Protein 4Y2E (pdb70)

CATH classification: 3.90.190.10

InterPro domains:
  IPR000340 Dual specificity phosphatase, catalytic domain [PF00782] (252-383)
  IPR000387 Tyrosine-specific protein phosphatases domain [PS50056] (308-368)
  IPR001763 Rhodanese-like domain [PF00581] (56-180)
  IPR001763 Rhodanese-like domain [PS50206] (68-187)
  IPR001763 Rhodanese-like domain [SM00450] (55-184)
  IPR008343 Mitogen-activated protein (MAP) kinase phosphatase [PIRSF000939] (53-418)
  IPR008343 Mitogen-activated protein (MAP) kinase phosphatase [PR01764] (73-83)
  IPR008343 Mitogen-activated protein (MAP) kinase phosphatase [PR01764] (99-111)
  IPR008343 Mitogen-activated protein (MAP) kinase phosphatase [PR01764] (271-281)
  IPR008343 Mitogen-activated protein (MAP) kinase phosphatase [PR01764] (293-302)
  IPR008343 Mitogen-activated protein (MAP) kinase phosphatase [PR01764] (309-321)
  IPR020422 Dual specificity protein phosphatase domain [PS50054] (244-387)
  IPR020422 Dual specificity protein phosphatase domain [SM00195] (244-384)
  IPR029021 Protein-tyrosine phosphatase-like [G3DSA:3.90.190.10] (239-391)
  IPR029021 Protein-tyrosine phosphatase-like [SSF52799] (238-386)
  IPR036873 Rhodanese-like domain superfamily [G3DSA:3.40.250.10] (45-193)
  IPR036873 Rhodanese-like domain superfamily [SSF52821] (52-188)

Secondary structure (DSSP, 8-state):
---EEEETTEEEE-HHHHT-HHHHHHTTEEEEEE--SSS--TT-SSSS-EEEE----SSTT---GGGHHHHHHHHHHHHHTT-EEEEE-SSSSSHHHHHHHHHHHHHTT--HHHHHHHHHHH-TT----HHHHHHHHHHHHHHT--/--EEEETTEEEE-HHHHT-HHHHHHTTEEEEEE--SSS--TTTTTSS-EEEE----SSTT---GGGHHHHHHHHHHHHHTT-EEEEE-SSSSSHHHHHHHHHHHHHHT--HHHHHHHHHHH-TT----HHHHHHHHHHHHHH-/--PEEEETTEEEE-HHHHT-HHHHHHTTEEEEEE--SSS--TT-SSSS-EEEE----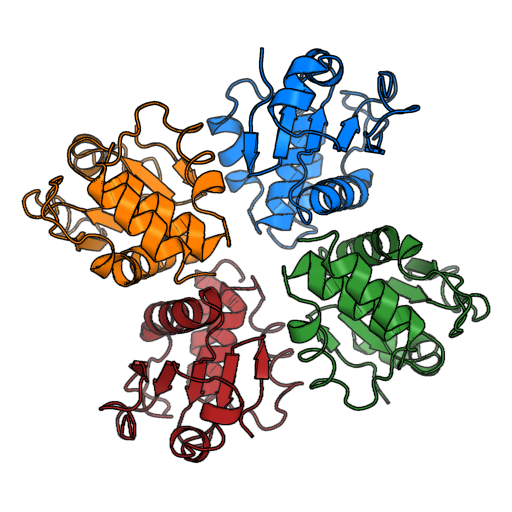SSTT---GGGHHHHHHHHHHHHTTT-EEEEE-SSSSSHHHHHHHHHHHHHHT--HHHHHHHHHHH-TT----HHHHHHHHHHHHHH-/--EEEETTEEEE-HHHHT-HHHHHHTTEEEEEE--SSS--TTTTTSS-EEEE----SSTT---GGGHHHHHHHHHHHHHTT-EEEEE-SSSSSHHHHHHHHHHHHHHT--HHHHHHHHHHH-TT----HHHHHHHHHHHHHHT--

Sequence (578 aa):
AFPVVQILPYLYLGCAKDSTNLDVLGKYGIKYILNVTPNLPNAFEHGGEFTYKQIIPISDHWSQNLSQFFPEAISFIDEARSSKKCCGVLVHSLAGISRSVTVTVAYLMQKMNLSLNDAYYDFVKRKKSNISSPNFNFMGQLLDFERTTLGLSFPVVQILPYLYLGCAKDSTNLLDVVLGKYGIKYILNVTPNLPNAFEEHGGEFTYKQIPISDHWSQNLSQFFPEAISFIDEARSKKCCGVLVHSLAGISRSVTVTVAYLMQKMNNLSLNDAYYDFVKKRKKSNISPNFNFMGQLLDFERTTLGAFPVVQILPYLYLGCAKDSTNLDVLGKYGIKYILNVTPNLPNAFEHGGEFTYKQIPISDHWSQNLSQFFPEAISFIDEARSKKKCCGVLVHSLAGISRSVTVTVAYLMQKMNNLSLNDAYYDFVKKRKKSNISPNFNFMGQLLDFERTTLGFPVVQILPYLYLGCAKDSTNLLDVVLGKYGIKYILNVTPNLPNAFEEHGGEFTYKQIPISDHWSQNLSQFFPEAISFIDEARSKKCCGVLVHSLAGISRSVTVTVAYLMQKMNNLSLNDAYYDFVKKRKKSNISSPNFNFMGQLLDFERTLGLS

Nearest PDB structures (foldseek):
  4y2e-assembly2_B  TM=1.006E+00  e=5.336E-28  Homo sapiens
  2hxp-assembly1_A  TM=9.716E-01  e=6.488E-22  Homo sapiens
  7y4e-assembly2_B  TM=9.614E-01  e=2.938E-16  Homo sapiens
  2oud-assembly1_A  TM=9.514E-01  e=1.585E-16  Homo sapiens
  1zzw-assembly2_B  TM=9.279E-01  e=6.280E-17  Homo sapiens

GO terms:
  GO:0004725 protein tyrosine phosphatase activity (F, TAS)
  GO:0008138 protein tyrosine/serine/threonine phosphatase activity (F, TAS)
  GO:0005654 nucleoplasm (C, TAS)
  GO:0005829 cytosol (C, TAS)
  GO:0070371 ERK1 and ERK2 cascade (P, TAS)
  GO:0000165 MAPK cascade (P, TAS)
  GO:0005515 protein binding (F, IPI)
  GO:0035335 peptidyl-tyrosine dephosphorylation (P, IDA)
  GO:0005829 cytosol (C, IDA)
  GO:0043407 negative regulation of MAP kinase activity (P, IDA)
  GO:0017017 MAP kinase tyrosine/serine/threonine phosphatase activity (F, IDA)
  GO:0004722 protein serine/threonine phosphatase activity (F, EXP)
  GO:0004725 protein tyrosine phosphatase activity (F, EXP)
  GO:0005737 cytoplasm (C, EXP)

Structure (mmCIF, N/CA/C/O backbone):
data_4Y2E
#
_entry.id   4Y2E
#
_cell.length_a   64.549
_cell.length_b   64.458
_cell.length_c   74.333
_cell.angle_alpha   90.00
_cell.angle_beta   91.68
_cell.angle_gamma   90.00
#
_symmetry.space_group_name_H-M   'P 1 21 1'
#
loop_
_entity.id
_entity.type
_entity.pdbx_description
1 polymer 'Dual specificity protein phosphatase 7'
2 non-polymer 'PHOSPHATE ION'
3 water water
#
loop_
_atom_site.group_PDB
_atom_site.id
_atom_site.type_symbol
_atom_site.label_atom_id
_atom_site.label_alt_id
_atom_site.label_comp_id
_atom_site.label_asym_id
_atom_site.label_entity_id
_atom_site.label_seq_id
_atom_site.pdbx_PDB_ins_code
_atom_site.Cartn_x
_atom_site.Cartn_y
_atom_site.Cartn_z
_atom_site.occupancy
_atom_site.B_iso_or_equiv
_atom_site.auth_seq_id
_atom_site.auth_comp_id
_atom_site.auth_asym_id
_atom_site.auth_atom_id
_atom_site.pdbx_PDB_model_num
ATOM 1 N N . ALA A 1 4 ? 11.441 -3.540 -10.396 1.00 30.76 144 ALA A N 1
ATOM 2 C CA . ALA A 1 4 ? 12.786 -4.185 -10.281 1.00 30.14 144 ALA A CA 1
ATOM 3 C C . ALA A 1 4 ? 13.179 -4.429 -8.824 1.00 29.21 144 ALA A C 1
ATOM 4 O O . ALA A 1 4 ? 13.413 -5.577 -8.416 1.00 29.32 144 ALA A O 1
ATOM 6 N N . PHE A 1 5 ? 13.254 -3.350 -8.040 1.00 27.70 145 PHE A N 1
ATOM 7 C CA . PHE A 1 5 ? 13.724 -3.439 -6.653 1.00 25.73 145 PHE A CA 1
ATOM 8 C C . PHE A 1 5 ? 12.884 -2.568 -5.715 1.00 23.25 145 PHE A C 1
ATOM 9 O O . PHE A 1 5 ? 12.481 -1.464 -6.084 1.00 23.85 145 PHE A O 1
ATOM 11 N N . PRO A 1 6 ? 12.616 -3.058 -4.491 1.00 19.48 146 PRO A N 1
ATOM 12 C CA . PRO A 1 6 ? 11.889 -2.198 -3.565 1.00 16.92 146 PRO A CA 1
ATOM 13 C C . PRO A 1 6 ? 12.786 -1.076 -3.066 1.00 14.73 146 PRO A C 1
ATOM 14 O O . PRO A 1 6 ? 13.994 -1.257 -2.913 1.00 14.57 146 PRO A O 1
ATOM 18 N N A VAL A 1 7 ? 12.178 0.077 -2.808 0.50 13.54 147 VAL A N 1
ATOM 19 N N B VAL A 1 7 ? 12.207 0.093 -2.833 0.50 13.77 147 VAL A N 1
ATOM 20 C CA A VAL A 1 7 ? 12.896 1.252 -2.339 0.50 12.16 147 VAL A CA 1
ATOM 21 C CA B VAL A 1 7 ? 13.002 1.227 -2.400 0.50 12.50 147 VAL A CA 1
ATOM 22 C C A VAL A 1 7 ? 13.285 1.085 -0.882 0.50 11.69 147 VAL A C 1
ATOM 23 C C B VAL A 1 7 ? 13.285 1.133 -0.910 0.50 11.92 147 VAL A C 1
ATOM 24 O O A VAL A 1 7 ? 12.461 0.670 -0.067 0.50 10.27 147 VAL A O 1
ATOM 25 O O B VAL A 1 7 ? 12.401 0.809 -0.113 0.50 10.56 147 VAL A O 1
ATOM 32 N N . GLN A 1 8 ? 14.530 1.416 -0.541 1.00 10.73 148 GLN A N 1
ATOM 33 C CA . GLN A 1 8 ? 14.943 1.436 0.855 1.00 10.05 148 GLN A CA 1
ATOM 34 C C . GLN A 1 8 ? 14.630 2.808 1.438 1.00 10.13 148 GLN A C 1
ATOM 35 O O . GLN A 1 8 ? 15.272 3.822 1.095 1.00 11.29 148 GLN A O 1
ATOM 41 N N . ILE A 1 9 ? 13.646 2.861 2.326 1.00 9.61 149 ILE A N 1
ATOM 42 C CA . ILE A 1 9 ? 13.208 4.122 2.912 1.00 8.74 149 ILE A CA 1
ATOM 43 C C . ILE A 1 9 ? 14.103 4.557 4.073 1.00 9.29 149 ILE A C 1
ATOM 44 O O . ILE A 1 9 ? 14.505 5.725 4.160 1.00 8.00 149 ILE A O 1
ATOM 49 N N . LEU A 1 10 ? 14.392 3.597 4.959 1.00 8.55 150 LEU A N 1
ATOM 50 C CA . LEU A 1 10 ? 15.381 3.730 6.037 1.00 8.76 150 LEU A CA 1
ATOM 51 C C . LEU A 1 10 ? 16.184 2.434 6.046 1.00 8.76 150 LEU A C 1
ATOM 52 O O . LEU A 1 10 ? 15.778 1.453 5.417 1.00 8.58 150 LEU A O 1
ATOM 57 N N . PRO A 1 11 ? 17.308 2.396 6.786 1.00 8.78 151 PRO A N 1
ATOM 58 C CA . PRO A 1 11 ? 17.987 1.122 6.926 1.00 8.51 151 PRO A CA 1
ATOM 59 C C . PRO A 1 11 ? 16.994 0.068 7.403 1.00 8.34 151 PRO A C 1
ATOM 60 O O . PRO A 1 11 ? 16.223 0.329 8.334 1.00 9.47 151 PRO A O 1
ATOM 64 N N . TYR A 1 12 ? 16.970 -1.069 6.709 1.00 7.88 152 TYR A N 1
ATOM 65 C CA . TYR A 1 12 ? 16.129 -2.224 7.048 1.00 7.52 152 TYR A CA 1
ATOM 66 C C . TYR A 1 12 ? 14.657 -2.057 6.698 1.00 7.25 152 TYR A C 1
ATOM 67 O O . TYR A 1 12 ? 13.891 -2.971 6.918 1.00 7.96 152 TYR A O 1
ATOM 76 N N . LEU A 1 13 ? 14.293 -0.942 6.075 1.00 6.96 153 LEU A N 1
ATOM 77 C CA . LEU A 1 13 ? 12.889 -0.651 5.772 1.00 6.65 153 LEU A CA 1
ATOM 78 C C . LEU A 1 13 ? 12.694 -0.445 4.284 1.00 6.89 153 LEU A C 1
ATOM 79 O O . LEU A 1 13 ? 13.226 0.525 3.680 1.00 6.44 153 LEU A O 1
ATOM 84 N N . TYR A 1 14 ? 11.945 -1.370 3.683 1.00 7.07 154 TYR A N 1
ATOM 85 C CA . TYR A 1 14 ? 11.709 -1.355 2.249 1.00 7.51 154 TYR A CA 1
ATOM 86 C C . TYR A 1 14 ? 10.229 -1.185 1.930 1.00 7.55 154 TYR A C 1
ATOM 87 O O . TYR A 1 14 ? 9.367 -1.679 2.652 1.00 8.10 154 TYR A O 1
ATOM 96 N N . LEU A 1 15 ? 9.966 -0.467 0.840 1.00 8.33 155 LEU A N 1
ATO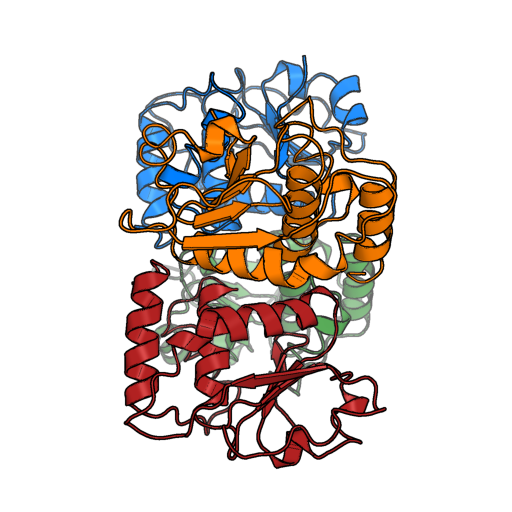M 97 C CA . LEU A 1 15 ? 8.618 -0.136 0.379 1.00 8.98 155 LEU A CA 1
ATOM 98 C C . LEU A 1 15 ? 8.444 -0.687 -1.041 1.00 9.41 155 LEU A C 1
ATOM 99 O O . LEU A 1 15 ? 9.238 -0.410 -1.946 1.00 9.83 155 LEU A O 1
ATOM 104 N N . GLY A 1 16 ? 7.397 -1.469 -1.236 1.00 10.21 156 GLY A N 1
ATOM 105 C CA . GLY A 1 16 ? 7.190 -2.068 -2.524 1.00 10.38 156 GLY A CA 1
ATOM 106 C C . GLY A 1 16 ? 5.815 -2.545 -2.894 1.00 10.01 156 GLY A C 1
ATOM 107 O O . GLY A 1 16 ? 4.822 -2.278 -2.204 1.00 8.26 156 GLY A O 1
ATOM 108 N N . CYS A 1 17 ? 5.791 -3.217 -4.038 1.00 9.82 157 CYS A N 1
ATOM 109 C CA . CYS A 1 17 ? 4.560 -3.683 -4.670 1.00 10.62 157 CYS A CA 1
ATOM 110 C C . CYS A 1 17 ? 4.436 -5.214 -4.528 1.00 10.39 157 CYS A C 1
ATOM 111 O O . CYS A 1 17 ? 5.306 -5.874 -3.931 1.00 10.76 157 CYS A O 1
ATOM 114 N N . ALA A 1 18 ? 3.362 -5.795 -5.063 1.00 10.71 158 ALA A N 1
ATOM 115 C CA . ALA A 1 18 ? 3.131 -7.244 -4.919 1.00 10.51 158 ALA A CA 1
ATOM 116 C C . ALA A 1 18 ? 4.250 -8.063 -5.565 1.00 10.86 158 ALA A C 1
ATOM 117 O O . ALA A 1 18 ? 4.656 -9.099 -5.021 1.00 11.53 158 ALA A O 1
ATOM 119 N N . LYS A 1 19 ? 4.772 -7.572 -6.690 1.00 11.45 159 LYS A N 1
ATOM 120 C CA . LYS A 1 19 ? 5.828 -8.267 -7.409 1.00 11.78 159 LYS A CA 1
ATOM 121 C C . LYS A 1 19 ? 7.103 -8.334 -6.576 1.00 10.71 159 LYS A C 1
ATOM 122 O O . LYS A 1 19 ? 7.784 -9.351 -6.573 1.00 10.80 159 LYS A O 1
ATOM 128 N N . ASP A 1 20 ? 7.381 -7.280 -5.813 1.00 10.07 160 ASP A N 1
ATOM 129 C CA . ASP A 1 20 ? 8.491 -7.326 -4.862 1.00 10.21 160 ASP A CA 1
ATOM 130 C C . ASP A 1 20 ? 8.260 -8.409 -3.824 1.00 9.44 160 ASP A C 1
ATOM 131 O O . ASP A 1 20 ? 9.187 -9.136 -3.470 1.00 8.97 160 ASP A O 1
ATOM 136 N N . SER A 1 21 ? 7.024 -8.519 -3.332 1.00 9.17 161 SER A N 1
ATOM 137 C CA . SER A 1 21 ? 6.687 -9.495 -2.290 1.00 10.20 161 SER A CA 1
ATOM 138 C C . SER A 1 21 ? 6.829 -10.951 -2.715 1.00 10.30 161 SER A C 1
ATOM 139 O O . SER A 1 21 ? 6.980 -11.817 -1.850 1.00 11.00 161 SER A O 1
ATOM 142 N N . THR A 1 22 ? 6.775 -11.213 -4.014 1.00 10.27 162 THR A N 1
ATOM 143 C CA . THR A 1 22 ? 6.875 -12.566 -4.529 1.00 10.24 162 THR A CA 1
ATOM 144 C C . THR A 1 22 ? 8.164 -12.864 -5.275 1.00 10.83 162 THR A C 1
ATOM 145 O O . THR A 1 22 ? 8.222 -13.869 -6.003 1.00 10.41 162 THR A O 1
ATOM 149 N N . ASN A 1 23 ? 9.185 -12.026 -5.058 1.00 11.00 163 ASN A N 1
ATOM 150 C CA . ASN A 1 23 ? 10.493 -12.165 -5.712 1.00 10.94 163 ASN A CA 1
ATOM 151 C C . ASN A 1 23 ? 11.543 -12.635 -4.693 1.00 10.70 163 ASN A C 1
ATOM 152 O O . ASN A 1 23 ? 12.153 -11.812 -3.989 1.00 10.85 163 ASN A O 1
ATOM 157 N N . LEU A 1 24 ? 11.718 -13.954 -4.600 1.00 10.19 164 LEU A N 1
ATOM 158 C CA . LEU A 1 24 ? 12.569 -14.544 -3.554 1.00 10.13 164 LEU A CA 1
ATOM 159 C C . LEU A 1 24 ? 14.005 -14.064 -3.685 1.00 9.73 164 LEU A C 1
ATOM 160 O O . LEU A 1 24 ? 14.693 -13.897 -2.714 1.00 9.53 164 LEU A O 1
ATOM 165 N N . ASP A 1 25 ? 14.451 -13.888 -4.910 1.00 10.86 165 ASP A N 1
ATOM 166 C CA . ASP A 1 25 ? 15.819 -13.434 -5.195 1.00 11.61 165 ASP A CA 1
ATOM 167 C C . ASP A 1 25 ? 16.077 -12.050 -4.609 1.00 10.74 165 ASP A C 1
ATOM 168 O O . ASP A 1 25 ? 17.069 -11.816 -3.912 1.00 10.72 165 ASP A O 1
ATOM 173 N N . VAL A 1 26 ? 15.157 -11.135 -4.864 1.00 11.28 166 VAL A N 1
ATOM 174 C CA . VAL A 1 26 ? 15.318 -9.759 -4.395 1.00 11.01 166 VAL A CA 1
ATOM 175 C C . VAL A 1 26 ? 15.173 -9.665 -2.880 1.00 9.32 166 VAL A C 1
ATOM 176 O O . VAL A 1 26 ? 15.945 -8.952 -2.239 1.00 9.22 166 VAL A O 1
ATOM 180 N N . LEU A 1 27 ? 14.214 -10.401 -2.301 1.00 8.06 167 LEU A N 1
ATOM 181 C CA . LEU A 1 27 ? 14.059 -10.427 -0.865 1.00 8.16 167 LEU A CA 1
ATOM 182 C C . LEU A 1 27 ? 15.370 -10.920 -0.232 1.00 8.07 167 LEU A C 1
ATOM 183 O O . LEU A 1 27 ? 15.871 -10.323 0.695 1.00 8.87 167 LEU A O 1
ATOM 188 N N . GLY A 1 28 ? 15.919 -12.020 -0.748 1.00 8.13 168 GLY A N 1
ATOM 189 C CA . GLY A 1 28 ? 17.153 -12.573 -0.223 1.00 8.14 168 GLY A CA 1
ATOM 190 C C . GLY A 1 28 ? 18.339 -11.658 -0.419 1.00 8.82 168 GLY A C 1
ATOM 191 O O . GLY A 1 28 ? 19.194 -11.549 0.463 1.00 9.92 168 GLY A O 1
ATOM 192 N N . LYS A 1 29 ? 18.365 -10.957 -1.546 1.00 9.42 169 LYS A N 1
ATOM 193 C CA . LYS A 1 29 ? 19.483 -10.070 -1.906 1.00 9.98 169 LYS A CA 1
ATOM 194 C C . LYS A 1 29 ? 19.629 -8.974 -0.848 1.00 10.58 169 LYS A C 1
ATOM 195 O O . LYS A 1 29 ? 20.744 -8.629 -0.433 1.00 10.91 169 LYS A O 1
ATOM 201 N N . TYR A 1 30 ? 18.486 -8.466 -0.389 1.00 10.26 170 TYR A N 1
ATOM 202 C CA . TYR A 1 30 ? 18.487 -7.322 0.521 1.00 10.24 170 TYR A CA 1
ATOM 203 C C . TYR A 1 30 ? 18.258 -7.680 1.994 1.00 9.90 170 TYR A C 1
ATOM 204 O O . TYR A 1 30 ? 18.121 -6.801 2.850 1.00 10.31 170 TYR A O 1
ATOM 213 N N . GLY A 1 31 ? 18.249 -8.971 2.302 1.00 8.75 171 GLY A N 1
ATOM 214 C CA . GLY A 1 31 ? 18.154 -9.433 3.702 1.00 8.16 171 GLY A CA 1
ATOM 215 C C . GLY A 1 31 ? 16.754 -9.241 4.278 1.00 7.92 171 GLY A C 1
ATOM 216 O O . GLY A 1 31 ? 16.583 -9.114 5.483 1.00 8.39 171 GLY A O 1
ATOM 217 N N . ILE A 1 32 ? 15.747 -9.244 3.411 1.00 6.75 172 ILE A N 1
ATOM 218 C CA . ILE A 1 32 ? 14.364 -9.083 3.872 1.00 7.90 172 ILE A CA 1
ATOM 219 C C . ILE A 1 32 ? 13.786 -10.434 4.276 1.00 8.42 172 ILE A C 1
ATOM 220 O O . ILE A 1 32 ? 13.614 -11.333 3.425 1.00 7.68 172 ILE A O 1
ATOM 225 N N . LYS A 1 33 ? 13.453 -10.547 5.560 1.00 8.97 173 LYS A N 1
ATOM 226 C CA . LYS A 1 33 ? 12.766 -11.721 6.114 1.00 10.26 173 LYS A CA 1
ATOM 227 C C . LYS A 1 33 ? 11.410 -11.394 6.768 1.00 9.27 173 LYS A C 1
ATOM 228 O O . LYS A 1 33 ? 10.681 -12.316 7.127 1.00 10.51 173 LYS A O 1
ATOM 234 N N . TYR A 1 34 ? 11.075 -10.113 6.925 1.00 7.49 174 TYR A N 1
ATOM 235 C CA . TYR A 1 34 ? 9.774 -9.730 7.484 1.00 7.57 174 TYR A CA 1
ATOM 236 C C . TYR A 1 34 ? 8.995 -9.096 6.368 1.00 7.01 174 TYR A C 1
ATOM 237 O O . TYR A 1 34 ? 9.532 -8.254 5.652 1.00 7.69 174 TYR A O 1
ATOM 246 N N . ILE A 1 35 ? 7.749 -9.521 6.197 1.00 6.96 175 ILE A N 1
ATOM 247 C CA . ILE A 1 35 ? 6.880 -8.957 5.178 1.00 7.20 175 ILE A CA 1
ATOM 248 C C . ILE A 1 35 ? 5.555 -8.479 5.778 1.00 6.61 175 ILE A C 1
ATOM 249 O O . ILE A 1 35 ? 4.864 -9.239 6.436 1.00 5.90 175 ILE A O 1
ATOM 254 N N . LEU A 1 36 ? 5.254 -7.196 5.550 1.00 6.60 176 LEU A N 1
ATOM 255 C CA . LEU A 1 36 ? 3.995 -6.579 5.974 1.00 7.08 176 LEU A CA 1
ATOM 256 C C . LEU A 1 36 ? 3.129 -6.398 4.734 1.00 7.13 176 LEU A C 1
ATOM 257 O O . LEU A 1 36 ? 3.376 -5.521 3.888 1.00 7.78 176 LEU A O 1
ATOM 262 N N . ASN A 1 37 ? 2.138 -7.290 4.628 1.00 7.60 177 ASN A N 1
ATOM 263 C CA . ASN A 1 37 ? 1.228 -7.387 3.513 1.00 7.68 177 ASN A CA 1
ATOM 264 C C . ASN A 1 37 ? -0.029 -6.558 3.773 1.00 7.80 177 ASN A C 1
ATOM 265 O O . ASN A 1 37 ? -0.939 -6.994 4.475 1.00 6.72 177 ASN A O 1
ATOM 270 N N . VAL A 1 38 ? -0.057 -5.342 3.219 1.00 7.64 178 VAL A N 1
ATOM 271 C CA . VAL A 1 38 ? -1.167 -4.404 3.447 1.00 8.34 178 VAL A CA 1
ATOM 272 C C . VAL A 1 38 ? -2.216 -4.567 2.354 1.00 8.35 178 VAL A C 1
ATOM 273 O O . VAL A 1 38 ? -2.469 -3.667 1.559 1.00 8.75 178 VAL A O 1
ATOM 277 N N . THR A 1 39 ? -2.771 -5.775 2.305 1.00 8.45 179 THR A N 1
ATOM 278 C CA . THR A 1 39 ? -3.894 -6.121 1.464 1.00 8.99 179 THR A CA 1
ATOM 279 C C . THR A 1 39 ? -4.767 -7.173 2.159 1.00 9.60 179 THR A C 1
ATOM 280 O O . THR A 1 39 ? -4.305 -7.914 3.013 1.00 9.38 179 THR A O 1
ATOM 284 N N . PRO A 1 40 ? -6.043 -7.282 1.759 1.00 10.72 180 PRO A N 1
ATOM 285 C CA . PRO A 1 40 ? -6.903 -8.325 2.314 1.00 11.76 180 PRO A CA 1
ATOM 286 C C . PRO A 1 40 ? -6.907 -9.613 1.520 1.00 13.00 180 PRO A C 1
ATOM 287 O O . PRO A 1 40 ? -7.504 -10.601 1.965 1.00 13.64 180 PRO A O 1
ATOM 291 N N . ASN A 1 41 ? -6.279 -9.602 0.355 1.00 13.21 181 ASN A N 1
ATOM 292 C CA . ASN A 1 41 ? -6.503 -10.621 -0.660 1.00 13.92 181 ASN A CA 1
ATOM 293 C C . ASN A 1 41 ? -5.252 -11.158 -1.371 1.00 14.22 181 ASN A C 1
ATOM 294 O O . ASN A 1 41 ? -5.360 -12.015 -2.239 1.00 15.35 181 ASN A O 1
ATOM 299 N N . LEU A 1 42 ? -4.067 -10.648 -1.056 1.00 12.92 182 LEU A N 1
ATOM 300 C CA . LEU A 1 42 ? -2.862 -11.210 -1.631 1.00 12.96 182 LEU A CA 1
ATOM 301 C C . LEU A 1 42 ? -2.284 -12.227 -0.651 1.00 12.31 182 LEU A C 1
ATOM 302 O O . LEU A 1 42 ? -2.303 -12.004 0.552 1.00 11.96 182 LEU A O 1
ATOM 307 N N . PRO A 1 43 ? -1.760 -13.340 -1.171 1.00 11.65 183 PRO A N 1
ATOM 308 C CA . PRO A 1 43 ? -1.212 -14.355 -0.262 1.00 11.71 183 PRO A CA 1
ATOM 309 C C . PRO A 1 43 ? 0.030 -13.900 0.479 1.00 10.99 183 PRO A C 1
ATOM 310 O O . PRO A 1 43 ? 0.789 -13.077 -0.025 1.00 10.40 183 PRO A O 1
ATOM 314 N N . ASN A 1 44 ? 0.211 -14.433 1.680 1.00 11.69 184 ASN A N 1
ATOM 315 C CA . ASN A 1 44 ? 1.503 -14.369 2.358 1.00 11.74 184 ASN A CA 1
ATOM 316 C C . ASN A 1 44 ? 2.312 -15.492 1.719 1.00 11.75 184 ASN A C 1
ATOM 317 O O . ASN A 1 44 ? 2.397 -16.595 2.273 1.00 11.69 184 ASN A O 1
ATOM 322 N N . ALA A 1 45 ? 2.875 -15.220 0.536 1.00 10.18 185 ALA A N 1
ATOM 323 C CA . ALA A 1 45 ? 3.380 -16.274 -0.334 1.00 10.60 185 ALA A CA 1
ATOM 324 C C . ALA A 1 45 ? 4.389 -17.228 0.303 1.00 10.25 185 ALA A C 1
ATOM 325 O O . ALA A 1 45 ? 4.330 -18.443 0.083 1.00 11.17 185 ALA A O 1
ATOM 327 N N . PHE A 1 46 ? 5.320 -16.685 1.083 1.00 10.55 186 PHE A N 1
ATOM 328 C CA . PHE A 1 46 ? 6.452 -17.478 1.590 1.00 9.85 186 PHE A CA 1
ATOM 329 C C . PHE A 1 46 ? 6.415 -17.723 3.104 1.00 10.27 186 PHE A C 1
ATOM 330 O O . PHE A 1 46 ? 7.446 -17.964 3.749 1.00 10.21 186 PHE A O 1
ATOM 338 N N . GLU A 1 47 ? 5.220 -17.678 3.671 1.00 11.05 187 GLU A N 1
ATOM 339 C CA . GLU A 1 47 ? 5.038 -17.742 5.111 1.00 12.36 187 GLU A CA 1
ATOM 340 C C . GLU A 1 47 ? 5.396 -19.098 5.661 1.00 13.46 187 GLU A C 1
ATOM 341 O O . GLU A 1 47 ? 5.735 -19.207 6.818 1.00 12.73 187 GLU A O 1
ATOM 347 N N . HIS A 1 48 ? 5.317 -20.137 4.845 1.00 14.38 188 HIS A N 1
ATOM 348 C CA . HIS A 1 48 ? 5.327 -21.468 5.410 1.00 16.36 188 HIS A CA 1
ATOM 349 C C . HIS A 1 48 ? 6.590 -22.206 5.088 1.00 16.86 188 HIS A C 1
ATOM 350 O O . HIS A 1 48 ? 7.016 -22.326 3.919 1.00 15.01 188 HIS A O 1
ATOM 357 N N . GLY A 1 49 ? 7.193 -22.716 6.157 1.00 18.91 189 GLY A N 1
ATOM 358 C CA . GLY A 1 49 ? 8.223 -23.730 6.044 1.00 19.79 189 GLY A CA 1
ATOM 359 C C . GLY A 1 49 ? 9.569 -23.109 5.811 1.00 19.86 189 GLY A C 1
ATOM 360 O O . GLY A 1 49 ? 10.567 -23.823 5.731 1.00 22.05 189 GLY A O 1
ATOM 361 N N . GLY A 1 50 ? 9.606 -21.783 5.765 1.00 19.71 190 GLY A N 1
ATOM 362 C CA . GLY A 1 50 ? 10.810 -21.046 5.464 1.00 18.27 190 GLY A CA 1
ATOM 363 C C . GLY A 1 50 ? 11.258 -20.185 6.650 1.00 17.51 190 GLY A C 1
ATOM 364 O O . GLY A 1 50 ? 10.952 -20.482 7.834 1.00 18.57 190 GLY A O 1
ATOM 365 N N . GLU A 1 51 ? 11.948 -19.106 6.308 1.00 14.81 191 GLU A N 1
ATOM 366 C CA . GLU A 1 51 ? 12.578 -18.187 7.276 1.00 14.44 191 GLU A CA 1
ATOM 367 C C . GLU A 1 51 ? 11.839 -16.860 7.443 1.00 12.79 191 GLU A C 1
ATOM 368 O O . GLU A 1 51 ? 12.333 -15.955 8.136 1.00 12.84 191 GLU A O 1
ATOM 374 N N . PHE A 1 52 ? 10.678 -16.724 6.807 1.00 10.55 192 PHE A N 1
ATOM 375 C CA . PHE A 1 52 ? 9.989 -15.432 6.753 1.00 10.08 192 PHE A CA 1
ATOM 376 C C . PHE A 1 52 ? 9.004 -15.272 7.903 1.00 10.00 192 PHE A C 1
ATOM 377 O O . PHE A 1 52 ? 8.496 -16.257 8.434 1.00 10.45 192 PHE A O 1
ATOM 385 N N . THR A 1 53 ? 8.788 -14.028 8.316 1.00 9.18 193 THR A N 1
ATOM 386 C CA . THR A 1 53 ? 7.740 -13.676 9.277 1.00 9.31 193 THR A CA 1
ATOM 387 C C . THR A 1 53 ? 6.801 -12.689 8.586 1.00 8.64 193 THR A C 1
ATOM 388 O O . THR A 1 53 ? 7.239 -11.633 8.067 1.00 8.19 193 THR A O 1
ATOM 392 N N . TYR A 1 54 ? 5.512 -13.021 8.566 1.00 8.59 194 TYR A N 1
ATOM 393 C CA . TYR A 1 54 ? 4.507 -12.179 7.916 1.00 8.83 194 TYR A CA 1
ATOM 394 C C . TYR A 1 54 ? 3.523 -11.567 8.902 1.00 8.61 194 TYR A C 1
ATOM 395 O O . TYR A 1 54 ? 3.186 -12.167 9.941 1.00 8.20 194 TYR A O 1
ATOM 404 N N . LYS A 1 55 ? 3.026 -10.401 8.528 1.00 8.37 195 LYS A N 1
ATOM 405 C CA . LYS A 1 55 ? 1.811 -9.818 9.122 1.00 9.93 195 LYS A CA 1
ATOM 406 C C . LYS A 1 55 ? 0.957 -9.255 7.989 1.00 10.07 195 LYS A C 1
ATOM 407 O O . LYS A 1 55 ? 1.474 -8.639 7.063 1.00 10.48 195 LYS A O 1
ATOM 413 N N . GLN A 1 56 ? -0.356 -9.475 8.064 1.00 10.48 196 GLN A N 1
ATOM 414 C CA . GLN A 1 56 ? -1.250 -8.997 7.032 1.00 10.00 196 GLN A CA 1
ATOM 415 C C . GLN A 1 56 ? -2.181 -7.963 7.635 1.00 10.26 196 GLN A C 1
ATOM 416 O O . GLN A 1 56 ? -2.740 -8.184 8.713 1.00 11.12 196 GLN A O 1
ATOM 422 N N A ILE A 1 57 ? -2.316 -6.833 6.949 0.50 10.13 197 ILE A N 1
ATOM 423 N N B ILE A 1 57 ? -2.318 -6.832 6.950 0.50 9.94 197 ILE A N 1
ATOM 424 C CA A ILE A 1 57 ? -3.242 -5.772 7.321 0.50 10.17 197 ILE A CA 1
ATOM 425 C CA B ILE A 1 57 ? -3.236 -5.766 7.330 0.50 9.86 197 ILE A CA 1
ATOM 426 C C A ILE A 1 57 ? -4.324 -5.771 6.242 0.50 9.95 197 ILE A C 1
ATOM 427 C C B ILE A 1 57 ? -4.323 -5.763 6.250 0.50 9.76 197 ILE A C 1
ATOM 428 O O A ILE A 1 57 ? -4.111 -5.241 5.158 0.50 10.09 197 ILE A O 1
ATOM 429 O O B ILE A 1 57 ? -4.111 -5.227 5.169 0.50 9.90 197 ILE A O 1
ATOM 438 N N . PRO A 1 58 ? -5.485 -6.376 6.541 1.00 10.40 198 PRO A N 1
ATOM 439 C CA . PRO A 1 58 ? -6.504 -6.653 5.524 1.00 10.86 198 PRO A CA 1
ATOM 440 C C . PRO A 1 58 ? -7.384 -5.439 5.127 1.00 11.33 198 PRO A C 1
ATOM 441 O O . PRO A 1 58 ? -8.580 -5.366 5.468 1.00 12.02 198 PRO A O 1
ATOM 445 N N . ILE A 1 59 ? -6.760 -4.503 4.410 1.00 11.28 199 ILE A N 1
ATOM 446 C CA . ILE A 1 59 ? -7.364 -3.238 3.960 1.00 10.46 199 ILE A CA 1
ATOM 447 C C . ILE A 1 59 ? -7.249 -3.120 2.444 1.00 10.14 199 ILE A C 1
ATOM 448 O O . ILE A 1 59 ? -6.187 -3.312 1.857 1.00 9.40 199 ILE A O 1
ATOM 453 N N . SER A 1 60 ? -8.353 -2.795 1.792 1.00 9.89 200 SER A N 1
ATOM 454 C CA . SER A 1 60 ? -8.335 -2.581 0.365 1.00 10.07 200 SER A CA 1
ATOM 455 C C . SER A 1 60 ? -7.969 -1.103 0.083 1.00 9.98 200 SER A C 1
ATOM 456 O O . SER A 1 60 ? -8.049 -0.258 0.990 1.00 10.63 200 SER A O 1
ATOM 459 N N . ASP A 1 61 ? -7.561 -0.809 -1.146 1.00 9.97 201 ASP A N 1
ATOM 460 C CA . ASP A 1 61 ? -7.155 0.549 -1.525 1.00 10.86 201 ASP A CA 1
ATOM 461 C C . ASP A 1 61 ? -8.417 1.280 -1.955 1.00 11.45 201 ASP A C 1
ATOM 462 O O . ASP A 1 61 ? -8.691 1.402 -3.123 1.00 12.77 201 ASP A O 1
ATOM 467 N N . HIS A 1 62 ? -9.182 1.767 -0.993 1.00 11.88 202 HIS A N 1
ATOM 468 C CA . HIS A 1 62 ? -10.548 2.191 -1.275 1.00 11.97 202 HIS A CA 1
ATOM 469 C C . HIS A 1 62 ? -10.996 3.182 -0.229 1.00 12.69 202 HIS A C 1
ATOM 470 O O . HIS A 1 62 ? -10.618 3.067 0.945 1.00 12.68 202 HIS A O 1
ATOM 477 N N . TRP A 1 63 ? -11.817 4.145 -0.666 1.00 12.77 203 TRP A N 1
ATOM 478 C CA . TRP A 1 63 ? -12.301 5.233 0.187 1.00 13.79 203 TRP A CA 1
ATOM 479 C C . TRP A 1 63 ? -13.083 4.818 1.431 1.00 13.36 203 TRP A C 1
ATOM 480 O O . TRP A 1 63 ? -13.244 5.605 2.365 1.00 14.45 203 TRP A O 1
ATOM 491 N N . SER A 1 64 ? -13.593 3.587 1.447 1.00 13.00 204 SER A N 1
ATOM 492 C CA . SER A 1 64 ? -14.368 3.094 2.562 1.00 12.83 204 SER A CA 1
ATOM 493 C C . SER A 1 64 ? -13.522 2.592 3.711 1.00 12.71 204 SER A C 1
ATOM 494 O O . SER A 1 64 ? -14.057 2.324 4.783 1.00 13.18 204 SER A O 1
ATOM 497 N N . GLN A 1 65 ? -12.209 2.463 3.510 1.00 11.71 205 GLN A N 1
ATOM 498 C CA . GLN A 1 65 ? -11.364 1.697 4.431 1.00 11.54 205 GLN A CA 1
ATOM 499 C C . GLN A 1 65 ? -10.704 2.530 5.539 1.00 11.61 205 GLN A C 1
ATOM 500 O O . GLN A 1 65 ? -10.212 3.611 5.263 1.00 12.83 205 GLN A O 1
ATOM 506 N N . ASN A 1 66 ? -10.677 1.980 6.749 1.00 11.87 206 ASN A N 1
ATOM 507 C CA . ASN A 1 66 ? -9.998 2.570 7.930 1.00 11.74 206 ASN A CA 1
ATOM 508 C C . ASN A 1 66 ? -8.661 1.864 8.135 1.00 11.40 206 ASN A C 1
ATOM 509 O O . ASN A 1 66 ? -8.581 0.802 8.771 1.00 11.16 206 ASN A O 1
ATOM 514 N N . LEU A 1 67 ? -7.623 2.448 7.542 1.00 11.39 207 LEU A N 1
ATOM 515 C CA . LEU A 1 67 ? -6.260 1.914 7.666 1.00 10.91 207 LEU A CA 1
ATOM 516 C C . LEU A 1 67 ? -5.570 2.373 8.952 1.00 11.07 207 LEU A C 1
ATOM 517 O O . LEU A 1 67 ? -4.764 1.644 9.515 1.00 10.43 207 LEU A O 1
ATOM 522 N N . SER A 1 68 ? -5.907 3.558 9.459 1.00 11.66 208 SER A N 1
ATOM 523 C CA . SER A 1 68 ? -5.220 4.043 10.682 1.00 11.85 208 SER A CA 1
ATOM 524 C C . SER A 1 68 ? -5.469 3.226 11.956 1.00 11.54 208 SER A C 1
ATOM 525 O O . SER A 1 68 ? -4.633 3.227 12.859 1.00 10.62 208 SER A O 1
ATOM 528 N N . GLN A 1 69 ? -6.601 2.526 12.047 1.00 10.86 209 GLN A N 1
ATOM 529 C CA . GLN A 1 69 ? -6.830 1.628 13.178 1.00 11.26 209 GLN A CA 1
ATOM 530 C C . GLN A 1 69 ? -5.716 0.591 13.320 1.00 10.76 209 GLN A C 1
ATOM 531 O O . GLN A 1 69 ? -5.455 0.095 14.417 1.00 11.54 209 GLN A O 1
ATOM 537 N N . PHE A 1 70 ? -5.072 0.263 12.206 1.00 10.35 210 PHE A N 1
ATOM 538 C CA . PHE A 1 70 ? -4.005 -0.725 12.184 1.00 9.72 210 PHE A CA 1
ATOM 539 C C . PHE A 1 70 ? -2.603 -0.107 12.347 1.00 9.73 210 PHE A C 1
ATOM 540 O O . PHE A 1 70 ? -1.598 -0.830 12.336 1.00 9.45 210 PHE A O 1
ATOM 548 N N . PHE A 1 71 ? -2.493 1.211 12.486 1.00 8.89 211 PHE A N 1
ATOM 549 C CA . PHE A 1 71 ? -1.130 1.793 12.568 1.00 9.92 211 PHE A CA 1
ATOM 550 C C . PHE A 1 71 ? -0.283 1.242 13.737 1.00 10.21 211 PHE A C 1
ATOM 551 O O . PHE A 1 71 ? 0.906 0.933 13.525 1.00 9.89 211 PHE A O 1
ATOM 559 N N . PRO A 1 72 ? -0.861 1.114 14.957 1.00 11.51 212 PRO A N 1
ATOM 560 C CA . PRO A 1 72 ? -0.045 0.602 16.055 1.00 11.61 212 PRO A CA 1
ATOM 561 C C . PRO A 1 72 ? 0.509 -0.790 15.775 1.00 11.80 212 PRO A C 1
ATOM 562 O O . PRO A 1 72 ? 1.691 -1.033 15.992 1.00 11.49 212 PRO A O 1
ATOM 566 N N . GLU A 1 73 ? -0.332 -1.672 15.251 1.00 11.97 213 GLU A N 1
ATOM 567 C CA . GLU A 1 73 ? 0.078 -3.051 14.954 1.00 12.21 213 GLU A CA 1
ATOM 568 C C . GLU A 1 73 ? 1.158 -3.064 13.862 1.00 11.25 213 GLU A C 1
ATOM 569 O O . GLU A 1 73 ? 2.177 -3.761 13.977 1.00 10.90 213 GLU A O 1
ATOM 575 N N . ALA A 1 74 ? 0.930 -2.284 12.816 1.00 9.96 214 ALA A N 1
ATOM 576 C CA . ALA A 1 74 ? 1.867 -2.188 11.665 1.00 10.01 214 ALA A CA 1
ATOM 577 C C . ALA A 1 74 ? 3.202 -1.627 12.081 1.00 9.93 214 ALA A C 1
ATOM 578 O O . ALA A 1 74 ? 4.267 -2.173 11.759 1.00 8.75 214 ALA A O 1
ATOM 580 N N . ILE A 1 75 ? 3.152 -0.510 12.802 1.00 9.98 215 ILE A N 1
ATOM 581 C CA . ILE A 1 75 ? 4.376 0.155 13.243 1.00 9.86 215 ILE A CA 1
ATOM 582 C C . ILE A 1 75 ? 5.200 -0.740 14.173 1.00 9.62 215 ILE A C 1
ATOM 583 O O . ILE A 1 75 ? 6.417 -0.806 14.048 1.00 8.21 215 ILE A O 1
ATOM 588 N N . SER A 1 76 ? 4.546 -1.447 15.102 1.00 9.72 216 SER A N 1
ATOM 589 C CA . SER A 1 76 ? 5.266 -2.345 16.003 1.00 10.21 216 SER A CA 1
ATOM 590 C C . SER A 1 76 ? 5.935 -3.527 15.267 1.00 8.97 216 SER A C 1
ATOM 591 O O . SER A 1 76 ? 7.050 -3.970 15.611 1.00 9.05 216 SER A O 1
ATOM 594 N N . PHE A 1 77 ? 5.259 -4.030 14.251 1.00 8.11 217 PHE A N 1
ATOM 595 C CA . PHE A 1 77 ? 5.826 -5.093 13.407 1.00 8.00 217 PHE A CA 1
ATOM 596 C C . PHE A 1 77 ? 7.062 -4.621 12.627 1.00 7.96 217 PHE A C 1
ATOM 597 O O . PHE A 1 77 ? 8.071 -5.319 12.560 1.00 7.37 217 PHE A O 1
ATOM 605 N N . ILE A 1 78 ? 6.988 -3.425 12.043 1.00 7.86 218 ILE A N 1
ATOM 606 C CA . ILE A 1 78 ? 8.159 -2.850 11.367 1.00 8.72 218 ILE A CA 1
ATOM 607 C C . ILE A 1 78 ? 9.324 -2.716 12.353 1.00 8.48 218 ILE A C 1
ATOM 608 O O . ILE A 1 78 ? 10.468 -3.078 12.072 1.00 8.06 218 ILE A O 1
ATOM 613 N N . ASP A 1 79 ? 9.044 -2.176 13.519 1.00 9.00 219 ASP A N 1
ATOM 614 C CA . ASP A 1 79 ? 10.102 -1.964 14.490 1.00 10.68 219 ASP A CA 1
ATOM 615 C C . ASP A 1 79 ? 10.725 -3.256 15.012 1.00 10.25 219 ASP A C 1
ATOM 616 O O . ASP A 1 79 ? 11.941 -3.302 15.287 1.00 10.47 219 ASP A O 1
ATOM 621 N N . GLU A 1 80 ? 9.909 -4.302 15.121 1.00 10.22 220 GLU A N 1
ATOM 622 C CA . GLU A 1 80 ? 10.387 -5.619 15.499 1.00 10.26 220 GLU A CA 1
ATOM 623 C C . GLU A 1 80 ? 11.503 -6.051 14.545 1.00 9.74 220 GLU A C 1
ATOM 624 O O . GLU A 1 80 ? 12.569 -6.446 14.991 1.00 10.83 220 GLU A O 1
ATOM 630 N N . ALA A 1 81 ? 11.250 -5.956 13.245 1.00 9.37 221 ALA A N 1
ATOM 631 C CA . ALA A 1 81 ? 12.267 -6.271 12.252 1.00 8.50 221 ALA A CA 1
ATOM 632 C C . ALA A 1 81 ? 13.477 -5.357 12.363 1.00 8.96 221 ALA A C 1
ATOM 633 O O . ALA A 1 81 ? 14.632 -5.808 12.458 1.00 9.13 221 ALA A O 1
ATOM 635 N N . ARG A 1 82 ? 13.233 -4.054 12.310 1.00 8.85 222 ARG A N 1
ATOM 636 C CA . ARG A 1 82 ? 14.335 -3.104 12.228 1.00 9.17 222 ARG A CA 1
ATOM 637 C C . ARG A 1 82 ? 15.255 -3.159 13.452 1.00 9.89 222 ARG A C 1
ATOM 638 O O . ARG A 1 82 ? 16.469 -3.002 13.319 1.00 9.29 222 ARG A O 1
ATOM 646 N N A SER A 1 83 ? 14.682 -3.433 14.625 0.50 9.84 223 SER A N 1
ATOM 647 N N B SER A 1 83 ? 14.673 -3.427 14.620 0.50 10.37 223 SER A N 1
ATOM 648 C CA A SER A 1 83 ? 15.441 -3.441 15.874 0.50 10.62 223 SER A CA 1
ATOM 649 C CA B SER A 1 83 ? 15.422 -3.456 15.868 0.50 11.67 223 SER A CA 1
ATOM 650 C C A SER A 1 83 ? 16.412 -4.611 15.980 0.50 11.64 223 SER A C 1
ATOM 651 C C B SER A 1 83 ? 16.454 -4.569 15.914 0.50 12.16 223 SER A C 1
ATOM 652 O O A SER A 1 83 ? 17.317 -4.595 16.822 0.50 12.23 223 SER A O 1
ATOM 653 O O B SER A 1 83 ? 17.459 -4.455 16.625 0.50 12.88 223 SER A O 1
ATOM 658 N N . LYS A 1 84 ? 16.225 -5.638 15.157 1.00 12.04 224 LYS A N 1
ATOM 659 C CA . LYS A 1 84 ? 17.184 -6.731 15.103 1.00 12.33 224 LYS A CA 1
ATOM 660 C C . LYS A 1 84 ? 17.943 -6.769 13.791 1.00 12.18 224 LYS A C 1
ATOM 661 O O . LYS A 1 84 ? 18.593 -7.765 13.466 1.00 13.50 224 LYS A O 1
ATOM 667 N N . LYS A 1 85 ? 17.896 -5.652 13.083 1.00 11.36 225 LYS A N 1
ATOM 668 C CA . LYS A 1 85 ? 18.664 -5.465 11.852 1.00 11.47 225 LYS A CA 1
ATOM 669 C C . LYS A 1 85 ? 18.292 -6.508 10.807 1.00 10.35 225 LYS A C 1
ATOM 670 O O . LYS A 1 85 ? 19.162 -7.076 10.108 1.00 10.57 225 LYS A O 1
ATOM 676 N N A CYS A 1 86 ? 16.985 -6.723 10.678 0.80 9.35 226 CYS A N 1
ATOM 677 N N B CYS A 1 86 ? 16.985 -6.762 10.713 0.20 9.97 226 CYS A N 1
ATOM 678 C CA A CYS A 1 86 ? 16.416 -7.615 9.689 0.80 9.95 226 CYS A CA 1
ATOM 679 C CA B CYS A 1 86 ? 16.392 -7.610 9.686 0.20 9.86 226 CYS A CA 1
ATOM 680 C C A CYS A 1 86 ? 15.553 -6.761 8.772 0.80 9.17 226 CYS A C 1
ATOM 681 C C B CYS A 1 86 ? 15.592 -6.711 8.764 0.20 9.33 226 CYS A C 1
ATOM 682 O O A CYS A 1 86 ? 14.798 -5.918 9.246 0.80 8.56 226 CYS A O 1
ATOM 683 O O B CYS A 1 86 ? 14.902 -5.805 9.232 0.20 9.11 226 CYS A O 1
ATOM 688 N N . GLY A 1 87 ? 15.685 -6.947 7.458 1.00 8.72 227 GLY A N 1
ATOM 689 C CA . GLY A 1 87 ? 14.886 -6.191 6.505 1.00 8.56 227 GLY A CA 1
ATOM 690 C C . GLY A 1 87 ? 13.406 -6.517 6.604 1.00 8.41 227 GLY A C 1
ATOM 691 O O . GLY A 1 87 ? 13.032 -7.688 6.781 1.00 7.37 227 GLY A O 1
ATOM 692 N N . VAL A 1 88 ? 12.580 -5.472 6.523 1.00 7.44 228 VAL A N 1
ATOM 693 C CA . VAL A 1 88 ? 11.142 -5.625 6.408 1.00 7.11 228 VAL A CA 1
ATOM 694 C C . VAL A 1 88 ? 10.661 -4.927 5.136 1.00 7.34 228 VAL A C 1
ATOM 695 O O . VAL A 1 88 ? 11.019 -3.766 4.878 1.00 8.03 228 VAL A O 1
ATOM 699 N N . LEU A 1 89 ? 9.847 -5.637 4.358 1.00 6.95 229 LEU A N 1
ATOM 700 C CA . LEU A 1 89 ? 9.159 -5.072 3.208 1.00 7.36 229 LEU A CA 1
ATOM 701 C C . LEU A 1 89 ? 7.721 -4.762 3.580 1.00 7.38 229 LEU A C 1
ATOM 702 O O . LEU A 1 89 ? 6.981 -5.674 3.928 1.00 8.33 229 LEU A O 1
ATOM 707 N N . VAL A 1 90 ? 7.347 -3.493 3.472 1.00 6.71 230 VAL A N 1
ATOM 708 C CA . VAL A 1 90 ? 5.938 -3.060 3.540 1.00 6.32 230 VAL A CA 1
ATOM 709 C C . VAL A 1 90 ? 5.431 -2.981 2.107 1.00 6.88 230 VAL A C 1
ATOM 710 O O . VAL A 1 90 ? 5.965 -2.192 1.306 1.00 6.91 230 VAL A O 1
ATOM 714 N N . HIS A 1 91 ? 4.423 -3.789 1.770 1.00 6.62 231 HIS A N 1
ATOM 715 C CA . HIS A 1 91 ? 3.923 -3.818 0.412 1.00 6.59 231 HIS A CA 1
ATOM 716 C C . HIS A 1 91 ? 2.404 -3.784 0.328 1.00 6.62 231 HIS A C 1
ATOM 717 O O . HIS A 1 91 ? 1.682 -4.078 1.279 1.00 7.09 231 HIS A O 1
ATOM 724 N N . SER A 1 92 ? 1.964 -3.391 -0.846 1.00 6.87 232 SER A N 1
ATOM 725 C CA . SER A 1 92 ? 0.567 -3.415 -1.232 1.00 8.45 232 SER A CA 1
ATOM 726 C C . SER A 1 92 ? 0.498 -4.076 -2.628 1.00 8.97 232 SER A C 1
ATOM 727 O O . SER A 1 92 ? 1.340 -4.910 -2.945 1.00 8.88 232 SER A O 1
ATOM 730 N N . LEU A 1 93 ? -0.486 -3.746 -3.457 1.00 9.16 233 LEU A N 1
ATOM 731 C CA . LEU A 1 93 ? -0.530 -4.335 -4.803 1.00 9.54 233 LEU A CA 1
ATOM 732 C C . LEU A 1 93 ? 0.355 -3.514 -5.700 1.00 10.19 233 LEU A C 1
ATOM 733 O O . LEU A 1 93 ? 1.293 -4.044 -6.312 1.00 10.89 233 LEU A O 1
ATOM 738 N N . ALA A 1 94 ? 0.087 -2.212 -5.755 1.00 10.29 234 ALA A N 1
ATOM 739 C CA . ALA A 1 94 ? 0.846 -1.308 -6.629 1.00 10.71 234 ALA A CA 1
ATOM 740 C C . ALA A 1 94 ? 2.077 -0.640 -6.013 1.00 10.13 234 ALA A C 1
ATOM 741 O O . ALA A 1 94 ? 2.855 -0.027 -6.737 1.00 11.23 234 ALA A O 1
ATOM 743 N N . GLY A 1 95 ? 2.206 -0.668 -4.693 1.00 9.86 235 GLY A N 1
ATOM 744 C CA . GLY A 1 95 ? 3.302 0.016 -4.003 1.00 9.88 235 GLY A CA 1
ATOM 745 C C . GLY A 1 95 ? 3.191 1.543 -3.952 1.00 10.24 235 GLY A C 1
ATOM 746 O O . GLY A 1 95 ? 4.199 2.229 -3.812 1.00 10.49 235 GLY A O 1
ATOM 747 N N . ILE A 1 96 ? 1.975 2.079 -4.060 1.00 10.37 236 ILE A N 1
ATOM 748 C CA . ILE A 1 96 ? 1.781 3.536 -4.174 1.00 10.04 236 ILE A CA 1
ATOM 749 C C . ILE A 1 96 ? 0.845 4.152 -3.144 1.00 10.25 236 ILE A C 1
ATOM 750 O O . ILE A 1 96 ? 0.916 5.365 -2.919 1.00 10.77 236 ILE A O 1
ATOM 755 N N . SER A 1 97 ? -0.011 3.359 -2.491 1.00 9.25 237 SER A N 1
ATOM 756 C CA . SER A 1 97 ? -1.046 3.943 -1.619 1.00 9.05 237 SER A CA 1
ATOM 757 C C . SER A 1 97 ? -1.084 3.335 -0.230 1.00 9.17 237 SER A C 1
ATOM 758 O O . SER A 1 97 ? -0.698 3.986 0.744 1.00 8.05 237 SER A O 1
ATOM 761 N N . ARG A 1 98 ? -1.559 2.102 -0.099 1.00 8.41 238 ARG A N 1
ATOM 762 C CA . ARG A 1 98 ? -1.692 1.531 1.250 1.00 8.23 238 ARG A CA 1
ATOM 763 C C . ARG A 1 98 ? -0.340 1.410 1.961 1.00 8.43 238 ARG A C 1
ATOM 764 O O . ARG A 1 98 ? -0.213 1.766 3.133 1.00 8.08 238 ARG A O 1
ATOM 772 N N . SER A 1 99 ? 0.634 0.867 1.247 1.00 8.31 239 SER A N 1
ATOM 773 C CA . SER A 1 99 ? 1.975 0.620 1.807 1.00 8.19 239 SER A CA 1
ATOM 774 C C . SER A 1 99 ? 2.691 1.937 2.131 1.00 7.50 239 SER A C 1
ATOM 775 O O . SER A 1 99 ? 3.352 2.084 3.160 1.00 7.45 239 SER A O 1
ATOM 778 N N . VAL A 1 100 ? 2.513 2.912 1.253 1.00 7.10 240 VAL A N 1
ATOM 779 C CA . VAL A 1 100 ? 3.041 4.246 1.444 1.00 7.24 240 VAL A CA 1
ATOM 780 C C . VAL A 1 100 ? 2.427 4.885 2.703 1.00 7.82 240 VAL A C 1
ATOM 781 O O . VAL A 1 100 ? 3.135 5.528 3.480 1.00 8.40 240 VAL A O 1
ATOM 785 N N . THR A 1 101 ? 1.121 4.712 2.908 1.00 7.36 241 THR A N 1
ATOM 786 C CA . THR A 1 101 ? 0.457 5.272 4.092 1.00 7.89 241 THR A CA 1
ATOM 787 C C . THR A 1 101 ? 1.032 4.733 5.400 1.00 8.07 241 THR A C 1
ATOM 788 O O . THR A 1 101 ? 1.337 5.499 6.323 1.00 8.00 241 THR A O 1
ATOM 792 N N . VAL A 1 102 ? 1.224 3.417 5.459 1.00 7.19 242 VAL A N 1
ATOM 793 C CA . VAL A 1 102 ? 1.780 2.773 6.637 1.00 7.11 242 VAL A CA 1
ATOM 794 C C . VAL A 1 102 ? 3.213 3.232 6.836 1.00 6.72 242 VAL A C 1
ATOM 795 O O . VAL A 1 102 ? 3.637 3.461 7.975 1.00 7.66 242 VAL A O 1
ATOM 799 N N . THR A 1 103 ? 3.951 3.402 5.750 1.00 6.87 243 THR A N 1
ATOM 800 C CA . THR A 1 103 ? 5.357 3.826 5.837 1.00 7.43 243 THR A CA 1
ATOM 801 C C . THR A 1 103 ? 5.478 5.260 6.364 1.00 7.90 243 THR A C 1
ATOM 802 O O . THR A 1 103 ? 6.332 5.545 7.208 1.00 9.53 243 THR A O 1
ATOM 806 N N . VAL A 1 104 ? 4.639 6.155 5.852 1.00 8.59 244 VAL A N 1
ATOM 807 C CA . VAL A 1 104 ? 4.584 7.530 6.364 1.00 8.24 244 VAL A CA 1
ATOM 808 C C . VAL A 1 104 ? 4.216 7.563 7.850 1.00 8.33 244 VAL A C 1
ATOM 809 O O . VAL A 1 104 ? 4.839 8.299 8.639 1.00 9.38 244 VAL A O 1
ATOM 813 N N . ALA A 1 105 ? 3.199 6.788 8.241 1.00 7.83 245 ALA A N 1
ATOM 814 C CA . ALA A 1 105 ? 2.804 6.722 9.649 1.00 7.23 245 ALA A CA 1
ATOM 815 C C . ALA A 1 105 ? 3.992 6.267 10.527 1.00 7.62 245 ALA A C 1
ATOM 816 O O . ALA A 1 105 ? 4.245 6.845 11.590 1.00 7.34 245 ALA A O 1
ATOM 818 N N . TYR A 1 106 ? 4.725 5.258 10.049 1.00 7.43 246 TYR A N 1
ATOM 819 C CA . TYR A 1 106 ? 5.881 4.743 10.770 1.00 7.65 246 TYR A CA 1
ATOM 820 C C . TYR A 1 106 ? 6.909 5.858 10.975 1.00 8.00 246 TYR A C 1
ATOM 821 O O . TYR A 1 106 ? 7.468 6.024 12.069 1.00 8.18 246 TYR A O 1
ATOM 830 N N . LEU A 1 107 ? 7.162 6.625 9.927 1.00 8.37 247 LEU A N 1
ATOM 831 C CA . LEU A 1 107 ? 8.175 7.670 10.009 1.00 9.42 247 LEU A CA 1
ATOM 832 C C . LEU A 1 107 ? 7.727 8.766 10.959 1.00 9.49 247 LEU A C 1
ATOM 833 O O . LEU A 1 107 ? 8.534 9.310 11.710 1.00 8.81 247 LEU A O 1
ATOM 838 N N . MET A 1 108 ? 6.438 9.100 10.930 1.00 9.38 248 MET A N 1
ATOM 839 C CA . MET A 1 108 ? 5.925 10.142 11.827 1.00 9.92 248 MET A CA 1
ATOM 840 C C . MET A 1 108 ? 6.167 9.762 13.286 1.00 11.09 248 MET A C 1
ATOM 841 O O . MET A 1 108 ? 6.669 10.578 14.102 1.00 11.15 248 MET A O 1
ATOM 846 N N . GLN A 1 109 ? 5.803 8.529 13.632 1.00 11.57 249 GLN A N 1
ATOM 847 C CA . GLN A 1 109 ? 5.918 8.058 15.009 1.00 12.92 249 GLN A CA 1
ATOM 848 C C . GLN A 1 109 ? 7.375 7.817 15.421 1.00 13.61 249 GLN A C 1
ATOM 849 O O . GLN A 1 109 ? 7.801 8.273 16.470 1.00 13.27 249 GLN A O 1
ATOM 855 N N . LYS A 1 110 ? 8.124 7.089 14.600 1.00 13.75 250 LYS A N 1
ATOM 856 C CA . LYS A 1 110 ? 9.473 6.656 14.968 1.00 14.79 250 LYS A CA 1
ATOM 857 C C . LYS A 1 110 ? 10.499 7.781 14.902 1.00 15.33 250 LYS A C 1
ATOM 858 O O . LYS A 1 110 ? 11.410 7.836 15.724 1.00 15.02 250 LYS A O 1
ATOM 864 N N . MET A 1 111 ? 10.380 8.682 13.934 1.00 15.84 251 MET A N 1
ATOM 865 C CA . MET A 1 111 ? 11.335 9.773 13.806 1.00 16.54 251 MET A CA 1
ATOM 866 C C . MET A 1 111 ? 10.794 11.108 14.287 1.00 16.36 251 MET A C 1
ATOM 867 O O . MET A 1 111 ? 11.443 12.130 14.104 1.00 16.26 251 MET A O 1
ATOM 872 N N . ASN A 1 112 ? 9.625 11.087 14.921 1.00 15.64 252 ASN A N 1
ATOM 873 C CA . ASN A 1 112 ? 8.965 12.295 15.414 1.00 16.67 252 ASN A CA 1
ATOM 874 C C . ASN A 1 112 ? 8.871 13.378 14.358 1.00 14.94 252 ASN A C 1
ATOM 875 O O . ASN A 1 112 ? 9.265 14.527 14.563 1.00 15.38 252 ASN A O 1
ATOM 880 N N . LEU A 1 113 ? 8.338 12.974 13.216 1.00 13.01 253 LEU A N 1
ATOM 881 C CA . LEU A 1 113 ? 8.169 13.862 12.075 1.00 12.71 253 LEU A CA 1
ATOM 882 C C . LEU A 1 113 ? 6.727 14.269 11.907 1.00 11.76 253 LEU A C 1
ATOM 883 O O . LEU A 1 113 ? 5.812 13.456 12.078 1.00 12.21 253 LEU A O 1
ATOM 888 N N . SER A 1 114 ? 6.506 15.530 11.557 1.00 10.74 254 SER A N 1
ATOM 889 C CA . SER A 1 114 ? 5.187 15.943 11.086 1.00 9.80 254 SER A CA 1
ATOM 890 C C . SER A 1 114 ? 4.780 15.155 9.846 1.00 9.66 254 SER A C 1
ATOM 891 O O . SER A 1 114 ? 5.623 14.616 9.133 1.00 9.98 254 SER A O 1
ATOM 894 N N . LEU A 1 115 ? 3.486 15.093 9.572 1.00 8.79 255 LEU A N 1
ATOM 895 C CA . LEU A 1 115 ? 3.036 14.459 8.339 1.00 9.10 255 LEU A CA 1
ATOM 896 C C . LEU A 1 115 ? 3.745 15.091 7.157 1.00 8.89 255 LEU A C 1
ATOM 897 O O . LEU A 1 115 ? 4.193 14.411 6.240 1.00 8.83 255 LEU A O 1
ATOM 902 N N . ASN A 1 116 ? 3.843 16.417 7.163 1.00 9.01 256 ASN A N 1
ATOM 903 C CA . ASN A 1 116 ? 4.457 17.102 6.026 1.00 9.53 256 ASN A CA 1
ATOM 904 C C . ASN A 1 116 ? 5.908 16.688 5.769 1.00 8.37 256 ASN A C 1
ATOM 905 O O . ASN A 1 116 ? 6.301 16.449 4.605 1.00 7.89 256 ASN A O 1
ATOM 910 N N . ASP A 1 117 ? 6.687 16.582 6.833 1.00 8.44 257 ASP A N 1
ATOM 911 C CA . ASP A 1 117 ? 8.088 16.197 6.707 1.00 7.69 257 ASP A CA 1
ATOM 912 C C . ASP A 1 117 ? 8.237 14.722 6.319 1.00 8.42 257 ASP A C 1
ATOM 913 O O . ASP A 1 117 ? 9.092 14.383 5.491 1.00 8.13 257 ASP A O 1
ATOM 918 N N . ALA A 1 118 ? 7.409 13.855 6.912 1.00 7.63 258 ALA A N 1
ATOM 919 C CA . ALA A 1 118 ? 7.411 12.423 6.555 1.00 8.25 258 ALA A CA 1
ATOM 920 C C . ALA A 1 118 ? 7.044 12.194 5.097 1.00 8.61 258 ALA A C 1
ATOM 921 O O . ALA A 1 118 ? 7.710 11.406 4.401 1.00 8.39 258 ALA A O 1
ATOM 923 N N A TYR A 1 119 ? 5.996 12.876 4.637 0.50 8.40 259 TYR A N 1
ATOM 924 N N B TYR A 1 119 ? 5.999 12.876 4.625 0.50 8.78 259 TYR A N 1
ATOM 925 C CA A TYR A 1 119 ? 5.496 12.749 3.263 0.50 8.41 259 TYR A CA 1
ATOM 926 C CA B TYR A 1 119 ? 5.529 12.718 3.242 0.50 9.12 259 TYR A CA 1
ATOM 927 C C A TYR A 1 119 ? 6.550 13.223 2.263 0.50 8.40 259 TYR A C 1
ATOM 928 C C B TYR A 1 119 ? 6.584 13.207 2.263 0.50 8.77 259 TYR A C 1
ATOM 929 O O A TYR A 1 119 ? 6.841 12.525 1.290 0.50 9.18 259 TYR A O 1
ATOM 930 O O B TYR A 1 119 ? 6.902 12.512 1.296 0.50 9.48 259 TYR A O 1
ATOM 947 N N . ASP A 1 120 ? 7.128 14.392 2.532 1.00 8.99 260 ASP A N 1
ATOM 948 C CA . ASP A 1 120 ? 8.215 14.979 1.720 1.00 9.53 260 ASP A CA 1
ATOM 949 C C . ASP A 1 120 ? 9.367 13.959 1.584 1.00 9.07 260 ASP A C 1
ATOM 950 O O . ASP A 1 120 ? 9.892 13.716 0.493 1.00 9.84 260 ASP A O 1
ATOM 955 N N . PHE A 1 121 ? 9.740 13.347 2.708 1.00 9.88 261 PHE A N 1
ATOM 956 C CA . PHE A 1 121 ? 10.861 12.398 2.777 1.00 9.52 261 PHE A CA 1
ATOM 957 C C . PHE A 1 121 ? 10.594 11.222 1.845 1.00 9.74 261 PHE A C 1
ATOM 958 O O . PHE A 1 121 ? 11.456 10.875 1.032 1.00 9.38 261 PHE A O 1
ATOM 966 N N . VAL A 1 122 ? 9.392 10.634 1.935 1.00 10.16 262 VAL A N 1
ATOM 967 C CA . VAL A 1 122 ? 9.034 9.475 1.117 1.00 9.32 262 VAL A CA 1
ATOM 968 C C . VAL A 1 122 ? 8.869 9.887 -0.361 1.00 10.83 262 VAL A C 1
ATOM 969 O O . VAL A 1 122 ? 9.416 9.216 -1.242 1.00 11.18 262 VAL A O 1
ATOM 973 N N . LYS A 1 123 ? 8.188 11.014 -0.620 1.00 10.80 263 LYS A N 1
ATOM 974 C CA . LYS A 1 123 ? 7.943 11.485 -1.985 1.00 11.62 263 LYS A CA 1
ATOM 975 C C . LYS A 1 123 ? 9.249 11.695 -2.754 1.00 12.17 263 LYS A C 1
ATOM 976 O O . LYS A 1 123 ? 9.326 11.397 -3.955 1.00 12.70 263 LYS A O 1
ATOM 982 N N . ARG A 1 124 ? 10.265 12.201 -2.065 1.00 11.83 264 ARG A N 1
ATOM 983 C CA . ARG A 1 124 ? 11.570 12.420 -2.680 1.00 13.09 264 ARG A CA 1
ATOM 984 C C . ARG A 1 124 ? 12.287 11.113 -3.037 1.00 14.14 264 ARG A C 1
ATOM 985 O O . ARG A 1 124 ? 13.106 11.085 -3.969 1.00 14.00 264 ARG A O 1
ATOM 993 N N . LYS A 1 125 ? 12.010 10.047 -2.283 1.00 15.10 265 LYS A N 1
ATOM 994 C CA . LYS A 1 125 ? 12.600 8.721 -2.549 1.00 16.88 265 LYS A CA 1
ATOM 995 C C . LYS A 1 125 ? 11.796 7.897 -3.528 1.00 17.60 265 LYS A C 1
ATOM 996 O O . LYS A 1 125 ? 12.312 6.907 -4.068 1.00 18.23 265 LYS A O 1
ATOM 1002 N N . LYS A 1 126 ? 10.534 8.266 -3.729 1.00 17.87 266 LYS A N 1
ATOM 1003 C CA . LYS A 1 126 ? 9.625 7.500 -4.589 1.00 19.09 266 LYS A CA 1
ATOM 1004 C C . LYS A 1 126 ? 8.574 8.449 -5.162 1.00 19.53 266 LYS A C 1
ATOM 1005 O O . LYS A 1 126 ? 7.539 8.703 -4.546 1.00 18.05 266 LYS A O 1
ATOM 1011 N N . SER A 1 127 ? 8.855 8.991 -6.346 1.00 20.44 267 SER A N 1
ATOM 1012 C CA . SER A 1 127 ? 8.072 10.118 -6.856 1.00 21.17 267 SER A CA 1
ATOM 1013 C C . SER A 1 127 ? 6.652 9.727 -7.258 1.00 21.00 267 SER A C 1
ATOM 1014 O O . SER A 1 127 ? 5.784 10.586 -7.359 1.00 21.80 267 SER A O 1
ATOM 1017 N N . ASN A 1 128 ? 6.437 8.439 -7.483 1.00 20.95 268 ASN A N 1
ATOM 1018 C CA . ASN A 1 128 ? 5.140 7.919 -7.933 1.00 21.02 268 ASN A CA 1
ATOM 1019 C C . ASN A 1 128 ? 4.129 7.652 -6.820 1.00 19.14 268 ASN A C 1
ATOM 1020 O O . ASN A 1 128 ? 3.069 7.115 -7.105 1.00 19.41 268 ASN A O 1
ATOM 1025 N N . ILE A 1 129 ? 4.435 7.994 -5.564 1.00 17.17 269 ILE A N 1
ATOM 1026 C CA . ILE A 1 129 ? 3.502 7.672 -4.477 1.00 15.62 269 ILE A CA 1
ATOM 1027 C C . ILE A 1 129 ? 2.172 8.401 -4.706 1.00 15.95 269 ILE A C 1
ATOM 1028 O O . ILE A 1 129 ? 2.155 9.557 -5.165 1.00 15.75 269 ILE A O 1
ATOM 1033 N N A SER A 1 130 ? 1.069 7.721 -4.390 0.50 15.16 270 SER A N 1
ATOM 1034 N N B SER A 1 130 ? 1.070 7.714 -4.399 0.50 15.30 270 SER A N 1
ATOM 1035 C CA A SER A 1 130 ? -0.282 8.223 -4.670 0.50 15.01 270 SER A CA 1
ATOM 1036 C CA B SER A 1 130 ? -0.284 8.212 -4.672 0.50 15.30 270 SER A CA 1
ATOM 1037 C C A SER A 1 130 ? -1.258 7.741 -3.592 0.50 14.12 270 SER A C 1
ATOM 1038 C C B SER A 1 13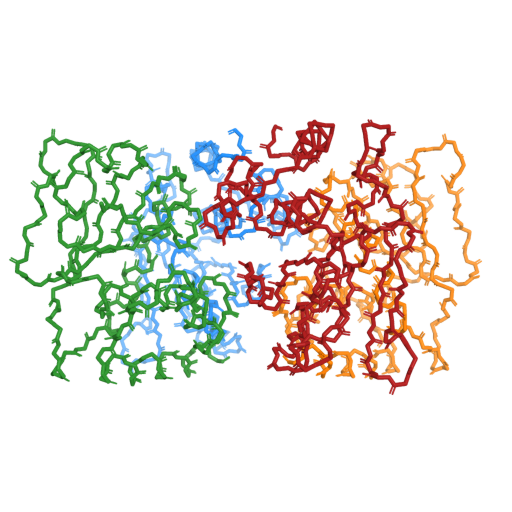0 ? -1.257 7.729 -3.591 0.50 14.26 270 SER A C 1
ATOM 1039 O O A SER A 1 130 ? -2.260 7.091 -3.892 0.50 13.97 270 SER A O 1
ATOM 1040 O O B SER A 1 130 ? -2.257 7.072 -3.886 0.50 14.11 270 SER A O 1
ATOM 1045 N N . PRO A 1 131 ? -0.974 8.068 -2.327 1.00 13.30 271 PRO A N 1
ATOM 1046 C CA . PRO A 1 131 ? -1.836 7.608 -1.232 1.00 12.55 271 PRO A CA 1
ATOM 1047 C C . PRO A 1 131 ? -3.274 8.148 -1.373 1.00 12.60 271 PRO A C 1
ATOM 1048 O O . PRO A 1 131 ? -3.453 9.347 -1.595 1.00 10.86 271 PRO A O 1
ATOM 1052 N N . ASN A 1 132 ? -4.260 7.251 -1.246 1.00 11.65 272 ASN A N 1
ATOM 1053 C CA . ASN A 1 132 ? -5.651 7.593 -1.461 1.00 11.70 272 ASN A CA 1
ATOM 1054 C C . ASN A 1 132 ? -6.074 8.704 -0.493 1.00 11.27 272 ASN A C 1
ATOM 1055 O O . ASN A 1 132 ? -5.621 8.749 0.659 1.00 10.42 272 ASN A O 1
ATOM 1060 N N . PHE A 1 133 ? -6.915 9.613 -0.985 1.00 10.94 273 PHE A N 1
ATOM 1061 C CA . PHE A 1 133 ? -7.336 10.809 -0.214 1.00 10.24 273 PHE A CA 1
ATOM 1062 C C . PHE A 1 133 ? -7.835 10.484 1.202 1.00 9.90 273 PHE A C 1
ATOM 1063 O O . PHE A 1 133 ? -7.546 11.229 2.127 1.00 10.47 273 PHE A O 1
ATOM 1071 N N . ASN A 1 134 ? -8.558 9.372 1.393 1.00 9.79 274 ASN A N 1
ATOM 1072 C CA . ASN A 1 134 ? -9.052 9.016 2.723 1.00 9.67 274 ASN A CA 1
ATOM 1073 C C . ASN A 1 134 ? -7.921 8.608 3.682 1.00 8.99 274 ASN A C 1
ATOM 1074 O O . ASN A 1 134 ? -7.986 8.883 4.877 1.00 8.29 274 ASN A O 1
ATOM 1079 N N . PHE A 1 135 ? -6.897 7.939 3.158 1.00 7.96 275 PHE A N 1
ATOM 1080 C CA . PHE A 1 135 ? -5.732 7.572 3.953 1.00 8.20 275 PHE A CA 1
ATOM 1081 C C . PHE A 1 135 ? -4.926 8.821 4.347 1.00 7.95 275 PHE A C 1
ATOM 1082 O O . PHE A 1 135 ? -4.405 8.905 5.455 1.00 8.64 275 PHE A O 1
ATOM 1090 N N . MET A 1 136 ? -4.848 9.804 3.463 1.00 7.94 276 MET A N 1
ATOM 1091 C CA . MET A 1 136 ? -4.214 11.073 3.833 1.00 8.50 276 MET A CA 1
ATOM 1092 C C . MET A 1 136 ? -5.031 11.783 4.920 1.00 9.38 276 MET A C 1
ATOM 1093 O O . MET A 1 136 ? -4.473 12.328 5.884 1.00 9.38 276 MET A O 1
ATOM 1098 N N . GLY A 1 137 ? -6.354 11.735 4.819 1.00 9.84 277 GLY A N 1
ATOM 1099 C CA . GLY A 1 137 ? -7.184 12.237 5.928 1.00 9.59 277 GLY A CA 1
ATOM 1100 C C . GLY A 1 137 ? -6.882 11.528 7.240 1.00 9.99 277 GLY A C 1
ATOM 1101 O O . GLY A 1 137 ? -6.807 12.142 8.314 1.00 9.66 277 GLY A O 1
ATOM 1102 N N . GLN A 1 138 ? -6.696 10.211 7.160 1.00 9.11 278 GLN A N 1
ATOM 1103 C CA . GLN A 1 138 ? -6.383 9.427 8.360 1.00 8.47 278 GLN A CA 1
ATOM 1104 C C . GLN A 1 138 ? -4.983 9.714 8.899 1.00 7.98 278 GLN A C 1
ATOM 1105 O O . GLN A 1 138 ? -4.773 9.686 10.107 1.00 8.27 278 GLN A O 1
ATOM 1111 N N . LEU A 1 139 ? -4.033 9.991 8.015 1.00 7.80 279 LEU A N 1
ATOM 1112 C CA . LEU A 1 139 ? -2.690 10.432 8.451 1.00 8.23 279 LEU A CA 1
ATOM 1113 C C . LEU A 1 139 ? -2.748 11.788 9.172 1.00 8.52 279 LEU A C 1
ATOM 1114 O O . LEU A 1 139 ? -2.038 12.007 10.148 1.00 8.20 279 LEU A O 1
ATOM 1119 N N . LEU A 1 140 ? -3.621 12.669 8.700 1.00 9.72 280 LEU A N 1
ATOM 1120 C CA . LEU A 1 140 ? -3.866 13.951 9.376 1.00 10.45 280 LEU A CA 1
ATOM 1121 C C . LEU A 1 140 ? -4.406 13.750 10.783 1.00 11.16 280 LEU A C 1
ATOM 1122 O O . LEU A 1 140 ? -3.954 14.410 11.747 1.00 11.38 280 LEU A O 1
ATOM 1127 N N . ASP A 1 141 ? -5.345 12.817 10.928 1.00 11.29 281 ASP A N 1
ATOM 1128 C CA . ASP A 1 141 ? -5.881 12.469 12.251 1.00 12.28 281 ASP A CA 1
ATOM 1129 C C . ASP A 1 141 ? -4.787 11.872 13.156 1.00 11.96 281 ASP A C 1
ATOM 1130 O O . ASP A 1 141 ? -4.693 12.206 14.338 1.00 10.97 281 ASP A O 1
ATOM 1135 N N . PHE A 1 142 ? -3.976 10.979 12.603 1.00 10.49 282 PHE A N 1
ATOM 1136 C CA . PHE A 1 142 ? -2.906 10.323 13.339 1.00 10.98 282 PHE A CA 1
ATOM 1137 C C . PHE A 1 142 ? -1.849 11.335 13.796 1.00 10.95 282 PHE A C 1
ATOM 1138 O O . PHE A 1 142 ? -1.339 11.249 14.926 1.00 12.05 282 PHE A O 1
ATOM 1146 N N . GLU A 1 143 ? -1.562 12.322 12.955 1.00 11.69 283 GLU A N 1
ATOM 1147 C CA . GLU A 1 143 ? -0.670 13.395 13.349 1.00 12.12 283 GLU A CA 1
ATOM 1148 C C . GLU A 1 143 ? -1.178 14.068 14.638 1.00 13.31 283 GLU A C 1
ATOM 1149 O O . GLU A 1 143 ? -0.407 14.310 15.577 1.00 13.03 283 GLU A O 1
ATOM 1155 N N . ARG A 1 144 ? -2.479 14.332 14.708 1.00 14.79 284 ARG A N 1
ATOM 1156 C CA . ARG A 1 144 ? -3.054 14.923 15.929 1.00 16.42 284 ARG A CA 1
ATOM 1157 C C . ARG A 1 144 ? -2.902 14.006 17.150 1.00 16.50 284 ARG A C 1
ATOM 1158 O O . ARG A 1 144 ? -2.603 14.480 18.243 1.00 16.40 284 ARG A O 1
ATOM 1166 N N A THR A 1 145 ? -3.090 12.702 16.968 0.50 16.37 285 THR A N 1
ATOM 1167 N N B THR A 1 145 ? -3.106 12.706 16.954 0.50 16.81 285 THR A N 1
ATOM 1168 C CA A THR A 1 145 ? -2.990 11.766 18.093 0.50 16.48 285 THR A CA 1
ATOM 1169 C CA B THR A 1 145 ? -2.988 11.751 18.052 0.50 17.36 285 THR A CA 1
ATOM 1170 C C A THR A 1 145 ? -1.558 11.640 18.610 0.50 17.19 285 THR A C 1
ATOM 1171 C C B THR A 1 145 ? -1.571 11.727 18.611 0.50 17.61 285 THR A C 1
ATOM 1172 O O A THR A 1 145 ? -1.345 11.356 19.786 0.50 16.86 285 THR A O 1
ATOM 1173 O O B THR A 1 145 ? -1.383 11.614 19.816 0.50 17.38 285 THR A O 1
ATOM 1180 N N . LEU A 1 146 ? -0.580 11.837 17.731 1.00 17.73 286 LEU A N 1
ATOM 1181 C CA . LEU A 1 146 ? 0.822 11.800 18.140 1.00 18.92 286 LEU A CA 1
ATOM 1182 C C . LEU A 1 146 ? 1.272 13.094 18.839 1.00 20.91 286 LEU A C 1
ATOM 1183 O O . LEU A 1 146 ? 2.327 13.117 19.466 1.00 20.69 286 LEU A O 1
ATOM 1188 N N . GLY A 1 147 ? 0.499 14.163 18.697 1.00 23.65 287 GLY A N 1
ATOM 1189 C CA . GLY A 1 147 ? 0.863 15.473 19.248 1.00 26.14 287 GLY A CA 1
ATOM 1190 C C . GLY A 1 147 ? 1.799 16.257 18.345 1.00 28.12 287 GLY A C 1
ATOM 1191 O O . GLY A 1 147 ? 2.517 17.156 18.800 1.00 29.02 287 GLY A O 1
ATOM 1192 N N . LEU A 1 148 ? 1.789 15.913 17.060 1.00 30.11 288 LEU A N 1
ATOM 1193 C CA . LEU A 1 148 ? 2.654 16.535 16.062 1.00 31.71 288 LEU A CA 1
ATOM 1194 C C . LEU A 1 148 ? 1.858 17.603 15.291 1.00 32.78 288 LEU A C 1
ATOM 1195 O O . LEU A 1 148 ? 2.354 18.186 14.310 1.00 33.54 288 LEU A O 1
ATOM 1200 N N . SER A 1 149 ? 0.608 17.804 15.725 1.00 34.18 289 SER A N 1
ATOM 1201 C CA . SER A 1 149 ? -0.202 18.980 15.386 1.00 35.13 289 SER A CA 1
ATOM 1202 C C . SER A 1 149 ? -1.288 19.142 16.451 1.00 35.39 289 SER A C 1
ATOM 1203 O O . SER A 1 149 ? -1.434 18.285 17.333 1.00 36.26 289 SER A O 1
ATOM 1206 N N . PHE B 1 5 ? 19.079 20.401 -8.004 1.00 23.28 145 PHE B N 1
ATOM 1207 C CA . PHE B 1 5 ? 18.776 20.872 -6.629 1.00 22.31 145 PHE B CA 1
ATOM 1208 C C . PHE B 1 5 ? 19.610 20.057 -5.652 1.00 21.01 145 PHE B C 1
ATOM 1209 O O . PHE B 1 5 ? 20.082 18.961 -5.996 1.00 22.53 145 PHE B O 1
ATOM 1211 N N . PRO B 1 6 ? 19.782 20.563 -4.419 1.00 18.42 146 PRO B N 1
ATOM 1212 C CA . PRO B 1 6 ? 20.485 19.725 -3.458 1.00 16.15 146 PRO B CA 1
ATOM 1213 C C . PRO B 1 6 ? 19.575 18.605 -2.977 1.00 14.50 146 PRO B C 1
ATOM 1214 O O . PRO B 1 6 ? 18.355 18.794 -2.841 1.00 14.32 146 PRO B O 1
ATOM 1218 N N A VAL B 1 7 ? 20.151 17.434 -2.745 0.50 13.11 147 VAL B N 1
ATOM 1219 N N B VAL B 1 7 ? 20.179 17.454 -2.719 0.50 12.99 147 VAL B N 1
ATOM 1220 C CA A VAL B 1 7 ? 19.360 16.288 -2.319 0.50 12.54 147 VAL B CA 1
ATOM 1221 C CA B VAL B 1 7 ? 19.456 16.280 -2.260 0.50 12.38 147 VAL B CA 1
ATOM 1222 C C A VAL B 1 7 ? 19.063 16.371 -0.818 0.50 11.50 147 VAL B C 1
ATOM 1223 C C B VAL B 1 7 ? 19.059 16.431 -0.792 0.50 11.37 147 VAL B C 1
ATOM 1224 O O A VAL B 1 7 ? 19.940 16.687 -0.013 0.50 11.34 147 VAL B O 1
ATOM 1225 O O B VAL B 1 7 ? 19.870 16.863 0.026 0.50 11.15 147 VAL B O 1
ATOM 1232 N N . GLN B 1 8 ? 17.819 16.073 -0.449 1.00 10.73 148 GLN B N 1
ATOM 1233 C CA . GLN B 1 8 ? 17.392 16.064 0.957 1.00 9.82 148 GLN B CA 1
ATOM 1234 C C . GLN B 1 8 ? 17.712 14.669 1.500 1.00 10.47 148 GLN B C 1
ATOM 1235 O O . GLN B 1 8 ? 17.142 13.685 1.050 1.00 12.57 148 GLN B O 1
ATOM 1241 N N . ILE B 1 9 ? 18.646 14.608 2.436 1.00 9.30 149 ILE B N 1
ATOM 1242 C CA . ILE B 1 9 ? 19.117 13.372 3.036 1.00 8.42 149 ILE B CA 1
ATOM 1243 C C . ILE B 1 9 ? 18.209 12.957 4.193 1.00 8.25 149 ILE B C 1
ATOM 1244 O O . ILE B 1 9 ? 17.797 11.791 4.299 1.00 8.65 149 ILE B O 1
ATOM 1249 N N . LEU B 1 10 ? 17.935 13.909 5.062 1.00 7.68 150 LEU B N 1
ATOM 1250 C CA . LEU B 1 10 ? 16.920 13.787 6.127 1.00 8.04 150 LEU B CA 1
ATOM 1251 C C . LEU B 1 10 ? 16.107 15.073 6.104 1.00 8.51 150 LEU B C 1
ATOM 1252 O O . LEU B 1 10 ? 16.536 16.061 5.494 1.00 8.66 150 LEU B O 1
ATOM 1257 N N . PRO B 1 11 ? 14.934 15.091 6.763 1.00 8.72 151 PRO B N 1
ATOM 1258 C CA . PRO B 1 11 ? 14.293 16.393 6.885 1.00 8.33 151 PRO B CA 1
ATOM 1259 C C . PRO B 1 11 ? 15.293 17.453 7.402 1.00 8.31 151 PRO B C 1
ATOM 1260 O O . PRO B 1 11 ? 16.053 17.205 8.349 1.00 8.30 151 PRO B O 1
ATOM 1264 N N . TYR B 1 12 ? 15.319 18.601 6.730 1.00 8.01 152 TYR B N 1
ATOM 1265 C CA . TYR B 1 12 ? 16.144 19.754 7.093 1.00 7.39 152 TYR B CA 1
ATOM 1266 C C . TYR B 1 12 ? 17.628 19.572 6.796 1.00 7.53 152 TYR B C 1
ATOM 1267 O O . TYR B 1 12 ? 18.389 20.471 7.055 1.00 8.00 152 TYR B O 1
ATOM 1276 N N . LEU B 1 13 ? 18.022 18.454 6.184 1.00 6.75 153 LEU B N 1
ATOM 1277 C CA . LEU B 1 13 ? 19.429 18.187 5.858 1.00 6.98 153 LEU B CA 1
ATOM 1278 C C . LEU B 1 13 ? 19.595 17.957 4.361 1.00 6.96 153 LEU B C 1
ATOM 1279 O O . LEU B 1 13 ? 19.012 17.018 3.797 1.00 8.26 153 LEU B O 1
ATOM 1284 N N . TYR B 1 14 ? 20.380 18.831 3.731 1.00 6.71 154 TYR B N 1
ATOM 1285 C CA . TYR B 1 14 ? 20.582 18.831 2.289 1.00 6.52 154 TYR B CA 1
ATOM 1286 C C . TYR B 1 14 ? 22.074 18.662 2.019 1.00 6.53 154 TYR B C 1
ATOM 1287 O O . TYR B 1 14 ? 22.911 19.148 2.783 1.00 7.06 154 TYR B O 1
ATOM 1296 N N . LEU B 1 15 ? 22.370 17.980 0.919 1.00 7.42 155 LEU B N 1
ATOM 1297 C CA . LEU B 1 15 ? 23.725 17.646 0.494 1.00 7.67 155 LEU B CA 1
ATOM 1298 C C . LEU B 1 15 ? 23.900 18.169 -0.923 1.00 8.58 155 LEU B C 1
ATOM 1299 O O . LEU B 1 15 ? 23.115 17.851 -1.835 1.00 8.21 155 LEU B O 1
ATOM 1304 N N . GLY B 1 16 ? 24.934 18.966 -1.122 1.00 8.65 156 GLY B N 1
ATOM 1305 C CA . GLY B 1 16 ? 25.122 19.564 -2.412 1.00 8.98 156 GLY B CA 1
ATOM 1306 C C . GLY B 1 16 ? 26.499 20.001 -2.775 1.00 9.22 156 GLY B C 1
ATOM 1307 O O . GLY B 1 16 ? 27.461 19.714 -2.071 1.00 8.30 156 GLY B O 1
ATOM 1308 N N . CYS B 1 17 ? 26.551 20.698 -3.908 1.00 10.29 157 CYS B N 1
ATOM 1309 C CA . CYS B 1 17 ? 27.779 21.172 -4.520 1.00 10.62 157 CYS B CA 1
ATOM 1310 C C . CYS B 1 17 ? 27.868 22.689 -4.399 1.00 10.34 157 CYS B C 1
ATOM 1311 O O . CYS B 1 17 ? 26.989 23.350 -3.819 1.00 10.12 157 CYS B O 1
ATOM 1314 N N . ALA B 1 18 ? 28.938 23.260 -4.953 1.00 10.04 158 ALA B N 1
ATOM 1315 C CA . ALA B 1 18 ? 29.152 24.685 -4.803 1.00 10.51 158 ALA B CA 1
ATOM 1316 C C . ALA B 1 18 ? 28.043 25.520 -5.475 1.00 11.01 158 ALA B C 1
ATOM 1317 O O . ALA B 1 18 ? 27.649 26.563 -4.950 1.00 10.89 158 ALA B O 1
ATOM 1319 N N . LYS B 1 19 ? 27.513 25.044 -6.600 1.00 11.38 159 LYS B N 1
ATOM 1320 C CA . LYS B 1 19 ? 26.467 25.782 -7.312 1.00 11.99 159 LYS B CA 1
ATOM 1321 C C . LYS B 1 19 ? 25.190 25.847 -6.465 1.00 11.89 159 LYS B C 1
ATOM 1322 O O . LYS B 1 19 ? 24.482 26.844 -6.489 1.00 11.94 159 LYS B O 1
ATOM 1328 N N . ASP B 1 20 ? 24.920 24.792 -5.698 1.00 11.00 160 ASP B N 1
ATOM 1329 C CA . ASP B 1 20 ? 23.794 24.820 -4.734 1.00 10.72 160 ASP B CA 1
ATOM 1330 C C . ASP B 1 20 ? 24.000 25.897 -3.655 1.00 10.12 160 ASP B C 1
ATOM 1331 O O . ASP B 1 20 ? 23.056 26.598 -3.234 1.00 10.00 160 ASP B O 1
ATOM 1336 N N . SER B 1 21 ? 25.249 26.044 -3.212 1.00 9.32 161 SER B N 1
ATOM 1337 C CA . SER B 1 21 ? 25.587 27.038 -2.179 1.00 9.32 161 SER B CA 1
ATOM 1338 C C . SER B 1 21 ? 25.455 28.497 -2.623 1.00 9.36 161 SER B C 1
ATOM 1339 O O . SER B 1 21 ? 25.365 29.383 -1.770 1.00 10.85 161 SER B O 1
ATOM 1342 N N . THR B 1 22 ? 25.449 28.731 -3.932 1.00 9.00 162 THR B N 1
ATOM 1343 C CA . THR B 1 22 ? 25.388 30.075 -4.464 1.00 9.12 162 THR B CA 1
ATOM 1344 C C . THR B 1 22 ? 24.104 30.327 -5.232 1.00 9.72 162 THR B C 1
ATOM 1345 O O . THR B 1 22 ? 24.027 31.289 -5.994 1.00 9.36 162 THR B O 1
ATOM 1349 N N . ASN B 1 23 ? 23.097 29.491 -4.976 1.00 10.50 163 ASN B N 1
ATOM 1350 C CA . ASN B 1 23 ? 21.788 29.613 -5.581 1.00 10.97 163 ASN B CA 1
ATOM 1351 C C . ASN B 1 23 ? 20.749 30.095 -4.545 1.00 10.71 163 ASN B C 1
ATOM 1352 O O . ASN B 1 23 ? 20.112 29.293 -3.874 1.00 11.23 163 ASN B O 1
ATOM 1357 N N A LEU B 1 24 ? 20.604 31.415 -4.416 0.50 10.17 164 LEU B N 1
ATOM 1358 N N B LEU B 1 24 ? 20.610 31.412 -4.436 0.50 10.62 164 LEU B N 1
ATOM 1359 C CA A LEU B 1 24 ? 19.708 32.003 -3.400 0.50 9.58 164 LEU B CA 1
ATOM 1360 C CA B LEU B 1 24 ? 19.747 32.032 -3.428 0.50 10.42 164 LEU B CA 1
ATOM 1361 C C A LEU B 1 24 ? 18.274 31.527 -3.550 0.50 9.61 164 LEU B C 1
ATOM 1362 C C B LEU B 1 24 ? 18.287 31.577 -3.556 0.50 10.08 164 LEU B C 1
ATOM 1363 O O A LEU B 1 24 ? 17.588 31.282 -2.564 0.50 9.03 164 LEU B O 1
ATOM 1364 O O B LEU B 1 24 ? 17.607 31.371 -2.557 0.50 9.44 164 LEU B O 1
ATOM 1373 N N . ASP B 1 25 ? 17.817 31.425 -4.788 1.00 10.19 165 ASP B N 1
ATOM 1374 C CA . ASP B 1 25 ? 16.443 30.989 -5.078 1.00 11.32 165 ASP B CA 1
ATOM 1375 C C . ASP B 1 25 ? 16.154 29.605 -4.468 1.00 10.85 165 ASP B C 1
ATOM 1376 O O . ASP B 1 25 ? 15.169 29.417 -3.755 1.00 9.57 165 ASP B O 1
ATOM 1381 N N A VAL B 1 26 ? 17.047 28.658 -4.727 0.50 10.35 166 VAL B N 1
ATOM 1382 N N B VAL B 1 26 ? 17.039 28.650 -4.726 0.50 10.70 166 VAL B N 1
ATOM 1383 C CA A VAL B 1 26 ? 16.847 27.286 -4.270 0.50 10.21 166 VAL B CA 1
ATOM 1384 C CA B VAL B 1 26 ? 16.820 27.281 -4.260 0.50 10.89 166 VAL B CA 1
ATOM 1385 C C A VAL B 1 26 ? 17.048 27.166 -2.763 0.50 9.56 166 VAL B C 1
ATOM 1386 C C B VAL B 1 26 ? 17.050 27.156 -2.757 0.50 9.92 166 VAL B C 1
ATOM 1387 O O A VAL B 1 26 ? 16.307 26.442 -2.093 0.50 9.87 166 VAL B O 1
ATOM 1388 O O B VAL B 1 26 ? 16.333 26.413 -2.082 0.50 10.21 166 VAL B O 1
ATOM 1395 N N . LEU B 1 27 ? 18.029 27.888 -2.223 1.00 9.13 167 LEU B N 1
ATOM 1396 C CA . LEU B 1 27 ? 18.208 27.951 -0.769 1.00 8.85 167 LEU B CA 1
ATOM 1397 C C . LEU B 1 27 ? 16.918 28.443 -0.092 1.00 8.72 167 LEU B C 1
ATOM 1398 O O . LEU B 1 27 ? 16.436 27.832 0.831 1.00 9.39 167 LEU B O 1
ATOM 1403 N N . GLY B 1 28 ? 16.367 29.554 -0.576 1.00 8.35 168 GLY B N 1
ATOM 1404 C CA . GLY B 1 28 ? 15.136 30.100 -0.053 1.00 8.40 168 GLY B CA 1
ATOM 1405 C C . GLY B 1 28 ? 13.927 29.215 -0.301 1.00 8.89 168 GLY B C 1
ATOM 1406 O O . GLY B 1 28 ? 13.068 29.117 0.550 1.00 10.60 168 GLY B O 1
ATOM 1407 N N . LYS B 1 29 ? 13.880 28.548 -1.453 1.00 9.50 169 LYS B N 1
ATOM 1408 C CA . LYS B 1 29 ? 12.783 27.636 -1.787 1.00 9.63 169 LYS B CA 1
ATOM 1409 C C . LYS B 1 29 ? 12.623 26.544 -0.721 1.00 9.75 169 LYS B C 1
ATOM 1410 O O . LYS B 1 29 ? 11.502 26.228 -0.300 1.00 9.57 169 LYS B O 1
ATOM 1416 N N . TYR B 1 30 ? 13.751 25.993 -0.261 1.00 9.12 170 TYR B N 1
ATOM 1417 C CA . TYR B 1 30 ? 13.716 24.842 0.654 1.00 9.94 170 TYR B CA 1
ATOM 1418 C C . TYR B 1 30 ? 13.977 25.177 2.127 1.00 9.89 170 TYR B C 1
ATOM 1419 O O . TYR B 1 30 ? 14.111 24.269 2.968 1.00 10.02 170 TYR B O 1
ATOM 1428 N N . GLY B 1 31 ? 14.031 26.474 2.442 1.00 9.31 171 GLY B N 1
ATOM 1429 C CA . GLY B 1 31 ? 14.113 26.931 3.819 1.00 8.81 171 GLY B CA 1
ATOM 1430 C C . GLY B 1 31 ? 15.498 26.734 4.409 1.00 8.45 171 GLY B C 1
ATOM 1431 O O . GLY B 1 31 ? 15.651 26.606 5.643 1.00 9.14 171 GLY B O 1
ATOM 1432 N N . ILE B 1 32 ? 16.501 26.742 3.534 1.00 7.64 172 ILE B N 1
ATOM 1433 C CA . ILE B 1 32 ? 17.877 26.572 3.967 1.00 7.68 172 ILE B CA 1
ATOM 1434 C C . ILE B 1 32 ? 18.468 27.909 4.386 1.00 8.69 172 ILE B C 1
ATOM 1435 O O . ILE B 1 32 ? 18.629 28.812 3.538 1.00 8.05 172 ILE B O 1
ATOM 1440 N N . LYS B 1 33 ? 18.833 28.001 5.668 1.00 8.92 173 LYS B N 1
ATOM 1441 C CA . LYS B 1 33 ? 19.492 29.183 6.244 1.00 9.87 173 LYS B CA 1
ATOM 1442 C C . LYS B 1 33 ? 20.851 28.896 6.881 1.00 9.31 173 LYS B C 1
ATOM 1443 O O . LYS B 1 33 ? 21.548 29.826 7.223 1.00 10.91 173 LYS B O 1
ATOM 1449 N N . TYR B 1 34 ? 21.205 27.626 7.062 1.00 7.72 174 TYR B N 1
ATOM 1450 C CA . TYR B 1 34 ? 22.514 27.249 7.608 1.00 7.76 174 TYR B CA 1
ATOM 1451 C C . TYR B 1 34 ? 23.302 26.598 6.486 1.00 7.16 174 TYR B C 1
ATOM 1452 O O . TYR B 1 34 ? 22.773 25.733 5.791 1.00 7.78 174 TYR B O 1
ATOM 1461 N N . ILE B 1 35 ? 24.547 27.014 6.294 1.00 7.29 175 ILE B N 1
ATOM 1462 C CA . ILE B 1 35 ? 25.396 26.477 5.235 1.00 7.40 175 ILE B CA 1
ATOM 1463 C C . ILE B 1 35 ? 26.727 26.023 5.851 1.00 6.90 175 ILE B C 1
ATOM 1464 O O . ILE B 1 35 ? 27.434 26.814 6.515 1.00 6.87 175 ILE B O 1
ATOM 1469 N N . LEU B 1 36 ? 27.015 24.728 5.695 1.00 6.69 176 LEU B N 1
ATOM 1470 C CA . LEU B 1 36 ? 28.286 24.129 6.106 1.00 7.00 176 LEU B CA 1
ATOM 1471 C C . LEU B 1 36 ? 29.155 23.932 4.860 1.00 7.23 176 LEU B C 1
ATOM 1472 O O . LEU B 1 36 ? 28.898 23.056 4.027 1.00 6.41 176 LEU B O 1
ATOM 1477 N N . ASN B 1 37 ? 30.176 24.786 4.776 1.00 6.95 177 ASN B N 1
ATOM 1478 C CA . ASN B 1 37 ? 31.049 24.933 3.638 1.00 6.81 177 ASN B CA 1
ATOM 1479 C C . ASN B 1 37 ? 32.316 24.115 3.910 1.00 7.53 177 ASN B C 1
ATOM 1480 O O . ASN B 1 37 ? 33.184 24.543 4.639 1.00 7.20 177 ASN B O 1
ATOM 1485 N N . VAL B 1 38 ? 32.394 22.921 3.341 1.00 7.58 178 VAL B N 1
ATOM 1486 C CA . VAL B 1 38 ? 33.502 21.999 3.605 1.00 7.92 178 VAL B CA 1
ATOM 1487 C C . VAL B 1 38 ? 34.543 22.158 2.507 1.00 8.73 178 VAL B C 1
ATOM 1488 O O . VAL B 1 38 ? 34.807 21.251 1.746 1.00 8.59 178 VAL B O 1
ATOM 1492 N N . THR B 1 39 ? 35.086 23.370 2.442 1.00 8.74 179 THR B N 1
ATOM 1493 C CA . THR B 1 39 ? 36.209 23.724 1.565 1.00 9.40 179 THR B CA 1
ATOM 1494 C C . THR B 1 39 ? 37.061 24.776 2.266 1.00 9.59 179 THR B C 1
ATOM 1495 O O . THR B 1 39 ? 36.610 25.432 3.197 1.00 9.70 179 THR B O 1
ATOM 1499 N N . PRO B 1 40 ? 38.336 24.912 1.868 1.00 10.77 180 PRO B N 1
ATOM 1500 C CA . PRO B 1 40 ? 39.169 25.923 2.481 1.00 10.79 180 PRO B CA 1
ATOM 1501 C C . PRO B 1 40 ? 39.202 27.187 1.654 1.00 10.99 180 PRO B C 1
ATOM 1502 O O . PRO B 1 40 ? 39.819 28.159 2.070 1.00 12.17 180 PRO B O 1
ATOM 1506 N N . ASN B 1 41 ? 38.566 27.164 0.491 1.00 11.54 181 ASN B N 1
ATOM 1507 C CA . ASN B 1 41 ? 38.778 28.193 -0.518 1.00 12.57 181 ASN B CA 1
ATOM 1508 C C . ASN B 1 41 ? 37.539 28.732 -1.221 1.00 13.04 181 ASN B C 1
ATOM 1509 O O . ASN B 1 41 ? 37.664 29.660 -2.028 1.00 14.56 181 ASN B O 1
ATOM 1514 N N . LEU B 1 42 ? 36.357 28.184 -0.960 1.00 11.85 182 LEU B N 1
ATOM 1515 C CA . LEU B 1 42 ? 35.138 28.748 -1.530 1.00 11.88 182 LEU B CA 1
ATOM 1516 C C . LEU B 1 42 ? 34.559 29.754 -0.562 1.00 11.39 182 LEU B C 1
ATOM 1517 O O . LEU B 1 42 ? 34.580 29.521 0.659 1.00 10.66 182 LEU B O 1
ATOM 1522 N N . PRO B 1 43 ? 34.020 30.875 -1.086 1.00 10.86 183 PRO B N 1
ATOM 1523 C CA . PRO B 1 43 ? 33.477 31.875 -0.167 1.00 10.70 183 PRO B CA 1
ATOM 1524 C C . PRO B 1 43 ? 32.215 31.422 0.557 1.00 10.83 183 PRO B C 1
ATOM 1525 O O . PRO B 1 43 ? 31.460 30.598 0.037 1.00 9.72 183 PRO B O 1
ATOM 1529 N N . ASN B 1 44 ? 32.013 32.003 1.738 1.00 10.66 184 ASN B N 1
ATOM 1530 C CA . ASN B 1 44 ? 30.721 31.958 2.425 1.00 11.23 184 ASN B CA 1
ATOM 1531 C C . ASN B 1 44 ? 29.901 33.075 1.765 1.00 10.89 184 ASN B C 1
ATOM 1532 O O . ASN B 1 44 ? 29.814 34.181 2.277 1.00 10.04 184 ASN B O 1
ATOM 1537 N N . ALA B 1 45 ? 29.346 32.787 0.589 1.00 9.92 185 ALA B N 1
ATOM 1538 C CA . ALA B 1 45 ? 28.851 33.842 -0.315 1.00 10.43 185 ALA B CA 1
ATOM 1539 C C . ALA B 1 45 ? 27.823 34.800 0.298 1.00 10.41 185 ALA B C 1
ATOM 1540 O O . ALA B 1 45 ? 27.884 36.019 0.082 1.00 10.12 185 ALA B O 1
ATOM 1542 N N . PHE B 1 46 ? 26.886 34.266 1.070 1.00 10.20 186 PHE B N 1
ATOM 1543 C CA . PHE B 1 46 ? 25.760 35.058 1.556 1.00 10.38 186 PHE B CA 1
ATOM 1544 C C . PHE B 1 46 ? 25.795 35.265 3.067 1.00 10.95 186 PHE B C 1
ATOM 1545 O O . PHE B 1 46 ? 24.747 35.449 3.696 1.00 10.37 186 PHE B O 1
ATOM 1553 N N A GLU B 1 47 ? 26.997 35.271 3.635 0.50 11.00 187 GLU B N 1
ATOM 1554 N N B GLU B 1 47 ? 26.991 35.258 3.636 0.50 11.21 187 GLU B N 1
ATOM 1555 C CA A GLU B 1 47 ? 27.159 35.370 5.081 0.50 11.78 187 GLU B CA 1
ATOM 1556 C CA B GLU B 1 47 ? 27.150 35.358 5.075 0.50 12.15 187 GLU B CA 1
ATOM 1557 C C A GLU B 1 47 ? 26.761 36.735 5.637 0.50 12.89 187 GLU B C 1
ATOM 1558 C C B GLU B 1 47 ? 26.677 36.713 5.619 0.50 13.07 187 GLU B C 1
ATOM 1559 O O A GLU B 1 47 ? 26.564 36.868 6.841 0.50 13.07 187 GLU B O 1
ATOM 1560 O O B GLU B 1 47 ? 26.314 36.809 6.787 0.50 13.28 187 GLU B O 1
ATOM 1571 N N . HIS B 1 48 ? 26.661 37.748 4.777 1.00 13.98 188 HIS B N 1
ATOM 1572 C CA . HIS B 1 48 ? 26.361 39.132 5.240 1.00 16.20 188 HIS B CA 1
ATOM 1573 C C . HIS B 1 48 ? 25.035 39.713 4.753 1.00 16.17 188 HIS B C 1
ATOM 1574 O O . HIS B 1 48 ? 24.840 39.922 3.563 1.00 16.44 188 HIS B O 1
ATOM 1581 N N . GLY B 1 49 ? 24.094 39.903 5.687 1.00 17.11 189 GLY B N 1
ATOM 1582 C CA . GLY B 1 49 ? 22.803 40.563 5.438 1.00 16.82 189 GLY B CA 1
ATOM 1583 C C . GLY B 1 49 ? 21.637 39.729 4.912 1.00 17.51 189 GLY B C 1
ATOM 1584 O O . GLY B 1 49 ? 20.584 40.289 4.529 1.00 17.74 189 GLY B O 1
ATOM 1585 N N . GLY B 1 50 ? 21.794 38.409 4.873 1.00 16.14 190 GLY B N 1
ATOM 1586 C CA . GLY B 1 50 ? 20.801 37.526 4.229 1.00 16.27 190 GLY B CA 1
ATOM 1587 C C . GLY B 1 50 ? 20.183 36.499 5.160 1.00 15.05 190 GLY B C 1
ATOM 1588 O O . GLY B 1 50 ? 19.539 35.545 4.699 1.00 15.59 190 GLY B O 1
ATOM 1589 N N . GLU B 1 51 ? 20.362 36.718 6.459 1.00 12.86 191 GLU B N 1
ATOM 1590 C CA . GLU B 1 51 ? 19.840 35.839 7.517 1.00 13.44 191 GLU B CA 1
ATOM 1591 C C . GLU B 1 51 ? 20.462 34.455 7.523 1.00 12.40 191 GLU B C 1
ATOM 1592 O O . GLU B 1 51 ? 19.933 33.556 8.156 1.00 10.91 191 GLU B O 1
ATOM 1598 N N . PHE B 1 52 ? 21.605 34.301 6.858 1.00 10.84 192 PHE B N 1
ATOM 1599 C CA . PHE B 1 52 ? 22.289 33.021 6.840 1.00 10.24 192 PHE B CA 1
ATOM 1600 C C . PHE B 1 52 ? 23.274 32.872 7.988 1.00 9.61 192 PHE B C 1
ATOM 1601 O O . PHE B 1 52 ? 23.799 33.858 8.512 1.00 9.63 192 PHE B O 1
ATOM 1609 N N . THR B 1 53 ? 23.499 31.622 8.365 1.00 8.51 193 THR B N 1
ATOM 1610 C CA . THR B 1 53 ? 24.534 31.237 9.310 1.00 8.52 193 THR B CA 1
ATOM 1611 C C . THR B 1 53 ? 25.487 30.258 8.620 1.00 8.41 193 THR B C 1
ATOM 1612 O O . THR B 1 53 ? 25.068 29.214 8.102 1.00 7.48 193 THR B O 1
ATOM 1616 N N . TYR B 1 54 ? 26.777 30.579 8.651 1.00 8.34 194 TYR B N 1
ATOM 1617 C CA . TYR B 1 54 ? 27.775 29.737 7.998 1.00 8.43 194 TYR B CA 1
ATOM 1618 C C . TYR B 1 54 ? 28.748 29.112 8.979 1.00 8.45 194 TYR B C 1
ATOM 1619 O O . TYR B 1 54 ? 29.064 29.677 10.035 1.00 8.84 194 TYR B O 1
ATOM 1628 N N . LYS B 1 55 ? 29.233 27.948 8.599 1.00 8.16 195 LYS B N 1
ATOM 1629 C CA . LYS B 1 55 ? 30.436 27.359 9.195 1.00 9.74 195 LYS B CA 1
ATOM 1630 C C . LYS B 1 55 ? 31.288 26.796 8.082 1.00 10.33 195 LYS B C 1
ATOM 1631 O O . LYS B 1 55 ? 30.782 26.133 7.169 1.00 11.05 195 LYS B O 1
ATOM 1637 N N . GLN B 1 56 ? 32.593 27.083 8.143 1.00 11.26 196 GLN B N 1
ATOM 1638 C CA . GLN B 1 56 ? 33.535 26.596 7.154 1.00 11.12 196 GLN B CA 1
ATOM 1639 C C . GLN B 1 56 ? 34.508 25.588 7.787 1.00 10.98 196 GLN B C 1
ATOM 1640 O O . GLN B 1 56 ? 35.082 25.839 8.840 1.00 12.40 196 GLN B O 1
ATOM 1646 N N . ILE B 1 57 ? 34.647 24.440 7.139 1.00 10.54 197 ILE B N 1
ATOM 1647 C CA . ILE B 1 57 ? 35.580 23.388 7.536 1.00 10.57 197 ILE B CA 1
ATOM 1648 C C . ILE B 1 57 ? 36.645 23.348 6.422 1.00 10.19 197 ILE B C 1
ATOM 1649 O O . ILE B 1 57 ? 36.383 22.859 5.321 1.00 9.30 197 ILE B O 1
ATOM 1654 N N . PRO B 1 58 ? 37.830 23.909 6.698 1.00 10.81 198 PRO B N 1
ATOM 1655 C CA . PRO B 1 58 ? 38.781 24.239 5.645 1.00 10.79 198 PRO B CA 1
ATOM 1656 C C . PRO B 1 58 ? 39.672 23.048 5.265 1.00 11.29 198 PRO B C 1
ATOM 1657 O O . PRO B 1 58 ? 40.873 22.979 5.596 1.00 11.20 198 PRO B O 1
ATOM 1661 N N . ILE B 1 59 ? 39.044 22.120 4.561 1.00 10.87 199 ILE B N 1
ATOM 1662 C CA . ILE B 1 59 ? 39.642 20.849 4.157 1.00 10.17 199 ILE B CA 1
ATOM 1663 C C . ILE B 1 59 ? 39.538 20.680 2.648 1.00 10.17 199 ILE B C 1
ATOM 1664 O O . ILE B 1 59 ? 38.467 20.878 2.047 1.00 10.43 199 ILE B O 1
ATOM 1669 N N . SER B 1 60 ? 40.647 20.325 1.999 1.00 10.54 200 SER B N 1
ATOM 1670 C CA . SER B 1 60 ? 40.623 20.089 0.549 1.00 9.84 200 SER B CA 1
ATOM 1671 C C . SER B 1 60 ? 40.259 18.612 0.258 1.00 9.74 200 SER B C 1
ATOM 1672 O O . SER B 1 60 ? 40.359 17.752 1.138 1.00 11.01 200 SER B O 1
ATOM 1675 N N . ASP B 1 61 ? 39.825 18.333 -0.959 1.00 9.84 201 ASP B N 1
ATOM 1676 C CA . ASP B 1 61 ? 39.470 16.960 -1.337 1.00 10.82 201 ASP B CA 1
ATOM 1677 C C . ASP B 1 61 ? 40.746 16.240 -1.731 1.00 10.86 201 ASP B C 1
ATOM 1678 O O . ASP B 1 61 ? 41.040 16.065 -2.916 1.00 11.94 201 ASP B O 1
ATOM 1683 N N . HIS B 1 62 ? 41.492 15.800 -0.728 1.00 11.88 202 HIS B N 1
ATOM 1684 C CA . HIS B 1 62 ? 42.844 15.359 -0.970 1.00 12.37 202 HIS B CA 1
ATOM 1685 C C . HIS B 1 62 ? 43.299 14.366 0.071 1.00 12.15 202 HIS B C 1
ATOM 1686 O O . HIS B 1 62 ? 42.886 14.429 1.240 1.00 11.53 202 HIS B O 1
ATOM 1693 N N . TRP B 1 63 ? 44.167 13.453 -0.370 1.00 12.57 203 TRP B N 1
ATOM 1694 C CA . TRP B 1 63 ? 44.647 12.347 0.468 1.00 13.48 203 TRP B CA 1
ATOM 1695 C C . TRP B 1 63 ? 45.364 12.780 1.723 1.00 13.67 203 TRP B C 1
ATOM 1696 O O . TRP B 1 63 ? 45.411 12.042 2.692 1.00 14.70 203 TRP B O 1
ATOM 1707 N N . SER B 1 64 ? 45.925 13.984 1.722 1.00 12.67 204 SER B N 1
ATOM 1708 C CA . SER B 1 64 ? 46.631 14.503 2.884 1.00 12.35 204 SER B CA 1
ATOM 1709 C C . SER B 1 64 ? 45.795 15.020 4.038 1.00 12.53 204 SER B C 1
ATOM 1710 O O . SER B 1 64 ? 46.363 15.397 5.070 1.00 12.76 204 SER B O 1
ATOM 1713 N N . GLN B 1 65 ? 44.472 15.118 3.867 1.00 12.25 205 GLN B N 1
ATOM 1714 C CA . GLN B 1 65 ? 43.662 15.925 4.775 1.00 12.12 205 GLN B CA 1
ATOM 1715 C C . GLN B 1 65 ? 43.015 15.104 5.884 1.00 12.28 205 GLN B C 1
ATOM 1716 O O . GLN B 1 65 ? 42.531 14.003 5.640 1.00 14.01 205 GLN B O 1
ATOM 1722 N N . ASN B 1 66 ? 42.974 15.672 7.078 1.00 12.55 206 ASN B N 1
ATOM 1723 C CA . ASN B 1 66 ? 42.265 15.078 8.212 1.00 11.95 206 ASN B CA 1
ATOM 1724 C C . ASN B 1 66 ? 40.914 15.756 8.362 1.00 12.02 206 ASN B C 1
ATOM 1725 O O . ASN B 1 66 ? 40.805 16.841 8.967 1.00 11.76 206 ASN B O 1
ATOM 1730 N N . LEU B 1 67 ? 39.881 15.119 7.806 1.00 11.97 207 LEU B N 1
ATOM 1731 C CA . LEU B 1 67 ? 38.522 15.651 7.904 1.00 11.29 207 LEU B CA 1
ATOM 1732 C C . LEU B 1 67 ? 37.847 15.194 9.185 1.00 11.32 207 LEU B C 1
ATOM 1733 O O . LEU B 1 67 ? 37.042 15.926 9.759 1.00 11.52 207 LEU B O 1
ATOM 1738 N N . SER B 1 68 ? 38.190 14.002 9.687 1.00 12.35 208 SER B N 1
ATOM 1739 C CA . SER B 1 68 ? 37.485 13.492 10.869 1.00 11.74 208 SER B CA 1
ATOM 1740 C C . SER B 1 68 ? 37.689 14.310 12.154 1.00 11.75 208 SER B C 1
ATOM 1741 O O . SER B 1 68 ? 36.817 14.308 13.016 1.00 10.37 208 SER B O 1
ATOM 1744 N N . GLN B 1 69 ? 38.791 15.057 12.253 1.00 11.24 209 GLN B N 1
ATOM 1745 C CA . GLN B 1 69 ? 38.990 15.973 13.366 1.00 11.98 209 GLN B CA 1
ATOM 1746 C C . GLN B 1 69 ? 37.890 17.028 13.429 1.00 11.49 209 GLN B C 1
ATOM 1747 O O . GLN B 1 69 ? 37.622 17.578 14.497 1.00 10.50 209 GLN B O 1
ATOM 1753 N N . PHE B 1 70 ? 37.259 17.301 12.285 1.00 10.90 210 PHE B N 1
ATOM 1754 C CA . PHE B 1 70 ? 36.161 18.279 12.207 1.00 10.15 210 PHE B CA 1
ATOM 1755 C C . PHE B 1 70 ? 34.756 17.662 12.369 1.00 10.10 210 PHE B C 1
ATOM 1756 O O . PHE B 1 70 ? 33.754 18.373 12.315 1.00 9.81 210 PHE B O 1
ATOM 1764 N N . PHE B 1 71 ? 34.648 16.354 12.583 1.00 9.20 211 PHE B N 1
ATOM 1765 C CA . PHE B 1 71 ? 33.309 15.774 12.748 1.00 8.84 211 PHE B CA 1
ATOM 1766 C C . PHE B 1 71 ? 32.490 16.376 13.908 1.00 9.32 211 PHE B C 1
ATOM 1767 O O . PHE B 1 71 ? 31.309 16.662 13.716 1.00 7.83 211 PHE B O 1
ATOM 1775 N N . PRO B 1 72 ? 33.099 16.597 15.103 1.00 9.99 212 PRO B N 1
ATOM 1776 C CA . PRO B 1 72 ? 32.299 17.171 16.163 1.00 10.74 212 PRO B CA 1
ATOM 1777 C C . PRO B 1 72 ? 31.698 18.547 15.798 1.00 11.38 212 PRO B C 1
ATOM 1778 O O . PRO B 1 72 ? 30.514 18.784 16.051 1.00 11.17 212 PRO B O 1
ATOM 1782 N N . GLU B 1 73 ? 32.508 19.426 15.217 1.00 12.09 213 GLU B N 1
ATOM 1783 C CA . GLU B 1 73 ? 32.066 20.746 14.766 1.00 12.84 213 GLU B CA 1
ATOM 1784 C C . GLU B 1 73 ? 30.981 20.645 13.700 1.00 11.74 213 GLU B C 1
ATOM 1785 O O . GLU B 1 73 ? 29.984 21.356 13.757 1.00 11.65 213 GLU B O 1
ATOM 1791 N N . ALA B 1 74 ? 31.192 19.790 12.706 1.00 10.29 214 ALA B N 1
ATOM 1792 C CA . ALA B 1 74 ? 30.193 19.618 11.652 1.00 9.72 214 ALA B CA 1
ATOM 1793 C C . ALA B 1 74 ? 28.871 19.111 12.229 1.00 9.59 214 ALA B C 1
ATOM 1794 O O . ALA B 1 74 ? 27.802 19.647 11.935 1.00 9.28 214 ALA B O 1
ATOM 1796 N N . ILE B 1 75 ? 28.942 18.086 13.075 1.00 8.85 215 ILE B N 1
ATOM 1797 C CA . ILE B 1 75 ? 27.737 17.481 13.639 1.00 8.86 215 ILE B CA 1
ATOM 1798 C C . ILE B 1 75 ? 26.972 18.467 14.531 1.00 8.74 215 ILE B C 1
ATOM 1799 O O . ILE B 1 75 ? 25.745 18.560 14.448 1.00 8.02 215 ILE B O 1
ATOM 1804 N N . SER B 1 76 ? 27.693 19.244 15.338 1.00 8.99 216 SER B N 1
ATOM 1805 C CA . SER B 1 76 ? 27.035 20.217 16.197 1.00 9.27 216 SER B CA 1
ATOM 1806 C C . SER B 1 76 ? 26.294 21.281 15.367 1.00 8.49 216 SER B C 1
ATOM 1807 O O . SER B 1 76 ? 25.168 21.685 15.689 1.00 7.23 216 SER B O 1
ATOM 1810 N N . PHE B 1 77 ? 26.934 21.723 14.285 1.00 8.42 217 PHE B N 1
ATOM 1811 C CA . PHE B 1 77 ? 26.342 22.757 13.442 1.00 7.89 217 PHE B CA 1
ATOM 1812 C C . PHE B 1 77 ? 25.096 22.231 12.722 1.00 7.11 217 PHE B C 1
ATOM 1813 O O . PHE B 1 77 ? 24.052 22.897 12.653 1.00 6.31 217 PHE B O 1
ATOM 1821 N N . ILE B 1 78 ? 25.194 21.017 12.191 1.00 6.58 218 ILE B N 1
ATOM 1822 C CA . ILE B 1 78 ? 24.029 20.385 11.565 1.00 7.01 218 ILE B CA 1
ATOM 1823 C C . ILE B 1 78 ? 22.857 20.264 12.541 1.00 7.17 218 ILE B C 1
ATOM 1824 O O . ILE B 1 78 ? 21.731 20.632 12.231 1.00 6.66 218 ILE B O 1
ATOM 1829 N N . ASP B 1 79 ? 23.126 19.785 13.746 1.00 9.08 219 ASP B N 1
ATOM 1830 C CA . ASP B 1 79 ? 22.055 19.612 14.737 1.00 10.39 219 ASP B CA 1
ATOM 1831 C C . ASP B 1 79 ? 21.456 20.927 15.191 1.00 10.30 219 ASP B C 1
ATOM 1832 O O . ASP B 1 79 ? 20.260 20.997 15.466 1.00 10.66 219 ASP B O 1
ATOM 1837 N N . GLU B 1 80 ? 22.281 21.968 15.252 1.00 10.68 220 GLU B N 1
ATOM 1838 C CA . GLU B 1 80 ? 21.800 23.287 15.626 1.00 10.82 220 GLU B CA 1
ATOM 1839 C C . GLU B 1 80 ? 20.690 23.728 14.673 1.00 10.75 220 GLU B C 1
ATOM 1840 O O . GLU B 1 80 ? 19.657 24.239 15.112 1.00 10.54 220 GLU B O 1
ATOM 1846 N N . ALA B 1 81 ? 20.920 23.504 13.381 1.00 9.64 221 ALA B N 1
ATOM 1847 C CA . ALA B 1 81 ? 19.936 23.839 12.347 1.00 9.05 221 ALA B CA 1
ATOM 1848 C C . ALA B 1 81 ? 18.724 22.927 12.414 1.00 8.68 221 ALA B C 1
ATOM 1849 O O . ALA B 1 81 ? 17.566 23.395 12.534 1.00 8.00 221 ALA B O 1
ATOM 1851 N N . ARG B 1 82 ? 18.970 21.617 12.363 1.00 8.02 222 ARG B N 1
ATOM 1852 C CA . ARG B 1 82 ? 17.880 20.657 12.220 1.00 8.18 222 ARG B CA 1
ATOM 1853 C C . ARG B 1 82 ? 16.921 20.665 13.386 1.00 8.85 222 ARG B C 1
ATOM 1854 O O . ARG B 1 82 ? 15.720 20.528 13.177 1.00 8.22 222 ARG B O 1
ATOM 1862 N N . SER B 1 83 ? 17.457 20.832 14.604 1.00 10.02 223 SER B N 1
ATOM 1863 C CA . SER B 1 83 ? 16.650 20.743 15.801 1.00 11.60 223 SER B CA 1
ATOM 1864 C C . SER B 1 83 ? 15.638 21.882 15.911 1.00 12.01 223 SER B C 1
ATOM 1865 O O . SER B 1 83 ? 14.617 21.724 16.575 1.00 12.34 223 SER B O 1
ATOM 1868 N N . LYS B 1 84 ? 15.902 23.014 15.249 1.00 11.49 224 LYS B N 1
ATOM 1869 C CA . LYS B 1 84 ? 14.936 24.116 15.232 1.00 11.52 224 LYS B CA 1
ATOM 1870 C C . LYS B 1 84 ? 14.206 24.192 13.895 1.00 10.73 224 LYS B C 1
ATOM 1871 O O . LYS B 1 84 ? 13.584 25.207 13.570 1.00 10.72 224 LYS B O 1
ATOM 1877 N N . LYS B 1 85 ? 14.239 23.078 13.157 1.00 10.16 225 LYS B N 1
ATOM 1878 C CA . LYS B 1 85 ? 13.515 22.936 11.894 1.00 10.78 225 LYS B CA 1
ATOM 1879 C C . LYS B 1 85 ? 13.926 24.006 10.874 1.00 9.84 225 LYS B C 1
ATOM 1880 O O . LYS B 1 85 ? 13.090 24.593 10.175 1.00 9.74 225 LYS B O 1
ATOM 1886 N N A CYS B 1 86 ? 15.227 24.240 10.796 0.80 9.46 226 CYS B N 1
ATOM 1887 N N B CYS B 1 86 ? 15.233 24.251 10.812 0.20 9.60 226 CYS B N 1
ATOM 1888 C CA A CYS B 1 86 ? 15.816 25.139 9.813 0.80 9.08 226 CYS B CA 1
ATOM 1889 C CA B CYS B 1 86 ? 15.837 25.116 9.806 0.20 9.33 226 CYS B CA 1
ATOM 1890 C C A CYS B 1 86 ? 16.701 24.289 8.911 0.80 8.59 226 CYS B C 1
ATOM 1891 C C B CYS B 1 86 ? 16.684 24.248 8.904 0.20 8.83 226 CYS B C 1
ATOM 1892 O O A CYS B 1 86 ? 17.423 23.432 9.397 0.80 8.76 226 CYS B O 1
ATOM 1893 O O B CYS B 1 86 ? 17.392 23.363 9.382 0.20 8.85 226 CYS B O 1
ATOM 1898 N N . GLY B 1 87 ? 16.604 24.487 7.601 1.00 8.47 227 GLY B N 1
ATOM 1899 C CA . GLY B 1 87 ? 17.373 23.698 6.639 1.00 7.61 227 GLY B CA 1
ATOM 1900 C C . GLY B 1 87 ? 18.847 24.050 6.724 1.00 7.21 227 GLY B C 1
ATOM 1901 O O . GLY B 1 87 ? 19.199 25.228 6.873 1.00 6.14 227 GLY B O 1
ATOM 1902 N N . VAL B 1 88 ? 19.683 23.018 6.600 1.00 6.63 228 VAL B N 1
ATOM 1903 C CA . VAL B 1 88 ? 21.132 23.174 6.508 1.00 6.22 228 VAL B CA 1
ATOM 1904 C C . VAL B 1 88 ? 21.639 22.450 5.271 1.00 6.17 228 VAL B C 1
ATOM 1905 O O . VAL B 1 88 ? 21.240 21.312 5.008 1.00 6.10 228 VAL B O 1
ATOM 1909 N N . LEU B 1 89 ? 22.482 23.144 4.491 1.00 6.35 229 LEU B N 1
ATOM 1910 C CA . LEU B 1 89 ? 23.120 22.588 3.302 1.00 6.25 229 LEU B CA 1
ATOM 1911 C C . LEU B 1 89 ? 24.559 22.247 3.677 1.00 7.02 229 LEU B C 1
ATOM 1912 O O . LEU B 1 89 ? 25.310 23.124 4.092 1.00 8.64 229 LEU B O 1
ATOM 1917 N N . VAL B 1 90 ? 24.914 20.979 3.546 1.00 6.79 230 VAL B N 1
ATOM 1918 C CA . VAL B 1 90 ? 26.311 20.542 3.658 1.00 6.48 230 VAL B CA 1
ATOM 1919 C C . VAL B 1 90 ? 26.824 20.488 2.225 1.00 6.97 230 VAL B C 1
ATOM 1920 O O . VAL B 1 90 ? 26.296 19.737 1.393 1.00 8.00 230 VAL B O 1
ATOM 1924 N N . HIS B 1 91 ? 27.843 21.297 1.927 1.00 6.78 231 HIS B N 1
ATOM 1925 C CA . HIS B 1 91 ? 28.377 21.327 0.576 1.00 6.99 231 HIS B CA 1
ATOM 1926 C C . HIS B 1 91 ? 29.901 21.304 0.492 1.00 6.85 231 HIS B C 1
ATOM 1927 O O . HIS B 1 91 ? 30.621 21.623 1.423 1.00 5.94 231 HIS B O 1
ATOM 1934 N N . SER B 1 92 ? 30.368 20.933 -0.689 1.00 6.77 232 SER B N 1
ATOM 1935 C CA . SER B 1 92 ? 31.784 20.962 -1.010 1.00 8.27 232 SER B CA 1
ATOM 1936 C C . SER B 1 92 ? 31.865 21.597 -2.419 1.00 8.97 232 SER B C 1
ATOM 1937 O O . SER B 1 92 ? 31.005 22.415 -2.768 1.00 9.33 232 SER B O 1
ATOM 1940 N N . LEU B 1 93 ? 32.855 21.263 -3.247 1.00 8.95 233 LEU B N 1
ATOM 1941 C CA . LEU B 1 93 ? 32.876 21.809 -4.620 1.00 10.03 233 LEU B CA 1
ATOM 1942 C C . LEU B 1 93 ? 31.971 20.959 -5.504 1.00 10.65 233 LEU B C 1
ATOM 1943 O O . LEU B 1 93 ? 31.042 21.464 -6.163 1.00 11.36 233 LEU B O 1
ATOM 1948 N N . ALA B 1 94 ? 32.243 19.652 -5.523 1.00 11.21 234 ALA B N 1
ATOM 1949 C CA . ALA B 1 94 ? 31.526 18.704 -6.393 1.00 11.41 234 ALA B CA 1
ATOM 1950 C C . ALA B 1 94 ? 30.282 18.063 -5.761 1.00 10.96 234 ALA B C 1
ATOM 1951 O O . ALA B 1 94 ? 29.445 17.525 -6.482 1.00 11.71 234 ALA B O 1
ATOM 1953 N N . GLY B 1 95 ? 30.146 18.128 -4.441 1.00 10.71 235 GLY B N 1
ATOM 1954 C CA . GLY B 1 95 ? 29.050 17.452 -3.757 1.00 10.17 235 GLY B CA 1
ATOM 1955 C C . GLY B 1 95 ? 29.189 15.929 -3.753 1.00 9.98 235 GLY B C 1
ATOM 1956 O O . GLY B 1 95 ? 28.191 15.231 -3.634 1.00 10.43 235 GLY B O 1
ATOM 1957 N N . ILE B 1 96 ? 30.419 15.414 -3.847 1.00 10.11 236 ILE B N 1
ATOM 1958 C CA . ILE B 1 96 ? 30.620 13.964 -3.949 1.00 10.77 236 ILE B CA 1
ATOM 1959 C C . ILE B 1 96 ? 31.571 13.355 -2.927 1.00 10.18 236 ILE B C 1
ATOM 1960 O O . ILE B 1 96 ? 31.480 12.164 -2.686 1.00 10.99 236 ILE B O 1
ATOM 1965 N N . SER B 1 97 ? 32.441 14.140 -2.287 1.00 9.44 237 SER B N 1
ATOM 1966 C CA . SER B 1 97 ? 33.426 13.572 -1.382 1.00 9.67 237 SER B CA 1
ATOM 1967 C C . SER B 1 97 ? 33.466 14.185 0.018 1.00 9.68 237 SER B C 1
ATOM 1968 O O . SER B 1 97 ? 33.069 13.546 0.995 1.00 9.25 237 SER B O 1
ATOM 1971 N N . ARG B 1 98 ? 33.956 15.414 0.153 1.00 9.29 238 ARG B N 1
ATOM 1972 C CA . ARG B 1 98 ? 34.037 16.011 1.477 1.00 8.59 238 ARG B CA 1
ATOM 1973 C C . ARG B 1 98 ? 32.673 16.159 2.165 1.00 8.40 238 ARG B C 1
ATOM 1974 O O . ARG B 1 98 ? 32.531 15.847 3.362 1.00 8.11 238 ARG B O 1
ATOM 1982 N N . SER B 1 99 ? 31.695 16.663 1.421 1.00 7.81 239 SER B N 1
ATOM 1983 C CA . SER B 1 99 ? 30.353 16.918 1.964 1.00 8.32 239 SER B CA 1
ATOM 1984 C C . SER B 1 99 ? 29.658 15.585 2.294 1.00 7.76 239 SER B C 1
ATOM 1985 O O . SER B 1 99 ? 28.953 15.457 3.313 1.00 8.10 239 SER B O 1
ATOM 1988 N N . VAL B 1 100 ? 29.882 14.593 1.432 1.00 7.80 240 VAL B N 1
ATOM 1989 C CA . VAL B 1 100 ? 29.334 13.249 1.635 1.00 8.01 240 VAL B CA 1
ATOM 1990 C C . VAL B 1 100 ? 29.906 12.641 2.920 1.00 8.12 240 VAL B C 1
ATOM 1991 O O . VAL B 1 100 ? 29.157 12.061 3.737 1.00 7.81 240 VAL B O 1
ATOM 1995 N N . THR B 1 101 ? 31.216 12.788 3.119 1.00 7.69 241 THR B N 1
ATOM 1996 C CA . THR B 1 101 ? 31.897 12.207 4.270 1.00 7.86 241 THR B CA 1
ATOM 1997 C C . THR B 1 101 ? 31.320 12.750 5.591 1.00 8.26 241 THR B C 1
ATOM 1998 O O . THR B 1 101 ? 31.012 12.002 6.500 1.00 7.80 241 THR B O 1
ATOM 2002 N N . VAL B 1 102 ? 31.194 14.068 5.672 1.00 8.63 242 VAL B N 1
ATOM 2003 C CA . VAL B 1 102 ? 30.592 14.700 6.843 1.00 8.79 242 VAL B CA 1
ATOM 2004 C C . VAL B 1 102 ? 29.155 14.226 7.079 1.00 8.20 242 VAL B C 1
ATOM 2005 O O . VAL B 1 102 ? 28.741 14.007 8.214 1.00 9.21 242 VAL B O 1
ATOM 2009 N N . THR B 1 103 ? 28.401 14.083 6.002 1.00 8.22 243 THR B N 1
ATOM 2010 C CA . THR B 1 103 ? 26.984 13.692 6.060 1.00 8.31 243 THR B CA 1
ATOM 2011 C C . THR B 1 103 ? 26.887 12.266 6.582 1.00 8.42 243 THR B C 1
ATOM 2012 O O . THR B 1 103 ? 26.091 12.003 7.487 1.00 9.52 243 THR B O 1
ATOM 2016 N N . VAL B 1 104 ? 27.764 11.391 6.089 1.00 8.80 244 VAL B N 1
ATOM 2017 C CA . VAL B 1 104 ? 27.781 9.991 6.540 1.00 9.13 244 VAL B CA 1
ATOM 2018 C C . VAL B 1 104 ? 28.155 9.908 8.009 1.00 8.52 244 VAL B C 1
ATOM 2019 O O . VAL B 1 104 ? 27.515 9.170 8.761 1.00 9.47 244 VAL B O 1
ATOM 2023 N N . ALA B 1 105 ? 29.180 10.659 8.441 1.00 8.74 245 ALA B N 1
ATOM 2024 C CA . ALA B 1 105 ? 29.530 10.732 9.856 1.00 7.81 245 ALA B CA 1
ATOM 2025 C C . ALA B 1 105 ? 28.363 11.208 10.695 1.00 8.55 245 ALA B C 1
ATOM 2026 O O . ALA B 1 105 ? 28.096 10.649 11.769 1.00 7.86 245 ALA B O 1
ATOM 2028 N N . TYR B 1 106 ? 27.641 12.227 10.205 1.00 7.90 246 TYR B N 1
ATOM 2029 C CA . TYR B 1 106 ? 26.493 12.738 10.953 1.00 8.70 246 TYR B CA 1
ATOM 2030 C C . TYR B 1 106 ? 25.464 11.633 11.159 1.00 9.24 246 TYR B C 1
ATOM 2031 O O . TYR B 1 106 ? 24.971 11.436 12.265 1.00 8.89 246 TYR B O 1
ATOM 2040 N N . LEU B 1 107 ? 25.140 10.907 10.096 1.00 9.08 247 LEU B N 1
ATOM 2041 C CA . LEU B 1 107 ? 24.144 9.843 10.198 1.00 8.96 247 LEU B CA 1
ATOM 2042 C C . LEU B 1 107 ? 24.576 8.733 11.149 1.00 9.39 247 LEU B C 1
ATOM 2043 O O . LEU B 1 107 ? 23.756 8.209 11.917 1.00 8.58 247 LEU B O 1
ATOM 2048 N N . MET B 1 108 ? 25.871 8.398 11.122 1.00 7.83 248 MET B N 1
ATOM 2049 C CA . MET B 1 108 ? 26.392 7.373 12.010 1.00 8.44 248 MET B CA 1
ATOM 2050 C C . MET B 1 108 ? 26.162 7.725 13.476 1.00 9.17 248 MET B C 1
ATOM 2051 O O . MET B 1 108 ? 25.665 6.901 14.266 1.00 10.40 248 MET B O 1
ATOM 2056 N N . GLN B 1 109 ? 26.532 8.943 13.841 1.00 9.44 249 GLN B N 1
ATOM 2057 C CA . GLN B 1 109 ? 26.420 9.395 15.206 1.00 11.49 249 GLN B CA 1
ATOM 2058 C C . GLN B 1 109 ? 24.974 9.663 15.592 1.00 11.98 249 GLN B C 1
ATOM 2059 O O . GLN B 1 109 ? 24.538 9.228 16.647 1.00 12.34 249 GLN B O 1
ATOM 2065 N N . LYS B 1 110 ? 24.223 10.343 14.734 1.00 13.21 250 LYS B N 1
ATOM 2066 C CA . LYS B 1 110 ? 22.874 10.800 15.102 1.00 14.91 250 LYS B CA 1
ATOM 2067 C C . LYS B 1 110 ? 21.860 9.660 15.079 1.00 15.28 250 LYS B C 1
ATOM 2068 O O . LYS B 1 110 ? 20.968 9.588 15.930 1.00 15.55 250 LYS B O 1
ATOM 2074 N N . MET B 1 111 ? 21.968 8.769 14.099 1.00 15.32 251 MET B N 1
ATOM 2075 C CA . MET B 1 111 ? 21.008 7.671 13.974 1.00 16.11 251 MET B CA 1
ATOM 2076 C C . MET B 1 111 ? 21.508 6.339 14.520 1.00 15.09 251 MET B C 1
ATOM 2077 O O . MET B 1 111 ? 20.822 5.321 14.381 1.00 15.20 251 MET B O 1
ATOM 2082 N N A ASN B 1 112 ? 22.680 6.346 15.154 0.50 14.50 252 ASN B N 1
ATOM 2083 N N B ASN B 1 112 ? 22.694 6.341 15.133 0.50 14.54 252 ASN B N 1
ATOM 2084 C CA A ASN B 1 112 ? 23.300 5.118 15.641 0.50 14.39 252 ASN B CA 1
ATOM 2085 C CA B ASN B 1 112 ? 23.324 5.120 15.657 0.50 14.48 252 ASN B CA 1
ATOM 2086 C C A ASN B 1 112 ? 23.348 4.085 14.527 0.50 13.12 252 ASN B C 1
ATOM 2087 C C B ASN B 1 112 ? 23.494 4.043 14.587 0.50 13.23 252 ASN B C 1
ATOM 2088 O O A ASN B 1 112 ? 22.765 3.007 14.648 0.50 13.12 252 ASN B O 1
ATOM 2089 O O B ASN B 1 112 ? 23.209 2.870 14.829 0.50 13.46 252 ASN B O 1
ATOM 2098 N N . LEU B 1 113 ? 23.995 4.451 13.423 1.00 12.09 253 LEU B N 1
ATOM 2099 C CA . LEU B 1 113 ? 24.148 3.565 12.273 1.00 11.16 253 LEU B CA 1
ATOM 2100 C C . LEU B 1 113 ? 25.581 3.129 12.089 1.00 10.42 253 LEU B C 1
ATOM 2101 O O . LEU B 1 113 ? 26.509 3.884 12.345 1.00 10.48 253 LEU B O 1
ATOM 2106 N N . SER B 1 114 ? 25.764 1.899 11.621 1.00 9.16 254 SER B N 1
ATOM 2107 C CA . SER B 1 114 ? 27.066 1.483 11.163 1.00 8.95 254 SER B CA 1
ATOM 2108 C C . SER B 1 114 ? 27.486 2.327 9.959 1.00 8.97 254 SER B C 1
ATOM 2109 O O . SER B 1 114 ? 26.656 2.935 9.306 1.00 8.95 254 SER B O 1
ATOM 2112 N N . LEU B 1 115 ? 28.779 2.351 9.653 1.00 8.73 255 LEU B N 1
ATOM 2113 C CA . LEU B 1 115 ? 29.233 2.965 8.412 1.00 8.79 255 LEU B CA 1
ATOM 2114 C C . LEU B 1 115 ? 28.514 2.381 7.207 1.00 9.06 255 LEU B C 1
ATOM 2115 O O . LEU B 1 115 ? 28.034 3.104 6.356 1.00 8.14 255 LEU B O 1
ATOM 2120 N N . ASN B 1 116 ? 28.445 1.060 7.129 1.00 9.04 256 ASN B N 1
ATOM 2121 C CA . ASN B 1 116 ? 27.849 0.427 5.981 1.00 9.56 256 ASN B CA 1
ATOM 2122 C C . ASN B 1 116 ? 26.376 0.788 5.788 1.00 8.79 256 ASN B C 1
ATOM 2123 O O . ASN B 1 116 ? 25.956 1.024 4.665 1.00 8.88 256 ASN B O 1
ATOM 2128 N N . ASP B 1 117 ? 25.612 0.861 6.866 1.00 7.85 257 ASP B N 1
ATOM 2129 C CA . ASP B 1 117 ? 24.203 1.263 6.760 1.00 8.29 257 ASP B CA 1
ATOM 2130 C C . ASP B 1 117 ? 24.028 2.738 6.393 1.00 7.50 257 ASP B C 1
ATOM 2131 O O . ASP B 1 117 ? 23.197 3.058 5.544 1.00 8.47 257 ASP B O 1
ATOM 2136 N N . ALA B 1 118 ? 24.838 3.619 6.988 1.00 8.27 258 ALA B N 1
ATOM 2137 C CA . ALA B 1 118 ? 24.825 5.061 6.639 1.00 7.59 258 ALA B CA 1
ATOM 2138 C C . ALA B 1 118 ? 25.233 5.291 5.199 1.00 8.08 258 ALA B C 1
ATOM 2139 O O . ALA B 1 118 ? 24.585 6.079 4.488 1.00 8.00 258 ALA B O 1
ATOM 2141 N N A TYR B 1 119 ? 26.289 4.605 4.754 0.50 8.12 259 TYR B N 1
ATOM 2142 N N B TYR B 1 119 ? 26.281 4.594 4.754 0.50 8.25 259 TYR B N 1
ATOM 2143 C CA A TYR B 1 119 ? 26.776 4.741 3.384 0.50 8.48 259 TYR B CA 1
ATOM 2144 C CA B TYR B 1 119 ? 26.759 4.737 3.388 0.50 8.71 259 TYR B CA 1
ATOM 2145 C C A TYR B 1 119 ? 25.715 4.272 2.369 0.50 8.46 259 TYR B C 1
ATOM 2146 C C B TYR B 1 119 ? 25.698 4.281 2.377 0.50 8.59 259 TYR B C 1
ATOM 2147 O O A TYR B 1 119 ? 25.429 4.970 1.409 0.50 8.38 259 TYR B O 1
ATOM 2148 O O B TYR B 1 119 ? 25.403 4.987 1.426 0.50 8.46 259 TYR B O 1
ATOM 2165 N N . ASP B 1 120 ? 25.117 3.110 2.628 1.00 9.10 260 ASP B N 1
ATOM 2166 C CA . ASP B 1 120 ? 24.030 2.566 1.813 1.00 9.26 260 ASP B CA 1
ATOM 2167 C C . ASP B 1 120 ? 22.905 3.603 1.674 1.00 9.16 260 ASP B C 1
ATOM 2168 O O . ASP B 1 120 ? 22.429 3.877 0.593 1.00 9.58 260 ASP B O 1
ATOM 2173 N N . PHE B 1 121 ? 22.479 4.170 2.797 1.00 9.06 261 PHE B N 1
ATOM 2174 C CA . PHE B 1 121 ? 21.379 5.129 2.851 1.00 9.24 261 PHE B CA 1
ATOM 2175 C C . PHE B 1 121 ? 21.669 6.324 1.944 1.00 9.49 261 PHE B C 1
ATOM 2176 O O . PHE B 1 121 ? 20.823 6.724 1.152 1.00 9.01 261 PHE B O 1
ATOM 2184 N N . VAL B 1 122 ? 22.874 6.881 2.047 1.00 9.01 262 VAL B N 1
ATOM 2185 C CA . VAL B 1 122 ? 23.229 8.043 1.252 1.00 9.19 262 VAL B CA 1
ATOM 2186 C C . VAL B 1 122 ? 23.398 7.669 -0.226 1.00 10.19 262 VAL B C 1
ATOM 2187 O O . VAL B 1 122 ? 22.881 8.375 -1.111 1.00 9.88 262 VAL B O 1
ATOM 2191 N N A LYS B 1 123 ? 24.103 6.567 -0.482 0.50 10.43 263 LYS B N 1
ATOM 2192 N N B LYS B 1 123 ? 24.094 6.564 -0.500 0.50 10.37 263 LYS B N 1
ATOM 2193 C CA A LYS B 1 123 ? 24.356 6.085 -1.840 0.50 11.02 263 LYS B CA 1
ATOM 2194 C CA B LYS B 1 123 ? 24.348 6.144 -1.882 0.50 10.93 263 LYS B CA 1
ATOM 2195 C C A LYS B 1 123 ? 23.069 5.898 -2.650 0.50 11.52 263 LYS B C 1
ATOM 2196 C C B LYS B 1 123 ? 23.061 5.886 -2.674 0.50 11.46 263 LYS B C 1
ATOM 2197 O O A LYS B 1 123 ? 22.994 6.280 -3.822 0.50 11.59 263 LYS B O 1
ATOM 2198 O O B LYS B 1 123 ? 22.980 6.199 -3.865 0.50 11.48 263 LYS B O 1
ATOM 2209 N N . ARG B 1 124 ? 22.061 5.311 -2.020 1.00 11.78 264 ARG B N 1
ATOM 2210 C CA . ARG B 1 124 ? 20.746 5.111 -2.661 1.00 12.42 264 ARG B CA 1
ATOM 2211 C C . ARG B 1 124 ? 20.034 6.442 -2.989 1.00 13.99 264 ARG B C 1
ATOM 2212 O O . ARG B 1 124 ? 19.274 6.498 -3.951 1.00 14.33 264 ARG B O 1
ATOM 2220 N N . LYS B 1 125 ? 20.280 7.496 -2.204 1.00 14.41 265 LYS B N 1
ATOM 2221 C CA . LYS B 1 125 ? 19.720 8.844 -2.465 1.00 15.97 265 LYS B CA 1
ATOM 2222 C C . LYS B 1 125 ? 20.512 9.684 -3.453 1.00 16.43 265 LYS B C 1
ATOM 2223 O O . LYS B 1 125 ? 19.983 10.676 -3.973 1.00 16.62 265 LYS B O 1
ATOM 2229 N N . LYS B 1 126 ? 21.788 9.345 -3.636 1.00 16.32 266 LYS B N 1
ATOM 2230 C CA . LYS B 1 126 ? 22.712 10.115 -4.492 1.00 16.89 266 LYS B CA 1
ATOM 2231 C C . LYS B 1 126 ? 23.762 9.156 -5.052 1.00 17.11 266 LYS B C 1
ATOM 2232 O O . LYS B 1 126 ? 24.805 8.892 -4.430 1.00 15.24 266 LYS B O 1
ATOM 2238 N N . SER B 1 127 ? 23.477 8.618 -6.235 1.00 18.16 267 SER B N 1
ATOM 2239 C CA . SER B 1 127 ? 24.245 7.501 -6.747 1.00 19.45 267 SER B CA 1
ATOM 2240 C C . SER B 1 127 ? 25.694 7.878 -7.058 1.00 19.73 267 SER B C 1
ATOM 2241 O O . SER B 1 127 ? 26.568 7.015 -7.073 1.00 20.06 267 SER B O 1
ATOM 2244 N N . ASN B 1 128 ? 25.937 9.165 -7.267 1.00 20.89 268 ASN B N 1
ATOM 2245 C CA . ASN B 1 128 ? 27.261 9.653 -7.679 1.00 21.31 268 ASN B CA 1
ATOM 2246 C C . ASN B 1 128 ? 28.247 9.941 -6.541 1.00 20.35 268 ASN B C 1
ATOM 2247 O O . ASN B 1 128 ? 29.356 10.412 -6.810 1.00 21.15 268 ASN B O 1
ATOM 2252 N N . ILE B 1 129 ? 27.883 9.652 -5.293 1.00 18.86 269 ILE B N 1
ATOM 2253 C CA . ILE B 1 129 ? 28.812 9.910 -4.198 1.00 17.74 269 ILE B CA 1
ATOM 2254 C C . ILE B 1 129 ? 30.096 9.110 -4.416 1.00 18.40 269 ILE B C 1
ATOM 2255 O O . ILE B 1 129 ? 30.063 7.947 -4.870 1.00 18.52 269 ILE B O 1
ATOM 2260 N N . SER B 1 130 ? 31.219 9.755 -4.098 1.00 17.62 270 SER B N 1
ATOM 2261 C CA . SER B 1 130 ? 32.544 9.237 -4.420 1.00 17.75 270 SER B CA 1
ATOM 2262 C C . SER B 1 130 ? 33.573 9.754 -3.399 1.00 16.10 270 SER B C 1
ATOM 2263 O O . SER B 1 130 ? 34.557 10.382 -3.752 1.00 15.94 270 SER B O 1
ATOM 2266 N N . PRO B 1 131 ? 33.349 9.452 -2.124 1.00 15.46 271 PRO B N 1
ATOM 2267 C CA . PRO B 1 131 ? 34.244 9.928 -1.091 1.00 14.71 271 PRO B CA 1
ATOM 2268 C C . PRO B 1 131 ? 35.646 9.348 -1.234 1.00 14.08 271 PRO B C 1
ATOM 2269 O O . PRO B 1 131 ? 35.808 8.126 -1.470 1.00 12.54 271 PRO B O 1
ATOM 2273 N N . ASN B 1 132 ? 36.632 10.231 -1.101 1.00 13.32 272 ASN B N 1
ATOM 2274 C CA . ASN B 1 132 ? 38.034 9.887 -1.320 1.00 13.28 272 ASN B CA 1
ATOM 2275 C C . ASN B 1 132 ? 38.474 8.790 -0.348 1.00 12.40 272 ASN B C 1
ATOM 2276 O O . ASN B 1 132 ? 38.019 8.760 0.799 1.00 11.02 272 ASN B O 1
ATOM 2281 N N . PHE B 1 133 ? 39.349 7.895 -0.808 1.00 11.65 273 PHE B N 1
ATOM 2282 C CA . PHE B 1 133 ? 39.766 6.714 0.005 1.00 11.73 273 PHE B CA 1
ATOM 2283 C C . PHE B 1 133 ? 40.242 7.074 1.404 1.00 11.75 273 PHE B C 1
ATOM 2284 O O . PHE B 1 133 ? 39.961 6.341 2.364 1.00 11.50 273 PHE B O 1
ATOM 2292 N N . ASN B 1 134 ? 40.948 8.195 1.560 1.00 11.21 274 ASN B N 1
ATOM 2293 C CA . ASN B 1 134 ? 41.429 8.577 2.884 1.00 11.73 274 ASN B CA 1
ATOM 2294 C C . ASN B 1 134 ? 40.272 8.927 3.821 1.00 10.22 274 ASN B C 1
ATOM 2295 O O . ASN B 1 134 ? 40.318 8.589 5.019 1.00 9.65 274 ASN B O 1
ATOM 2300 N N . PHE B 1 135 ? 39.263 9.608 3.274 1.00 9.26 275 PHE B N 1
ATOM 2301 C CA . PHE B 1 135 ? 38.074 9.962 4.044 1.00 8.74 275 PHE B CA 1
ATOM 2302 C C . PHE B 1 135 ? 37.301 8.687 4.422 1.00 8.30 275 PHE B C 1
ATOM 2303 O O . PHE B 1 135 ? 36.769 8.610 5.518 1.00 8.68 275 PHE B O 1
ATOM 2311 N N . MET B 1 136 ? 37.244 7.686 3.548 1.00 8.66 276 MET B N 1
ATOM 2312 C CA . MET B 1 136 ? 36.589 6.420 3.930 1.00 9.63 276 MET B CA 1
ATOM 2313 C C . MET B 1 136 ? 37.384 5.726 5.053 1.00 9.63 276 MET B C 1
ATOM 2314 O O . MET B 1 136 ? 36.798 5.190 6.016 1.00 10.63 276 MET B O 1
ATOM 2319 N N . GLY B 1 137 ? 38.709 5.808 4.979 1.00 9.65 277 GLY B N 1
ATOM 2320 C CA . GLY B 1 137 ? 39.556 5.336 6.072 1.00 9.57 277 GLY B CA 1
ATOM 2321 C C . GLY B 1 137 ? 39.235 5.996 7.401 1.00 9.78 277 GLY B C 1
ATOM 2322 O O . GLY B 1 137 ? 39.144 5.342 8.452 1.00 9.63 277 GLY B O 1
ATOM 2323 N N . GLN B 1 138 ? 39.049 7.307 7.350 1.00 9.12 278 GLN B N 1
ATOM 2324 C CA . GLN B 1 138 ? 38.700 8.074 8.533 1.00 8.62 278 GLN B CA 1
ATOM 2325 C C . GLN B 1 138 ? 37.302 7.734 9.053 1.00 8.07 278 GLN B C 1
ATOM 2326 O O . GLN B 1 138 ? 37.082 7.729 10.259 1.00 8.70 278 GLN B O 1
ATOM 2332 N N . LEU B 1 139 ? 36.365 7.439 8.158 1.00 7.93 279 LEU B N 1
ATOM 2333 C CA . LEU B 1 139 ? 35.040 7.009 8.615 1.00 8.34 279 LEU B CA 1
ATOM 2334 C C . LEU B 1 139 ? 35.114 5.628 9.285 1.00 8.51 279 LEU B C 1
ATOM 2335 O O . LEU B 1 139 ? 34.403 5.377 10.222 1.00 8.34 279 LEU B O 1
ATOM 2340 N N . LEU B 1 140 ? 35.987 4.753 8.789 1.00 9.09 280 LEU B N 1
ATOM 2341 C CA . LEU B 1 140 ? 36.202 3.439 9.414 1.00 9.13 280 LEU B CA 1
ATOM 2342 C C . LEU B 1 140 ? 36.767 3.602 10.813 1.00 9.97 280 LEU B C 1
ATOM 2343 O O . LEU B 1 140 ? 36.357 2.898 11.759 1.00 10.55 280 LEU B O 1
ATOM 2348 N N . ASP B 1 141 ? 37.704 4.534 10.967 1.00 10.08 281 ASP B N 1
ATOM 2349 C CA . ASP B 1 141 ? 38.275 4.835 12.277 1.00 11.73 281 ASP B CA 1
ATOM 2350 C C . ASP B 1 141 ? 37.205 5.448 13.189 1.00 10.78 281 ASP B C 1
ATOM 2351 O O . ASP B 1 141 ? 37.115 5.120 14.370 1.00 10.04 281 ASP B O 1
ATOM 2356 N N . PHE B 1 142 ? 36.375 6.335 12.629 1.00 10.37 282 PHE B N 1
ATOM 2357 C CA . PHE B 1 142 ? 35.311 6.967 13.396 1.00 10.54 282 PHE B CA 1
ATOM 2358 C C . PHE B 1 142 ? 34.287 5.916 13.855 1.00 11.01 282 PHE B C 1
ATOM 2359 O O . PHE B 1 142 ? 33.823 5.940 15.008 1.00 10.53 282 PHE B O 1
ATOM 2367 N N . GLU B 1 143 ? 33.972 4.949 12.984 1.00 10.53 283 GLU B N 1
ATOM 2368 C CA . GLU B 1 143 ? 33.060 3.898 13.357 1.00 10.24 283 GLU B CA 1
ATOM 2369 C C . GLU B 1 143 ? 33.561 3.153 14.615 1.00 11.24 283 GLU B C 1
ATOM 2370 O O . GLU B 1 143 ? 32.771 2.803 15.489 1.00 10.63 283 GLU B O 1
ATOM 2376 N N . ARG B 1 144 ? 34.869 2.919 14.689 1.00 11.99 284 ARG B N 1
ATOM 2377 C CA . ARG B 1 144 ? 35.481 2.208 15.810 1.00 14.64 284 ARG B CA 1
ATOM 2378 C C . ARG B 1 144 ? 35.291 2.975 17.105 1.00 15.10 284 ARG B C 1
ATOM 2379 O O . ARG B 1 144 ? 35.004 2.380 18.143 1.00 15.73 284 ARG B O 1
ATOM 2387 N N A THR B 1 145 ? 35.432 4.295 17.043 0.50 15.39 285 THR B N 1
ATOM 2388 N N B THR B 1 145 ? 35.412 4.293 17.025 0.50 15.51 285 THR B N 1
ATOM 2389 C CA A THR B 1 145 ? 35.256 5.125 18.228 0.50 15.80 285 THR B CA 1
ATOM 2390 C CA B THR B 1 145 ? 35.270 5.159 18.185 0.50 16.03 285 THR B CA 1
ATOM 2391 C C A THR B 1 145 ? 33.823 5.032 18.735 0.50 16.03 285 THR B C 1
ATOM 2392 C C B THR B 1 145 ? 33.829 5.210 18.701 0.50 16.18 285 THR B C 1
ATOM 2393 O O A THR B 1 145 ? 33.595 4.971 19.943 0.50 16.53 285 THR B O 1
ATOM 2394 O O B THR B 1 145 ? 33.599 5.479 19.882 0.50 16.62 285 THR B O 1
ATOM 2401 N N . LEU B 1 146 ? 32.861 4.985 17.816 1.00 16.32 286 LEU B N 1
ATOM 2402 C CA . LEU B 1 146 ? 31.446 4.956 18.194 1.00 16.94 286 LEU B CA 1
ATOM 2403 C C . LEU B 1 146 ? 31.058 3.631 18.832 1.00 18.64 286 LEU B C 1
ATOM 2404 O O . LEU B 1 146 ? 30.153 3.581 19.670 1.00 20.35 286 LEU B O 1
ATOM 2409 N N . GLY B 1 147 ? 31.723 2.558 18.408 1.00 20.92 287 GLY B N 1
ATOM 2410 C CA . GLY B 1 147 ? 31.462 1.209 18.917 1.00 22.59 287 GLY B CA 1
ATOM 2411 C C . GLY B 1 147 ? 30.581 0.444 17.944 1.00 23.95 287 GLY B C 1
ATOM 2412 O O . GLY B 1 147 ? 29.354 0.465 18.061 1.00 26.47 287 GLY B O 1
ATOM 2413 N N . ALA C 1 4 ? 2.323 4.379 48.507 1.00 30.32 144 ALA C N 1
ATOM 2414 C CA . ALA C 1 4 ? 2.824 3.638 47.316 1.00 29.41 144 ALA C CA 1
ATOM 2415 C C . ALA C 1 4 ? 2.267 4.195 45.999 1.00 28.81 144 ALA C C 1
ATOM 2416 O O . ALA C 1 4 ? 1.037 4.337 45.811 1.00 29.12 144 ALA C O 1
ATOM 2418 N N . PHE C 1 5 ? 3.197 4.521 45.099 1.00 27.21 145 PHE C N 1
ATOM 2419 C CA . PHE C 1 5 ? 2.890 4.888 43.720 1.00 25.40 145 PHE C CA 1
ATOM 2420 C C . PHE C 1 5 ? 3.747 4.028 42.792 1.00 23.07 145 PHE C C 1
ATOM 2421 O O . PHE C 1 5 ? 4.837 3.586 43.173 1.00 24.06 145 PHE C O 1
ATOM 2423 N N . PRO C 1 6 ? 3.261 3.774 41.573 1.00 19.37 146 PRO C N 1
ATOM 2424 C CA . PRO C 1 6 ? 4.092 3.042 40.634 1.00 17.17 146 PRO C CA 1
ATOM 2425 C C . PRO C 1 6 ? 5.195 3.964 40.136 1.00 15.03 146 PRO C C 1
ATOM 2426 O O . PRO C 1 6 ? 4.977 5.167 39.958 1.00 14.97 146 PRO C O 1
ATOM 2430 N N A VAL C 1 7 ? 6.371 3.391 39.913 0.50 13.55 147 VAL C N 1
ATOM 2431 N N B VAL C 1 7 ? 6.375 3.410 39.911 0.50 13.81 147 VAL C N 1
ATOM 2432 C CA A VAL C 1 7 ? 7.528 4.141 39.429 0.50 12.48 147 VAL C CA 1
ATOM 2433 C CA B VAL C 1 7 ? 7.505 4.224 39.484 0.50 12.90 147 VAL C CA 1
ATOM 2434 C C A VAL C 1 7 ? 7.345 4.536 37.971 0.50 11.77 147 VAL C C 1
ATOM 2435 C C B VAL C 1 7 ? 7.442 4.522 37.983 0.50 12.04 147 VAL C C 1
ATOM 2436 O O A VAL C 1 7 ? 6.914 3.716 37.159 0.50 10.87 147 VAL C O 1
ATOM 2437 O O B VAL C 1 7 ? 7.200 3.632 37.160 0.50 11.15 147 VAL C O 1
ATOM 2444 N N . GLN C 1 8 ? 7.674 5.780 37.630 1.00 10.33 148 GLN C N 1
ATOM 2445 C CA . GLN C 1 8 ? 7.701 6.192 36.226 1.00 10.40 148 GLN C CA 1
ATOM 2446 C C . GLN C 1 8 ? 9.083 5.842 35.700 1.00 10.51 148 GLN C C 1
ATOM 2447 O O . GLN C 1 8 ? 10.107 6.355 36.202 1.00 12.02 148 GLN C O 1
ATOM 2453 N N . ILE C 1 9 ? 9.123 4.933 34.736 1.00 10.22 149 ILE C N 1
ATOM 2454 C CA . ILE C 1 9 ? 10.377 4.493 34.123 1.00 9.68 149 ILE C CA 1
ATOM 2455 C C . ILE C 1 9 ? 10.801 5.403 32.983 1.00 9.24 149 ILE C C 1
ATOM 2456 O O . ILE C 1 9 ? 11.973 5.789 32.869 1.00 9.24 149 ILE C O 1
ATOM 2461 N N . LEU C 1 10 ? 9.839 5.737 32.142 1.00 8.95 150 LEU C N 1
ATOM 2462 C CA . LEU C 1 10 ? 9.993 6.734 31.079 1.00 8.85 150 LEU C CA 1
ATOM 2463 C C . LEU C 1 10 ? 8.701 7.523 31.089 1.00 9.30 150 LEU C C 1
ATOM 2464 O O . LEU C 1 10 ? 7.710 7.059 31.673 1.00 8.86 150 LEU C O 1
ATOM 2469 N N . PRO C 1 11 ? 8.666 8.691 30.416 1.00 9.08 151 PRO C N 1
ATOM 2470 C CA . PRO C 1 11 ? 7.359 9.328 30.305 1.00 8.63 151 PRO C CA 1
ATOM 2471 C C . PRO C 1 11 ? 6.307 8.325 29.793 1.00 8.39 151 PRO C C 1
ATOM 2472 O O . PRO C 1 11 ? 6.572 7.558 28.853 1.00 7.70 151 PRO C O 1
ATOM 2476 N N . TYR C 1 12 ? 5.149 8.318 30.454 1.00 7.53 152 TYR C N 1
ATOM 2477 C CA . TYR C 1 12 ? 3.997 7.461 30.101 1.00 7.44 152 TYR C CA 1
ATOM 2478 C C . TYR C 1 12 ? 4.141 5.988 30.424 1.00 7.10 152 TYR C C 1
ATOM 2479 O O . TYR C 1 12 ? 3.217 5.245 30.164 1.00 7.09 152 TYR C O 1
ATOM 2488 N N . LEU C 1 13 ? 5.261 5.597 31.037 1.00 7.17 153 LEU C N 1
ATOM 2489 C CA . LEU C 1 13 ? 5.553 4.203 31.339 1.00 6.75 153 LEU C CA 1
ATOM 2490 C C . LEU C 1 13 ? 5.779 4.017 32.822 1.00 6.80 153 LEU C C 1
ATOM 2491 O O . LEU C 1 13 ? 6.732 4.572 33.389 1.00 7.49 153 LEU C O 1
ATOM 2496 N N . TYR C 1 14 ? 4.888 3.238 33.437 1.00 7.05 154 TYR C N 1
ATOM 2497 C CA . TYR C 1 14 ? 4.909 3.012 34.858 1.00 7.15 154 TYR C CA 1
ATOM 2498 C C . TYR C 1 14 ? 5.103 1.528 35.116 1.00 7.82 154 TYR C C 1
ATOM 2499 O O . TYR C 1 14 ? 4.636 0.695 34.339 1.00 7.57 154 TYR C O 1
ATOM 2508 N N . LEU C 1 15 ? 5.792 1.232 36.218 1.00 7.07 155 LEU C N 1
ATOM 2509 C CA . LEU C 1 15 ? 6.119 -0.131 36.648 1.00 7.42 155 LEU C CA 1
ATOM 2510 C C . LEU C 1 15 ? 5.611 -0.327 38.067 1.00 8.18 155 LEU C C 1
ATOM 2511 O O . LEU C 1 15 ? 5.907 0.463 38.969 1.00 9.39 155 LEU C O 1
ATOM 2516 N N . GLY C 1 16 ? 4.861 -1.388 38.289 1.00 9.91 156 GLY C N 1
ATOM 2517 C CA . GLY C 1 16 ? 4.278 -1.573 39.590 1.00 9.51 156 GLY C CA 1
ATOM 2518 C C . GLY C 1 16 ? 3.785 -2.948 39.923 1.00 10.21 156 GLY C C 1
ATOM 2519 O O . GLY C 1 16 ? 4.030 -3.911 39.205 1.00 9.12 156 GLY C O 1
ATOM 2520 N N . CYS C 1 17 ? 3.076 -3.000 41.048 1.00 10.98 157 CYS C N 1
ATOM 2521 C CA . CYS C 1 17 ? 2.618 -4.239 41.657 1.00 10.90 157 CYS C CA 1
ATOM 2522 C C . CYS C 1 17 ? 1.089 -4.332 41.558 1.00 10.60 157 CYS C C 1
ATOM 2523 O O . CYS C 1 17 ? 0.437 -3.443 41.016 1.00 10.50 157 CYS C O 1
ATOM 2526 N N . ALA C 1 18 ? 0.517 -5.410 42.091 1.00 10.28 158 ALA C N 1
ATOM 2527 C CA . ALA C 1 18 ? -0.929 -5.667 41.980 1.00 10.77 158 ALA C CA 1
ATOM 2528 C C . ALA C 1 18 ? -1.750 -4.548 42.621 1.00 11.38 158 ALA C C 1
ATOM 2529 O O . ALA C 1 18 ? -2.797 -4.139 42.086 1.00 11.47 158 ALA C O 1
ATOM 2531 N N . LYS C 1 19 ? -1.264 -4.046 43.759 1.00 12.08 159 LYS C N 1
ATOM 2532 C CA . LYS C 1 19 ? -1.956 -2.965 44.472 1.00 13.01 159 LYS C CA 1
ATOM 2533 C C . LYS C 1 19 ? -2.014 -1.678 43.651 1.00 12.47 159 LYS C C 1
ATOM 2534 O O . LYS C 1 19 ? -3.018 -0.961 43.703 1.00 12.39 159 LYS C O 1
ATOM 2540 N N . ASP C 1 20 ? -0.965 -1.408 42.866 1.00 11.54 160 ASP C N 1
ATOM 2541 C CA . ASP C 1 20 ? -0.999 -0.275 41.928 1.00 11.14 160 ASP C CA 1
ATOM 2542 C C . ASP C 1 20 ? -2.097 -0.484 40.886 1.00 10.37 160 ASP C C 1
ATOM 2543 O O . ASP C 1 20 ? -2.832 0.446 40.539 1.00 11.15 160 ASP C O 1
ATOM 2548 N N . SER C 1 21 ? -2.222 -1.718 40.404 1.00 10.48 161 SER C N 1
ATOM 2549 C CA . SER C 1 21 ? -3.211 -2.056 39.373 1.00 10.49 161 SER C CA 1
ATOM 2550 C C . SER C 1 21 ? -4.671 -1.937 39.819 1.00 9.92 161 SER C C 1
ATOM 2551 O O . SER C 1 21 ? -5.575 -1.865 38.988 1.00 11.01 161 SER C O 1
ATOM 2554 N N . THR C 1 22 ? -4.899 -1.946 41.121 1.00 10.37 162 THR C N 1
ATOM 2555 C CA . THR C 1 22 ? -6.243 -1.880 41.630 1.00 10.17 162 THR C CA 1
ATOM 2556 C C . THR C 1 22 ? -6.545 -0.594 42.374 1.00 10.60 162 THR C C 1
ATOM 2557 O O . THR C 1 22 ? -7.546 -0.515 43.086 1.00 9.67 162 THR C O 1
ATOM 2561 N N . ASN C 1 23 ? -5.725 0.429 42.139 1.00 10.82 163 ASN C N 1
ATOM 2562 C CA . ASN C 1 23 ? -5.883 1.718 42.788 1.00 11.14 163 ASN C CA 1
ATOM 2563 C C . ASN C 1 23 ? -6.362 2.769 41.754 1.00 10.98 163 ASN C C 1
ATOM 2564 O O . ASN C 1 23 ? -5.547 3.390 41.062 1.00 10.50 163 ASN C O 1
ATOM 2569 N N . LEU C 1 24 ? -7.680 2.943 41.658 1.00 10.98 164 LEU C N 1
ATOM 2570 C CA . LEU C 1 24 ? -8.277 3.834 40.655 1.00 10.69 164 LEU C CA 1
ATOM 2571 C C . LEU C 1 24 ? -7.789 5.279 40.815 1.00 9.80 164 LEU C C 1
ATOM 2572 O O . LEU C 1 24 ? -7.592 5.970 39.838 1.00 10.17 164 LEU C O 1
ATOM 2577 N N . ASP C 1 25 ? -7.633 5.720 42.047 1.00 10.55 165 ASP C N 1
ATOM 2578 C CA . ASP C 1 25 ? -7.160 7.098 42.356 1.00 11.68 165 ASP C CA 1
ATOM 2579 C C . ASP C 1 25 ? -5.768 7.345 41.771 1.00 11.32 165 ASP C C 1
ATOM 2580 O O . ASP C 1 25 ? -5.530 8.356 41.092 1.00 10.67 165 ASP C O 1
ATOM 2585 N N . VAL C 1 26 ? -4.850 6.417 42.037 1.00 10.92 166 VAL C N 1
ATOM 2586 C CA . VAL C 1 26 ? -3.481 6.564 41.575 1.00 11.21 166 VAL C CA 1
ATOM 2587 C C . VAL C 1 26 ? -3.400 6.419 40.059 1.00 9.69 166 VAL C C 1
ATOM 2588 O O . VAL C 1 26 ? -2.727 7.211 39.411 1.00 10.75 166 VAL C O 1
ATOM 2592 N N . LEU C 1 27 ? -4.105 5.434 39.490 1.00 8.85 167 LEU C N 1
ATOM 2593 C CA . LEU C 1 27 ? -4.189 5.300 38.034 1.00 8.14 167 LEU C CA 1
ATOM 2594 C C . LEU C 1 27 ? -4.714 6.601 37.415 1.00 7.64 167 LEU C C 1
ATOM 2595 O O . LEU C 1 27 ? -4.119 7.123 36.497 1.00 7.24 167 LEU C O 1
ATOM 2600 N N . GLY C 1 28 ? -5.812 7.137 37.938 1.00 7.81 168 GLY C N 1
ATOM 2601 C CA . GLY C 1 28 ? -6.352 8.401 37.427 1.00 7.80 168 GLY C CA 1
ATOM 2602 C C . GLY C 1 28 ? -5.414 9.587 37.660 1.00 8.57 168 GLY C C 1
ATOM 2603 O O . GLY C 1 28 ? -5.305 10.477 36.821 1.00 9.12 168 GLY C O 1
ATOM 2604 N N . LYS C 1 29 ? -4.745 9.615 38.810 1.00 8.92 169 LYS C N 1
ATOM 2605 C CA . LYS C 1 29 ? -3.815 10.724 39.125 1.00 9.34 169 LYS C CA 1
ATOM 2606 C C . LYS C 1 29 ? -2.725 10.850 38.062 1.00 9.76 169 LYS C C 1
ATOM 2607 O O . LYS C 1 29 ? -2.375 11.953 37.658 1.00 9.21 169 LYS C O 1
ATOM 2613 N N . TYR C 1 30 ? -2.210 9.708 37.589 1.00 8.53 170 TYR C N 1
ATOM 2614 C CA . TYR C 1 30 ? -1.070 9.719 36.661 1.00 10.06 170 TYR C CA 1
ATOM 2615 C C . TYR C 1 30 ? -1.449 9.528 35.192 1.00 9.89 170 TYR C C 1
ATOM 2616 O O . TYR C 1 30 ? -0.580 9.404 34.318 1.00 10.77 170 TYR C O 1
ATOM 2625 N N . GLY C 1 31 ? -2.737 9.502 34.898 1.00 9.43 171 GLY C N 1
ATOM 2626 C CA . GLY C 1 31 ? -3.185 9.439 33.522 1.00 8.77 171 GLY C CA 1
ATOM 2627 C C . GLY C 1 31 ? -2.978 8.056 32.914 1.00 9.18 171 GLY C C 1
ATOM 2628 O O . GLY C 1 31 ? -2.854 7.924 31.714 1.00 8.59 171 GLY C O 1
ATOM 2629 N N . ILE C 1 32 ? -2.994 7.032 33.753 1.00 8.19 172 ILE C N 1
ATOM 2630 C CA . ILE C 1 32 ? -2.834 5.661 33.271 1.00 8.35 172 ILE C CA 1
ATOM 2631 C C . ILE C 1 32 ? -4.175 5.062 32.846 1.00 9.03 172 ILE C C 1
ATOM 2632 O O . ILE C 1 32 ? -5.072 4.871 33.705 1.00 8.06 172 ILE C O 1
ATOM 2637 N N . LYS C 1 33 ? -4.284 4.751 31.546 1.00 8.76 173 LYS C N 1
ATOM 2638 C CA . LYS C 1 33 ? -5.464 4.069 30.991 1.00 9.85 173 LYS C CA 1
ATOM 2639 C C . LYS C 1 33 ? -5.182 2.688 30.378 1.00 9.08 173 LYS C C 1
ATOM 2640 O O . LYS C 1 33 ? -6.128 1.953 30.097 1.00 10.89 173 LYS C O 1
ATOM 2646 N N . TYR C 1 34 ? -3.911 2.361 30.153 1.00 7.49 174 TYR C N 1
ATOM 2647 C CA . TYR C 1 34 ? -3.504 1.058 29.619 1.00 7.26 174 TYR C CA 1
ATOM 2648 C C . TYR C 1 34 ? -2.839 0.300 30.742 1.00 7.18 174 TYR C C 1
ATOM 2649 O O . TYR C 1 34 ? -1.966 0.842 31.438 1.00 7.30 174 TYR C O 1
ATOM 2658 N N . ILE C 1 35 ? -3.248 -0.956 30.918 1.00 7.81 175 ILE C N 1
ATOM 2659 C CA . ILE C 1 35 ? -2.702 -1.816 31.943 1.00 7.70 175 ILE C CA 1
ATOM 2660 C C . ILE C 1 35 ? -2.255 -3.155 31.326 1.00 8.05 175 ILE C C 1
ATOM 2661 O O . ILE C 1 35 ? -3.040 -3.846 30.676 1.00 7.70 175 ILE C O 1
ATOM 2666 N N . LEU C 1 36 ? -0.958 -3.446 31.478 1.00 8.18 176 LEU C N 1
ATOM 2667 C CA . LEU C 1 36 ? -0.352 -4.697 31.025 1.00 7.91 176 LEU C CA 1
ATOM 2668 C C . LEU C 1 36 ? -0.166 -5.565 32.264 1.00 7.97 176 LEU C C 1
ATOM 2669 O O . LEU C 1 36 ? 0.716 -5.308 33.109 1.00 7.88 176 LEU C O 1
ATOM 2674 N N . ASN C 1 37 ? -1.019 -6.578 32.350 1.00 8.19 177 ASN C N 1
ATOM 2675 C CA . ASN C 1 37 ? -1.148 -7.464 33.480 1.00 7.76 177 ASN C CA 1
ATOM 2676 C C . ASN C 1 37 ? -0.336 -8.730 33.195 1.00 7.93 177 ASN C C 1
ATOM 2677 O O . ASN C 1 37 ? -0.799 -9.614 32.473 1.00 8.36 177 ASN C O 1
ATOM 2682 N N . VAL C 1 38 ? 0.868 -8.797 33.757 1.00 8.58 178 VAL C N 1
ATOM 2683 C CA . VAL C 1 38 ? 1.808 -9.892 33.472 1.00 9.18 178 VAL C CA 1
ATOM 2684 C C . VAL C 1 38 ? 1.654 -10.934 34.586 1.00 9.71 178 VAL C C 1
ATOM 2685 O O . VAL C 1 38 ? 2.554 -11.161 35.396 1.00 9.59 178 VAL C O 1
ATOM 2689 N N . THR C 1 39 ? 0.440 -11.480 34.653 1.00 9.98 179 THR C N 1
ATOM 2690 C CA . THR C 1 39 ? 0.104 -12.614 35.505 1.00 9.48 179 THR C CA 1
ATOM 2691 C C . THR C 1 39 ? -0.943 -13.476 34.806 1.00 9.99 179 THR C C 1
ATOM 2692 O O . THR C 1 39 ? -1.653 -13.009 33.919 1.00 9.78 179 THR C O 1
ATOM 2696 N N . PRO C 1 40 ? -1.073 -14.751 35.214 1.00 11.08 180 PRO C N 1
ATOM 2697 C CA . PRO C 1 40 ? -2.118 -15.591 34.648 1.00 11.48 180 PRO C CA 1
ATOM 2698 C C . PRO C 1 40 ? -3.381 -15.601 35.473 1.00 12.54 180 PRO C C 1
ATOM 2699 O O . PRO C 1 40 ? -4.390 -16.174 35.035 1.00 13.48 180 PRO C O 1
ATOM 2703 N N . ASN C 1 41 ? -3.329 -15.010 36.657 1.00 12.40 181 ASN C N 1
ATOM 2704 C CA . ASN C 1 41 ? -4.371 -15.214 37.646 1.00 13.55 181 ASN C CA 1
ATOM 2705 C C . ASN C 1 41 ? -4.931 -13.972 38.336 1.00 13.64 181 ASN C C 1
ATOM 2706 O O . ASN C 1 41 ? -5.827 -14.089 39.170 1.00 14.80 181 ASN C O 1
ATOM 2711 N N . LEU C 1 42 ? -4.387 -12.785 38.073 1.00 12.60 182 LEU C N 1
ATOM 2712 C CA . LEU C 1 42 ? -4.936 -11.576 38.676 1.00 12.27 182 LEU C CA 1
ATOM 2713 C C . LEU C 1 42 ? -5.934 -10.976 37.698 1.00 11.88 182 LEU C C 1
ATOM 2714 O O . LEU C 1 42 ? -5.711 -11.033 36.488 1.00 10.61 182 LEU C O 1
ATOM 2719 N N . PRO C 1 43 ? -7.062 -10.436 38.210 1.00 12.18 183 PRO C N 1
ATOM 2720 C CA . PRO C 1 43 ? -8.070 -9.904 37.286 1.00 11.83 183 PRO C CA 1
ATOM 2721 C C . PRO C 1 43 ? -7.610 -8.657 36.549 1.00 11.21 183 PRO C C 1
ATOM 2722 O O . PRO C 1 43 ? -6.806 -7.899 37.080 1.00 10.52 183 PRO C O 1
ATOM 2726 N N . ASN C 1 44 ? -8.097 -8.493 35.324 1.00 10.93 184 ASN C N 1
ATOM 2727 C CA . ASN C 1 44 ? -8.071 -7.197 34.650 1.00 11.55 184 ASN C CA 1
ATOM 2728 C C . ASN C 1 44 ? -9.216 -6.384 35.289 1.00 11.23 184 ASN C C 1
ATOM 2729 O O . ASN C 1 44 ? -10.316 -6.326 34.730 1.00 11.12 184 ASN C O 1
ATOM 2734 N N . ALA C 1 45 ? -8.968 -5.803 36.466 1.00 10.02 185 ALA C N 1
ATOM 2735 C CA . ALA C 1 45 ? -10.045 -5.374 37.368 1.00 10.59 185 ALA C CA 1
ATOM 2736 C C . ALA C 1 45 ? -11.016 -4.354 36.751 1.00 9.80 185 ALA C C 1
ATOM 2737 O O . ALA C 1 45 ? -12.229 -4.451 36.939 1.00 10.12 185 ALA C O 1
ATOM 2739 N N . PHE C 1 46 ? -10.481 -3.396 35.993 1.00 10.36 186 PHE C N 1
ATOM 2740 C CA . PHE C 1 46 ? -11.283 -2.275 35.485 1.00 9.43 186 PHE C CA 1
ATOM 2741 C C . PHE C 1 46 ? -11.471 -2.304 33.967 1.00 10.29 186 PHE C C 1
ATOM 2742 O O . PHE C 1 46 ? -11.707 -1.275 33.333 1.00 10.07 186 PHE C O 1
ATOM 2750 N N . GLU C 1 47 ? -11.403 -3.501 33.404 1.00 11.21 187 GLU C N 1
ATOM 2751 C CA . GLU C 1 47 ? -11.496 -3.672 31.967 1.00 12.17 187 GLU C CA 1
ATOM 2752 C C . GLU C 1 47 ? -12.870 -3.295 31.394 1.00 13.09 187 GLU C C 1
ATOM 2753 O O . GLU C 1 47 ? -12.976 -2.900 30.227 1.00 12.49 187 GLU C O 1
ATOM 2759 N N . HIS C 1 48 ? -13.914 -3.415 32.203 1.00 13.48 188 HIS C N 1
ATOM 2760 C CA . HIS C 1 48 ? -15.258 -3.386 31.656 1.00 15.00 188 HIS C CA 1
ATOM 2761 C C . HIS C 1 48 ? -15.991 -2.108 31.982 1.00 15.39 188 HIS C C 1
ATOM 2762 O O . HIS C 1 48 ? -16.064 -1.647 33.121 1.00 13.88 188 HIS C O 1
ATOM 2769 N N . GLY C 1 49 ? -16.524 -1.521 30.916 1.00 16.99 189 GLY C N 1
ATOM 2770 C CA . GLY C 1 49 ? -17.496 -0.457 31.030 1.00 17.22 189 GLY C CA 1
ATOM 2771 C C . GLY C 1 49 ? -16.890 0.892 31.273 1.00 17.44 189 GLY C C 1
ATOM 2772 O O . GLY C 1 49 ? -17.619 1.867 31.454 1.00 18.90 189 GLY C O 1
ATOM 2773 N N . GLY C 1 50 ? -15.567 0.964 31.232 1.00 17.52 190 GLY C N 1
ATOM 2774 C CA . GLY C 1 50 ? -14.841 2.169 31.561 1.00 16.18 190 GLY C CA 1
ATOM 2775 C C . GLY C 1 50 ? -13.897 2.602 30.437 1.00 15.64 190 GLY C C 1
ATOM 2776 O O . GLY C 1 50 ? -14.074 2.228 29.255 1.00 17.33 190 GLY C O 1
ATOM 2777 N N . GLU C 1 51 ? -12.870 3.348 30.820 1.00 13.15 191 GLU C N 1
ATOM 2778 C CA . GLU C 1 51 ? -11.937 3.960 29.878 1.00 12.76 191 GLU C CA 1
ATOM 2779 C C . GLU C 1 51 ? -10.642 3.161 29.665 1.00 11.42 191 GLU C C 1
ATOM 2780 O O . GLU C 1 51 ? -9.772 3.620 28.939 1.00 11.30 191 GLU C O 1
ATOM 2786 N N . PHE C 1 52 ? -10.505 2.004 30.316 1.00 10.01 192 PHE C N 1
ATOM 2787 C CA . PHE C 1 52 ? -9.230 1.289 30.363 1.00 9.77 192 PHE C CA 1
ATOM 2788 C C . PHE C 1 52 ? -9.072 0.327 29.198 1.00 9.45 192 PHE C C 1
ATOM 2789 O O . PHE C 1 52 ? -10.058 -0.182 28.652 1.00 10.79 192 PHE C O 1
ATOM 2797 N N . THR C 1 53 ? -7.825 0.093 28.816 1.00 8.45 193 THR C N 1
ATOM 2798 C CA . THR C 1 53 ? -7.457 -0.949 27.854 1.00 8.06 193 THR C CA 1
ATOM 2799 C C . THR C 1 53 ? -6.468 -1.884 28.534 1.00 8.13 193 THR C C 1
ATOM 2800 O O . THR C 1 53 ? -5.470 -1.437 29.108 1.00 7.50 193 THR C O 1
ATOM 2804 N N . TYR C 1 54 ? -6.767 -3.179 28.494 1.00 7.99 194 TYR C N 1
ATOM 2805 C CA . TYR C 1 54 ? -5.919 -4.173 29.120 1.00 8.77 194 TYR C CA 1
ATOM 2806 C C . TYR C 1 54 ? -5.324 -5.139 28.135 1.00 8.79 194 TYR C C 1
ATOM 2807 O O . TYR C 1 54 ? -5.914 -5.447 27.098 1.00 9.50 194 TYR C O 1
ATOM 2816 N N . LYS C 1 55 ? -4.150 -5.626 28.477 1.00 9.15 195 LYS C N 1
ATOM 2817 C CA . LYS C 1 55 ? -3.573 -6.834 27.864 1.00 9.74 195 LYS C CA 1
ATOM 2818 C C . LYS C 1 55 ? -3.034 -7.703 28.984 1.00 10.21 195 LYS C C 1
ATOM 2819 O O . LYS C 1 55 ? -2.403 -7.204 29.919 1.00 9.53 195 LYS C O 1
ATOM 2825 N N . GLN C 1 56 ? -3.293 -9.014 28.906 1.00 10.41 196 GLN C N 1
ATOM 2826 C CA . GLN C 1 56 ? -2.829 -9.937 29.920 1.00 10.74 196 GLN C CA 1
ATOM 2827 C C . GLN C 1 56 ? -1.804 -10.884 29.325 1.00 10.97 196 GLN C C 1
ATOM 2828 O O . GLN C 1 56 ? -2.021 -11.430 28.241 1.00 12.83 196 GLN C O 1
ATOM 2834 N N . ILE C 1 57 ? -0.675 -11.020 30.012 1.00 10.01 197 ILE C N 1
ATOM 2835 C CA . ILE C 1 57 ? 0.395 -11.953 29.655 1.00 10.24 197 ILE C CA 1
ATOM 2836 C C . ILE C 1 57 ? 0.454 -13.025 30.749 1.00 9.95 197 ILE C C 1
ATOM 2837 O O . ILE C 1 57 ? 0.980 -12.795 31.863 1.00 8.98 197 ILE C O 1
ATOM 2842 N N . PRO C 1 58 ? -0.138 -14.198 30.456 1.00 10.90 198 PRO C N 1
ATOM 2843 C CA . PRO C 1 58 ? -0.469 -15.164 31.493 1.00 10.78 198 PRO C CA 1
ATOM 2844 C C . PRO C 1 58 ? 0.733 -16.054 31.848 1.00 11.14 198 PRO C C 1
ATOM 2845 O O . PRO C 1 58 ? 0.799 -17.234 31.493 1.00 11.12 198 PRO C O 1
ATOM 2849 N N . ILE C 1 59 ? 1.674 -15.441 32.542 1.00 11.08 199 ILE C N 1
ATOM 2850 C CA . ILE C 1 59 ? 2.930 -16.064 32.953 1.00 11.12 199 ILE C CA 1
ATOM 2851 C C . ILE C 1 59 ? 3.089 -15.960 34.476 1.00 10.96 199 ILE C C 1
ATOM 2852 O O . ILE C 1 59 ? 2.868 -14.905 35.066 1.00 10.76 199 ILE C O 1
ATOM 2857 N N . SER C 1 60 ? 3.493 -17.045 35.133 1.00 10.40 200 SER C N 1
ATOM 2858 C CA . SER C 1 60 ? 3.735 -17.010 36.574 1.00 10.41 200 SER C CA 1
ATOM 2859 C C . SER C 1 60 ? 5.202 -16.649 36.818 1.00 10.26 200 SER C C 1
ATOM 2860 O O . SER C 1 60 ? 6.048 -16.760 35.909 1.00 10.64 200 SER C O 1
ATOM 2863 N N . ASP C 1 61 ? 5.517 -16.252 38.038 1.00 10.26 201 ASP C N 1
ATOM 2864 C CA . ASP C 1 61 ? 6.877 -15.864 38.383 1.00 10.95 201 ASP C CA 1
ATOM 2865 C C . ASP C 1 61 ? 7.619 -17.137 38.785 1.00 11.87 201 ASP C C 1
ATOM 2866 O O . ASP C 1 61 ? 7.761 -17.438 39.962 1.00 12.21 201 ASP C O 1
ATOM 2871 N N . HIS C 1 62 ? 8.063 -17.879 37.788 1.00 12.13 202 HIS C N 1
ATOM 2872 C CA . HIS C 1 62 ? 8.474 -19.256 38.010 1.00 12.53 202 HIS C CA 1
ATOM 2873 C C . HIS C 1 62 ? 9.462 -19.695 36.946 1.00 12.51 202 HIS C C 1
ATOM 2874 O O . HIS C 1 62 ? 9.375 -19.257 35.793 1.00 12.74 202 HIS C O 1
ATOM 2881 N N . TRP C 1 63 ? 10.371 -20.588 37.342 1.00 12.46 203 TRP C N 1
ATOM 2882 C CA . TRP C 1 63 ? 11.474 -21.063 36.466 1.00 13.69 203 TRP C CA 1
ATOM 2883 C C . TRP C 1 63 ? 11.030 -21.783 35.205 1.00 13.54 203 TRP C C 1
ATOM 2884 O O . TRP C 1 63 ? 11.778 -21.869 34.215 1.00 14.74 203 TRP C O 1
ATOM 2895 N N . SER C 1 64 ? 9.826 -22.332 35.231 1.00 13.11 204 SER C N 1
ATOM 2896 C CA . SER C 1 64 ? 9.287 -23.073 34.103 1.00 13.13 204 SER C CA 1
ATOM 2897 C C . SER C 1 64 ? 8.745 -22.233 32.945 1.00 12.89 204 SER C C 1
ATOM 2898 O O . SER C 1 64 ? 8.379 -22.780 31.911 1.00 13.38 204 SER C O 1
ATOM 2901 N N . GLN C 1 65 ? 8.650 -20.915 33.134 1.00 12.19 205 GLN C N 1
ATOM 2902 C CA . GLN C 1 65 ? 7.848 -20.076 32.257 1.00 12.15 205 GLN C CA 1
ATOM 2903 C C . GLN C 1 65 ? 8.660 -19.385 31.164 1.00 12.12 205 GLN C C 1
ATOM 2904 O O . GLN C 1 65 ? 9.741 -18.885 31.442 1.00 13.52 205 GLN C O 1
ATOM 2910 N N . ASN C 1 66 ? 8.104 -19.340 29.955 1.00 12.57 206 ASN C N 1
ATOM 2911 C CA . ASN C 1 66 ? 8.664 -18.606 28.828 1.00 12.45 206 ASN C CA 1
ATOM 2912 C C . ASN C 1 66 ? 8.002 -17.251 28.719 1.00 12.16 206 ASN C C 1
ATOM 2913 O O . ASN C 1 66 ? 6.934 -17.118 28.131 1.00 12.05 206 ASN C O 1
ATOM 2918 N N . LEU C 1 67 ? 8.657 -16.235 29.272 1.00 12.29 207 LEU C N 1
ATOM 2919 C CA . LEU C 1 67 ? 8.137 -14.872 29.187 1.00 11.75 207 LEU C CA 1
ATOM 2920 C C . LEU C 1 67 ? 8.561 -14.199 27.891 1.00 11.80 207 LEU C C 1
ATOM 2921 O O . LEU C 1 67 ? 7.806 -13.390 27.338 1.00 11.70 207 LEU C O 1
ATOM 2926 N N . SER C 1 68 ? 9.758 -14.523 27.377 1.00 12.24 208 SER C N 1
ATOM 2927 C CA . SER C 1 68 ? 10.258 -13.821 26.176 1.00 12.56 208 SER C CA 1
ATOM 2928 C C . SER C 1 68 ? 9.418 -14.031 24.917 1.00 12.10 208 SER C C 1
ATOM 2929 O O . SER C 1 68 ? 9.375 -13.153 24.047 1.00 12.64 208 SER C O 1
ATOM 2932 N N . GLN C 1 69 ? 8.687 -15.143 24.835 1.00 11.44 209 GLN C N 1
ATOM 2933 C CA . GLN C 1 69 ? 7.775 -15.344 23.707 1.00 12.06 209 GLN C CA 1
ATOM 2934 C C . GLN C 1 69 ? 6.693 -14.241 23.611 1.00 11.57 209 GLN C C 1
ATOM 2935 O O . GLN C 1 69 ? 6.134 -13.990 22.532 1.00 11.46 209 GLN C O 1
ATOM 2941 N N . PHE C 1 70 ? 6.431 -13.585 24.737 1.00 10.89 210 PHE C N 1
ATOM 2942 C CA . PHE C 1 70 ? 5.459 -12.503 24.819 1.00 11.12 210 PHE C CA 1
ATOM 2943 C C . PHE C 1 70 ? 6.091 -11.112 24.684 1.00 10.80 210 PHE C C 1
ATOM 2944 O O . PHE C 1 70 ? 5.380 -10.105 24.716 1.00 11.28 210 PHE C O 1
ATOM 2952 N N . PHE C 1 71 ? 7.409 -11.010 24.508 1.00 10.44 211 PHE C N 1
ATOM 2953 C CA . PHE C 1 71 ? 7.996 -9.677 24.376 1.00 10.71 211 PHE C CA 1
ATOM 2954 C C . PHE C 1 71 ? 7.412 -8.836 23.239 1.00 10.73 211 PHE C C 1
ATOM 2955 O O . PHE C 1 71 ? 7.146 -7.648 23.463 1.00 10.78 211 PHE C O 1
ATOM 2963 N N . PRO C 1 72 ? 7.197 -9.426 22.044 1.00 11.06 212 PRO C N 1
ATOM 2964 C CA . PRO C 1 72 ? 6.615 -8.655 20.976 1.00 11.45 212 PRO C CA 1
ATOM 2965 C C . PRO C 1 72 ? 5.273 -8.047 21.338 1.00 11.83 212 PRO C C 1
ATOM 2966 O O . PRO C 1 72 ? 5.046 -6.867 21.065 1.00 11.14 212 PRO C O 1
ATOM 2970 N N . GLU C 1 73 ? 4.388 -8.814 21.951 1.00 13.15 213 GLU C N 1
ATOM 2971 C CA . GLU C 1 73 ? 3.076 -8.261 22.228 1.00 14.03 213 GLU C CA 1
ATOM 2972 C C . GLU C 1 73 ? 3.112 -7.287 23.407 1.00 12.89 213 GLU C C 1
ATOM 2973 O O . GLU C 1 73 ? 2.376 -6.296 23.400 1.00 13.54 213 GLU C O 1
ATOM 2979 N N . ALA C 1 74 ? 3.985 -7.513 24.382 1.00 10.99 214 ALA C N 1
ATOM 2980 C CA . ALA C 1 74 ? 4.159 -6.540 25.469 1.00 10.51 214 ALA C CA 1
ATOM 2981 C C . ALA C 1 74 ? 4.640 -5.206 24.905 1.00 10.09 214 ALA C C 1
ATOM 2982 O O . ALA C 1 74 ? 4.129 -4.134 25.236 1.00 9.19 214 ALA C O 1
ATOM 2984 N N . ILE C 1 75 ? 5.653 -5.283 24.052 1.00 9.22 215 ILE C N 1
ATOM 2985 C CA . ILE C 1 75 ? 6.244 -4.080 23.476 1.00 9.81 215 ILE C CA 1
ATOM 2986 C C . ILE C 1 75 ? 5.269 -3.276 22.620 1.00 9.62 215 ILE C C 1
ATOM 2987 O O . ILE C 1 75 ? 5.196 -2.050 22.745 1.00 9.74 215 ILE C O 1
ATOM 2992 N N . SER C 1 76 ? 4.493 -3.962 21.774 1.00 9.67 216 SER C N 1
ATOM 2993 C CA . SER C 1 76 ? 3.533 -3.283 20.928 1.00 10.15 216 SER C CA 1
ATOM 2994 C C . SER C 1 76 ? 2.447 -2.593 21.757 1.00 8.76 216 SER C C 1
ATOM 2995 O O . SER C 1 76 ? 2.035 -1.479 21.449 1.00 8.05 216 SER C O 1
ATOM 2998 N N . PHE C 1 77 ? 2.038 -3.236 22.850 1.00 8.64 217 PHE C N 1
ATOM 2999 C CA . PHE C 1 77 ? 0.997 -2.688 23.730 1.00 7.76 217 PHE C CA 1
ATOM 3000 C C . PHE C 1 77 ? 1.501 -1.434 24.442 1.00 7.70 217 PHE C C 1
ATOM 3001 O O . PHE C 1 77 ? 0.816 -0.431 24.503 1.00 7.02 217 PHE C O 1
ATOM 3009 N N . ILE C 1 78 ? 2.728 -1.497 24.941 1.00 7.52 218 ILE C N 1
ATOM 3010 C CA . ILE C 1 78 ? 3.338 -0.346 25.614 1.00 8.24 218 ILE C CA 1
ATOM 3011 C C . ILE C 1 78 ? 3.483 0.818 24.633 1.00 8.62 218 ILE C C 1
ATOM 3012 O O . ILE C 1 78 ? 3.137 1.947 24.929 1.00 7.70 218 ILE C O 1
ATOM 3017 N N . ASP C 1 79 ? 3.944 0.525 23.437 1.00 9.09 219 ASP C N 1
ATOM 3018 C CA . ASP C 1 79 ? 4.116 1.589 22.452 1.00 10.19 219 ASP C CA 1
ATOM 3019 C C . ASP C 1 79 ? 2.806 2.216 22.017 1.00 9.76 219 ASP C C 1
ATOM 3020 O O . ASP C 1 79 ? 2.743 3.416 21.774 1.00 10.37 219 ASP C O 1
ATOM 3025 N N . GLU C 1 80 ? 1.764 1.406 21.917 1.00 9.38 220 GLU C N 1
ATOM 3026 C CA . GLU C 1 80 ? 0.472 1.898 21.510 1.00 10.02 220 GLU C CA 1
ATOM 3027 C C . GLU C 1 80 ? -0.010 2.981 22.479 1.00 9.34 220 GLU C C 1
ATOM 3028 O O . GLU C 1 80 ? -0.565 3.970 22.039 1.00 9.60 220 GLU C O 1
ATOM 3034 N N . ALA C 1 81 ? 0.207 2.759 23.781 1.00 9.19 221 ALA C N 1
ATOM 3035 C CA . ALA C 1 81 ? -0.132 3.734 24.817 1.00 8.11 221 ALA C CA 1
ATOM 3036 C C . ALA C 1 81 ? 0.795 4.930 24.783 1.00 7.80 221 ALA C C 1
ATOM 3037 O O . ALA C 1 81 ? 0.351 6.092 24.748 1.00 7.35 221 ALA C O 1
ATOM 3039 N N . ARG C 1 82 ? 2.099 4.667 24.797 1.00 8.03 222 ARG C N 1
ATOM 3040 C CA . ARG C 1 82 ? 3.052 5.759 24.981 1.00 8.98 222 ARG C CA 1
ATOM 3041 C C . ARG C 1 82 ? 3.024 6.699 23.800 1.00 9.20 222 ARG C C 1
ATOM 3042 O O . ARG C 1 82 ? 3.117 7.915 23.999 1.00 10.38 222 ARG C O 1
ATOM 3050 N N . SER C 1 83 ? 2.863 6.150 22.595 1.00 10.19 223 SER C N 1
ATOM 3051 C CA . SER C 1 83 ? 2.918 6.977 21.389 1.00 10.58 223 SER C CA 1
ATOM 3052 C C . SER C 1 83 ? 1.785 8.007 21.321 1.00 11.08 223 SER C C 1
ATOM 3053 O O . SER C 1 83 ? 1.922 9.044 20.669 1.00 10.78 223 SER C O 1
ATOM 3056 N N . LYS C 1 84 ? 0.671 7.755 22.010 1.00 10.71 224 LYS C N 1
ATOM 3057 C CA . LYS C 1 84 ? -0.409 8.729 22.045 1.00 10.63 224 LYS C CA 1
ATOM 3058 C C . LYS C 1 84 ? -0.483 9.480 23.372 1.00 10.24 224 LYS C C 1
ATOM 3059 O O . LYS C 1 84 ? -1.504 10.093 23.676 1.00 9.64 224 LYS C O 1
ATOM 3065 N N A LYS C 1 85 ? 0.600 9.371 24.143 0.50 9.33 225 LYS C N 1
ATOM 3066 N N B LYS C 1 85 ? 0.625 9.508 24.121 0.50 9.52 225 LYS C N 1
ATOM 3067 C CA A LYS C 1 85 ? 0.759 10.036 25.420 0.50 9.23 225 LYS C CA 1
ATOM 3068 C CA B LYS C 1 85 ? 0.745 10.276 25.371 0.50 9.66 225 LYS C CA 1
ATOM 3069 C C A LYS C 1 85 ? -0.342 9.644 26.407 0.50 8.69 225 LYS C C 1
ATOM 3070 C C B LYS C 1 85 ? -0.259 9.819 26.423 0.50 9.06 225 LYS C C 1
ATOM 3071 O O A LYS C 1 85 ? -0.946 10.486 27.055 0.50 9.03 225 LYS C O 1
ATOM 3072 O O B LYS C 1 85 ? -0.812 10.618 27.171 0.50 9.64 225 LYS C O 1
ATOM 3083 N N A CYS C 1 86 ? -0.578 8.337 26.505 0.80 8.36 226 CYS C N 1
ATOM 3084 N N B CYS C 1 86 ? -0.486 8.504 26.456 0.20 8.90 226 CYS C N 1
ATOM 3085 C CA A CYS C 1 86 ? -1.457 7.763 27.480 0.80 9.14 226 CYS C CA 1
ATOM 3086 C CA B CYS C 1 86 ? -1.330 7.833 27.453 0.20 8.87 226 CYS C CA 1
ATOM 3087 C C A CYS C 1 86 ? -0.570 6.897 28.371 0.80 8.06 226 CYS C C 1
ATOM 3088 C C B CYS C 1 86 ? -0.459 6.997 28.386 0.20 8.33 226 CYS C C 1
ATOM 3089 O O A CYS C 1 86 ? 0.277 6.141 27.877 0.80 8.33 226 CYS C O 1
ATOM 3090 O O B CYS C 1 86 ? 0.461 6.316 27.921 0.20 8.31 226 CYS C O 1
ATOM 3095 N N . GLY C 1 87 ? -0.749 7.018 29.689 1.00 7.90 227 GLY C N 1
ATOM 3096 C CA . GLY C 1 87 ? 0.013 6.226 30.618 1.00 7.81 227 GLY C CA 1
ATOM 3097 C C . GLY C 1 87 ? -0.321 4.748 30.493 1.00 7.40 227 GLY C C 1
ATOM 3098 O O . GLY C 1 87 ? -1.491 4.382 30.344 1.00 6.78 227 GLY C O 1
ATOM 3099 N N . VAL C 1 88 ? 0.721 3.924 30.620 1.00 6.48 228 VAL C N 1
ATOM 3100 C CA . VAL C 1 88 ? 0.596 2.471 30.702 1.00 5.91 228 VAL C CA 1
ATOM 3101 C C . VAL C 1 88 ? 1.309 1.976 31.949 1.00 6.74 228 VAL C C 1
ATOM 3102 O O . VAL C 1 88 ? 2.449 2.372 32.218 1.00 6.99 228 VAL C O 1
ATOM 3106 N N . LEU C 1 89 ? 0.609 1.144 32.729 1.00 5.90 229 LEU C N 1
ATOM 3107 C CA . LEU C 1 89 ? 1.193 0.473 33.879 1.00 6.50 229 LEU C CA 1
ATOM 3108 C C . LEU C 1 89 ? 1.525 -0.953 33.488 1.00 7.04 229 LEU C C 1
ATOM 3109 O O . LEU C 1 89 ? 0.634 -1.693 33.057 1.00 9.40 229 LEU C O 1
ATOM 3114 N N . VAL C 1 90 ? 2.790 -1.325 33.600 1.00 6.96 230 VAL C N 1
ATOM 3115 C CA . VAL C 1 90 ? 3.214 -2.731 33.484 1.00 6.76 230 VAL C CA 1
ATOM 3116 C C . VAL C 1 90 ? 3.301 -3.266 34.913 1.00 7.79 230 VAL C C 1
ATOM 3117 O O . VAL C 1 90 ? 4.074 -2.749 35.725 1.00 8.44 230 VAL C O 1
ATOM 3121 N N . HIS C 1 91 ? 2.487 -4.269 35.234 1.00 7.59 231 HIS C N 1
ATOM 3122 C CA . HIS C 1 91 ? 2.473 -4.788 36.589 1.00 7.21 231 HIS C CA 1
ATOM 3123 C C . HIS C 1 91 ? 2.504 -6.297 36.649 1.00 7.96 231 HIS C C 1
ATOM 3124 O O . HIS C 1 91 ? 2.185 -6.974 35.688 1.00 7.77 231 HIS C O 1
ATOM 3131 N N . SER C 1 92 ? 2.883 -6.783 37.820 1.00 8.05 232 SER C N 1
ATOM 3132 C CA . SER C 1 92 ? 2.854 -8.195 38.158 1.00 8.83 232 SER C CA 1
ATOM 3133 C C . SER C 1 92 ? 2.200 -8.277 39.557 1.00 9.46 232 SER C C 1
ATOM 3134 O O . SER C 1 92 ? 1.394 -7.420 39.901 1.00 9.23 232 SER C O 1
ATOM 3137 N N . LEU C 1 93 ? 2.527 -9.276 40.373 1.00 9.74 233 LEU C N 1
ATOM 3138 C CA . LEU C 1 93 ? 2.002 -9.291 41.749 1.00 10.18 233 LEU C CA 1
ATOM 3139 C C . LEU C 1 93 ? 2.866 -8.414 42.626 1.00 11.20 233 LEU C C 1
ATOM 3140 O O . LEU C 1 93 ? 2.372 -7.509 43.301 1.00 11.70 233 LEU C O 1
ATOM 3145 N N . ALA C 1 94 ? 4.171 -8.676 42.599 1.00 11.53 234 ALA C N 1
ATOM 3146 C CA . ALA C 1 94 ? 5.132 -7.986 43.455 1.00 12.37 234 ALA C CA 1
ATOM 3147 C C . ALA C 1 94 ? 5.787 -6.736 42.838 1.00 11.73 234 ALA C C 1
ATOM 3148 O O . ALA C 1 94 ? 6.315 -5.905 43.567 1.00 12.14 234 ALA C O 1
ATOM 3150 N N . GLY C 1 95 ? 5.752 -6.602 41.513 1.00 12.11 235 GLY C N 1
ATOM 3151 C CA . GLY C 1 95 ? 6.390 -5.481 40.830 1.00 11.78 235 GLY C CA 1
ATOM 3152 C C . GLY C 1 95 ? 7.914 -5.609 40.771 1.00 11.98 235 GLY C C 1
ATOM 3153 O O . GLY C 1 95 ? 8.592 -4.611 40.641 1.00 11.81 235 GLY C O 1
ATOM 3154 N N . ILE C 1 96 ? 8.442 -6.836 40.872 1.00 11.97 236 ILE C N 1
ATOM 3155 C CA . ILE C 1 96 ? 9.882 -7.050 41.037 1.00 12.26 236 ILE C CA 1
ATOM 3156 C C . ILE C 1 96 ? 10.492 -7.991 39.996 1.00 11.75 236 ILE C C 1
ATOM 3157 O O . ILE C 1 96 ? 11.699 -7.918 39.751 1.00 12.31 236 ILE C O 1
ATOM 3162 N N . SER C 1 97 ? 9.686 -8.831 39.328 1.00 10.60 237 SER C N 1
ATOM 3163 C CA . SER C 1 97 ? 10.248 -9.840 38.438 1.00 9.96 237 SER C CA 1
ATOM 3164 C C . SER C 1 97 ? 9.632 -9.869 37.039 1.00 9.61 237 SER C C 1
ATOM 3165 O O . SER C 1 97 ? 10.262 -9.425 36.093 1.00 8.54 237 SER C O 1
ATOM 3168 N N . ARG C 1 98 ? 8.413 -10.371 36.887 1.00 9.06 238 ARG C N 1
ATOM 3169 C CA . ARG C 1 98 ? 7.818 -10.448 35.566 1.00 8.44 238 ARG C CA 1
ATOM 3170 C C . ARG C 1 98 ? 7.668 -9.086 34.885 1.00 8.81 238 ARG C C 1
ATOM 3171 O O . ARG C 1 98 ? 7.955 -8.948 33.684 1.00 9.15 238 ARG C O 1
ATOM 3179 N N . SER C 1 99 ? 7.109 -8.133 35.621 1.00 9.30 239 SER C N 1
ATOM 3180 C CA . SER C 1 99 ? 6.855 -6.767 35.076 1.00 8.85 239 SER C CA 1
ATOM 3181 C C . SER C 1 99 ? 8.178 -6.049 34.782 1.00 8.37 239 SER C C 1
ATOM 3182 O O . SER C 1 99 ? 8.304 -5.282 33.804 1.00 7.70 239 SER C O 1
ATOM 3185 N N . VAL C 1 100 ? 9.164 -6.295 35.639 1.00 7.71 240 VAL C N 1
ATOM 3186 C CA . VAL C 1 100 ? 10.519 -5.771 35.431 1.00 8.20 240 VAL C CA 1
ATOM 3187 C C . VAL C 1 100 ? 11.112 -6.322 34.137 1.00 8.64 240 VAL C C 1
ATOM 3188 O O . VAL C 1 100 ? 11.685 -5.564 33.345 1.00 9.44 240 VAL C O 1
ATOM 3192 N N . THR C 1 101 ? 10.995 -7.635 33.940 1.00 8.70 241 THR C N 1
ATOM 3193 C CA . THR C 1 101 ? 11.567 -8.298 32.760 1.00 8.64 241 THR C CA 1
ATOM 3194 C C . THR C 1 101 ? 11.018 -7.713 31.472 1.00 8.79 241 THR C C 1
ATOM 3195 O O . THR C 1 101 ? 11.768 -7.416 30.534 1.00 7.82 241 THR C O 1
ATOM 3199 N N . VAL C 1 102 ? 9.706 -7.554 31.417 1.00 8.81 242 VAL C N 1
ATOM 3200 C CA . VAL C 1 102 ? 9.067 -6.969 30.244 1.00 9.01 242 VAL C CA 1
ATOM 3201 C C . VAL C 1 102 ? 9.526 -5.528 30.023 1.00 8.35 242 VAL C C 1
ATOM 3202 O O . VAL C 1 102 ? 9.744 -5.108 28.886 1.00 8.60 242 VAL C O 1
ATOM 3206 N N . THR C 1 103 ? 9.674 -4.792 31.114 1.00 7.88 243 THR C N 1
ATOM 3207 C CA . THR C 1 103 ? 10.077 -3.387 31.072 1.00 8.27 243 THR C CA 1
ATOM 3208 C C . THR C 1 103 ? 11.500 -3.272 30.534 1.00 8.21 243 THR C C 1
ATOM 3209 O O . THR C 1 103 ? 11.753 -2.462 29.663 1.00 8.81 243 THR C O 1
ATOM 3213 N N . VAL C 1 104 ? 12.384 -4.145 30.992 1.00 9.03 244 VAL C N 1
ATOM 3214 C CA . VAL C 1 104 ? 13.775 -4.127 30.512 1.00 8.73 244 VAL C CA 1
ATOM 3215 C C . VAL C 1 104 ? 13.847 -4.489 29.034 1.00 8.67 244 VAL C C 1
ATOM 3216 O O . VAL C 1 104 ? 14.571 -3.833 28.254 1.00 9.89 244 VAL C O 1
ATOM 3220 N N . ALA C 1 105 ? 13.114 -5.530 28.630 1.00 8.70 245 ALA C N 1
ATOM 3221 C CA . ALA C 1 105 ? 13.039 -5.903 27.215 1.00 8.73 245 ALA C CA 1
ATOM 3222 C C . ALA C 1 105 ? 12.564 -4.727 26.372 1.00 9.02 245 ALA C C 1
ATOM 3223 O O . ALA C 1 105 ? 13.120 -4.465 25.305 1.00 8.97 245 ALA C O 1
ATOM 3225 N N . TYR C 1 106 ? 11.533 -4.030 26.841 1.00 8.20 246 TYR C N 1
ATOM 3226 C CA . TYR C 1 106 ? 11.021 -2.853 26.137 1.00 8.29 246 TYR C CA 1
ATOM 3227 C C . TYR C 1 106 ? 12.099 -1.798 25.931 1.00 8.84 246 TYR C C 1
ATOM 3228 O O . TYR C 1 106 ? 12.302 -1.311 24.805 1.00 8.78 246 TYR C O 1
ATOM 3237 N N . LEU C 1 107 ? 12.806 -1.461 26.998 1.00 8.92 247 LEU C N 1
ATOM 3238 C CA . LEU C 1 107 ? 13.874 -0.488 26.902 1.00 9.53 247 LEU C CA 1
ATOM 3239 C C . LEU C 1 107 ? 14.970 -0.928 25.944 1.00 9.62 247 LEU C C 1
ATOM 3240 O O . LEU C 1 107 ? 15.488 -0.106 25.201 1.00 8.86 247 LEU C O 1
ATOM 3245 N N . MET C 1 108 ? 15.343 -2.204 25.994 1.00 9.09 248 MET C N 1
ATOM 3246 C CA . MET C 1 108 ? 16.375 -2.725 25.094 1.00 8.96 248 MET C CA 1
ATOM 3247 C C . MET C 1 108 ? 16.011 -2.481 23.650 1.00 10.04 248 MET C C 1
ATOM 3248 O O . MET C 1 108 ? 16.815 -1.972 22.870 1.00 8.94 248 MET C O 1
ATOM 3253 N N . GLN C 1 109 ? 14.793 -2.856 23.287 1.00 10.13 249 GLN C N 1
ATOM 3254 C CA . GLN C 1 109 ? 14.349 -2.718 21.904 1.00 12.69 249 GLN C CA 1
ATOM 3255 C C . GLN C 1 109 ? 14.067 -1.253 21.540 1.00 13.04 249 GLN C C 1
ATOM 3256 O O . GLN C 1 109 ? 14.473 -0.800 20.472 1.00 14.03 249 GLN C O 1
ATOM 3262 N N . LYS C 1 110 ? 13.342 -0.530 22.400 1.00 13.88 250 LYS C N 1
ATOM 3263 C CA . LYS C 1 110 ? 12.921 0.856 22.089 1.00 14.88 250 LYS C CA 1
ATOM 3264 C C . LYS C 1 110 ? 14.069 1.857 22.104 1.00 14.35 250 LYS C C 1
ATOM 3265 O O . LYS C 1 110 ? 14.137 2.767 21.262 1.00 14.37 250 LYS C O 1
ATOM 3271 N N . MET C 1 111 ? 14.995 1.703 23.041 1.00 14.55 251 MET C N 1
ATOM 3272 C CA . MET C 1 111 ? 16.099 2.649 23.179 1.00 14.92 251 MET C CA 1
ATOM 3273 C C . MET C 1 111 ? 17.426 2.147 22.624 1.00 14.44 251 MET C C 1
ATOM 3274 O O . MET C 1 111 ? 18.446 2.825 22.770 1.00 13.99 251 MET C O 1
ATOM 3279 N N A ASN C 1 112 ? 17.394 1.002 21.944 0.50 14.11 252 ASN C N 1
ATOM 3280 N N B ASN C 1 112 ? 17.405 0.988 21.970 0.50 14.08 252 ASN C N 1
ATOM 3281 C CA A ASN C 1 112 ? 18.592 0.363 21.419 0.50 14.36 252 ASN C CA 1
ATOM 3282 C CA B ASN C 1 112 ? 18.602 0.371 21.406 0.50 14.31 252 ASN C CA 1
ATOM 3283 C C A ASN C 1 112 ? 19.642 0.318 22.520 0.50 13.37 252 ASN C C 1
ATOM 3284 C C B ASN C 1 112 ? 19.682 0.194 22.468 0.50 13.39 252 ASN C C 1
ATOM 3285 O O A ASN C 1 112 ? 20.727 0.891 22.391 0.50 12.89 252 ASN C O 1
ATOM 3286 O O B ASN C 1 112 ? 20.854 0.502 22.236 0.50 13.08 252 ASN C O 1
ATOM 3295 N N . LEU C 1 113 ? 19.274 -0.325 23.623 1.00 12.05 253 LEU C N 1
ATOM 3296 C CA . LEU C 1 113 ? 20.162 -0.492 24.768 1.00 11.57 253 LEU C CA 1
ATOM 3297 C C . LEU C 1 113 ? 20.577 -1.936 24.957 1.00 10.79 253 LEU C C 1
ATOM 3298 O O . LEU C 1 113 ? 19.800 -2.864 24.720 1.00 10.81 253 LEU C O 1
ATOM 3303 N N . SER C 1 114 ? 21.805 -2.123 25.419 1.00 10.01 254 SER C N 1
ATOM 3304 C CA . SER C 1 114 ? 22.234 -3.432 25.870 1.00 9.68 254 SER C CA 1
ATOM 3305 C C . SER C 1 114 ? 21.439 -3.854 27.109 1.00 8.49 254 SER C C 1
ATOM 3306 O O . SER C 1 114 ? 20.861 -3.039 27.825 1.00 8.33 254 SER C O 1
ATOM 3309 N N . LEU C 1 115 ? 21.419 -5.142 27.380 1.00 8.34 255 LEU C N 1
ATOM 3310 C CA . LEU C 1 115 ? 20.805 -5.612 28.608 1.00 7.79 255 LEU C CA 1
ATOM 3311 C C . LEU C 1 115 ? 21.411 -4.895 29.814 1.00 8.02 255 LEU C C 1
ATOM 3312 O O . LEU C 1 115 ? 20.705 -4.440 30.694 1.00 7.69 255 LEU C O 1
ATOM 3317 N N . ASN C 1 116 ? 22.727 -4.794 29.865 1.00 8.14 256 ASN C N 1
ATOM 3318 C CA . ASN C 1 116 ? 23.336 -4.222 31.041 1.00 8.35 256 ASN C CA 1
ATOM 3319 C C . ASN C 1 116 ? 22.968 -2.758 31.260 1.00 8.17 256 ASN C C 1
ATOM 3320 O O . ASN C 1 116 ? 22.708 -2.364 32.386 1.00 8.17 256 ASN C O 1
ATOM 3325 N N . ASP C 1 117 ? 22.916 -1.970 30.200 1.00 8.25 257 ASP C N 1
ATOM 3326 C CA . ASP C 1 117 ? 22.497 -0.565 30.311 1.00 7.83 257 ASP C CA 1
ATOM 3327 C C . ASP C 1 117 ? 21.029 -0.417 30.695 1.00 7.85 257 ASP C C 1
ATOM 3328 O O . ASP C 1 117 ? 20.696 0.399 31.572 1.00 8.01 257 ASP C O 1
ATOM 3333 N N . ALA C 1 118 ? 20.163 -1.247 30.100 1.00 8.28 258 ALA C N 1
ATOM 3334 C CA . ALA C 1 118 ? 18.732 -1.212 30.419 1.00 8.29 258 ALA C CA 1
ATOM 3335 C C . ALA C 1 118 ? 18.495 -1.604 31.853 1.00 8.32 258 ALA C C 1
ATOM 3336 O O . ALA C 1 118 ? 17.709 -0.957 32.546 1.00 8.34 258 ALA C O 1
ATOM 3338 N N A TYR C 1 119 ? 19.157 -2.676 32.294 0.50 8.52 259 TYR C N 1
ATOM 3339 N N B TYR C 1 119 ? 19.163 -2.669 32.306 0.50 8.65 259 TYR C N 1
ATOM 3340 C CA A TYR C 1 119 ? 19.039 -3.177 33.662 0.50 8.65 259 TYR C CA 1
ATOM 3341 C CA B TYR C 1 119 ? 19.014 -3.141 33.680 0.50 8.90 259 TYR C CA 1
ATOM 3342 C C A TYR C 1 119 ? 19.504 -2.133 34.686 0.50 9.18 259 TYR C C 1
ATOM 3343 C C B TYR C 1 119 ? 19.490 -2.099 34.686 0.50 9.30 259 TYR C C 1
ATOM 3344 O O A TYR C 1 119 ? 18.801 -1.870 35.659 0.50 9.40 259 TYR C O 1
ATOM 3345 O O B TYR C 1 119 ? 18.788 -1.812 35.655 0.50 9.47 259 TYR C O 1
ATOM 3362 N N . ASP C 1 120 ? 20.671 -1.529 34.432 1.00 9.75 260 ASP C N 1
ATOM 3363 C CA . ASP C 1 120 ? 21.243 -0.463 35.251 1.00 10.24 260 ASP C CA 1
ATOM 3364 C C . ASP C 1 120 ? 20.215 0.676 35.421 1.00 10.04 260 ASP C C 1
ATOM 3365 O O . ASP C 1 120 ? 20.004 1.167 36.533 1.00 10.27 260 ASP C O 1
ATOM 3370 N N . PHE C 1 121 ? 19.582 1.067 34.311 1.00 10.00 261 PHE C N 1
ATOM 3371 C CA . PHE C 1 121 ? 18.662 2.207 34.253 1.00 9.68 261 PHE C CA 1
ATOM 3372 C C . PHE C 1 121 ? 17.479 1.921 35.155 1.00 9.88 261 PHE C C 1
ATOM 3373 O O . PHE C 1 121 ? 17.096 2.761 35.983 1.00 9.56 261 PHE C O 1
ATOM 3381 N N . VAL C 1 122 ? 16.923 0.717 35.033 1.00 9.62 262 VAL C N 1
ATOM 3382 C CA . VAL C 1 122 ? 15.797 0.347 35.871 1.00 9.61 262 VAL C CA 1
ATOM 3383 C C . VAL C 1 122 ? 16.200 0.160 37.342 1.00 10.88 262 VAL C C 1
ATOM 3384 O O . VAL C 1 122 ? 15.515 0.678 38.215 1.00 11.22 262 VAL C O 1
ATOM 3388 N N A LYS C 1 123 ? 17.301 -0.553 37.599 0.50 11.33 263 LYS C N 1
ATOM 3389 N N B LYS C 1 123 ? 17.300 -0.554 37.604 0.50 11.43 263 LYS C N 1
ATOM 3390 C CA A LYS C 1 123 ? 17.763 -0.805 38.975 0.50 11.68 263 LYS C CA 1
ATOM 3391 C CA B LYS C 1 123 ? 17.751 -0.809 38.985 0.50 11.85 263 LYS C CA 1
ATOM 3392 C C A LYS C 1 123 ? 17.952 0.496 39.763 0.50 12.04 263 LYS C C 1
ATOM 3393 C C B LYS C 1 123 ? 17.951 0.497 39.766 0.50 12.14 263 LYS C C 1
ATOM 3394 O O A LYS C 1 123 ? 17.630 0.563 40.951 0.50 11.84 263 LYS C O 1
ATOM 3395 O O B LYS C 1 123 ? 17.634 0.568 40.955 0.50 11.92 263 LYS C O 1
ATOM 3406 N N . ARG C 1 124 ? 18.470 1.524 39.095 1.00 11.79 264 ARG C N 1
ATOM 3407 C CA . ARG C 1 124 ? 18.696 2.822 39.749 1.00 12.92 264 ARG C CA 1
ATOM 3408 C C . ARG C 1 124 ? 17.388 3.536 40.097 1.00 14.39 264 ARG C C 1
ATOM 3409 O O . ARG C 1 124 ? 17.369 4.362 41.012 1.00 14.15 264 ARG C O 1
ATOM 3417 N N . LYS C 1 125 ? 16.327 3.263 39.329 1.00 14.97 265 LYS C N 1
ATOM 3418 C CA . LYS C 1 125 ? 14.993 3.841 39.563 1.00 16.50 265 LYS C CA 1
ATOM 3419 C C . LYS C 1 125 ? 14.155 3.061 40.548 1.00 17.24 265 LYS C C 1
ATOM 3420 O O . LYS C 1 125 ? 13.182 3.606 41.079 1.00 17.17 265 LYS C O 1
ATOM 3426 N N . LYS C 1 126 ? 14.472 1.778 40.732 1.00 17.39 266 LYS C N 1
ATOM 3427 C CA . LYS C 1 126 ? 13.678 0.881 41.577 1.00 18.48 266 LYS C CA 1
ATOM 3428 C C . LYS C 1 126 ? 14.624 -0.187 42.105 1.00 18.96 266 LYS C C 1
ATOM 3429 O O . LYS C 1 126 ? 14.909 -1.184 41.437 1.00 17.66 266 LYS C O 1
ATOM 3435 N N . SER C 1 127 ? 15.154 0.045 43.305 1.00 19.94 267 SER C N 1
ATOM 3436 C CA . SER C 1 127 ? 16.279 -0.739 43.768 1.00 21.36 267 SER C CA 1
ATOM 3437 C C . SER C 1 127 ? 15.887 -2.159 44.144 1.00 21.00 267 SER C C 1
ATOM 3438 O O . SER C 1 127 ? 16.757 -3.014 44.222 1.00 21.76 267 SER C O 1
ATOM 3441 N N . ASN C 1 128 ? 14.591 -2.400 44.348 1.00 21.73 268 ASN C N 1
ATOM 3442 C CA . ASN C 1 128 ? 14.095 -3.724 44.766 1.00 21.78 268 ASN C CA 1
ATOM 3443 C C . ASN C 1 128 ? 13.844 -4.707 43.634 1.00 20.92 268 ASN C C 1
ATOM 3444 O O . ASN C 1 128 ? 13.375 -5.811 43.889 1.00 21.08 268 ASN C O 1
ATOM 3449 N N . ILE C 1 129 ? 14.163 -4.331 42.393 1.00 19.50 269 ILE C N 1
ATOM 3450 C CA . ILE C 1 129 ? 13.933 -5.230 41.264 1.00 18.89 269 ILE C CA 1
ATOM 3451 C C . ILE C 1 129 ? 14.755 -6.508 41.422 1.00 19.33 269 ILE C C 1
ATOM 3452 O O . ILE C 1 129 ? 15.895 -6.485 41.915 1.00 19.17 269 ILE C O 1
ATOM 3457 N N . SER C 1 130 ? 14.146 -7.616 41.028 1.00 18.38 270 SER C N 1
ATOM 3458 C CA . SER C 1 130 ? 14.689 -8.939 41.287 1.00 19.17 270 SER C CA 1
ATOM 3459 C C . SER C 1 130 ? 14.140 -9.957 40.288 1.00 17.05 270 SER C C 1
ATOM 3460 O O . SER C 1 130 ? 13.488 -10.922 40.682 1.00 17.56 270 SER C O 1
ATOM 3463 N N . PRO C 1 131 ? 14.439 -9.779 38.997 1.00 16.20 271 PRO C N 1
ATOM 3464 C CA . PRO C 1 131 ? 13.897 -10.719 38.043 1.00 14.82 271 PRO C CA 1
ATOM 3465 C C . PRO C 1 131 ? 14.454 -12.110 38.278 1.00 14.03 271 PRO C C 1
ATOM 3466 O O . PRO C 1 131 ? 15.658 -12.267 38.576 1.00 11.64 271 PRO C O 1
ATOM 3470 N N . ASN C 1 132 ? 13.574 -13.091 38.140 1.00 13.05 272 ASN C N 1
ATOM 3471 C CA . ASN C 1 132 ? 13.914 -14.483 38.391 1.00 13.00 272 ASN C CA 1
ATOM 3472 C C . ASN C 1 132 ? 15.024 -14.892 37.417 1.00 12.52 272 ASN C C 1
ATOM 3473 O O . ASN C 1 132 ? 15.043 -14.428 36.282 1.00 11.75 272 ASN C O 1
ATOM 3478 N N . PHE C 1 133 ? 15.926 -15.763 37.859 1.00 12.31 273 PHE C N 1
ATOM 3479 C CA . PHE C 1 133 ? 17.096 -16.221 37.045 1.00 11.72 273 PHE C CA 1
ATOM 3480 C C . PHE C 1 133 ? 16.727 -16.684 35.631 1.00 11.95 273 PHE C C 1
ATOM 3481 O O . PHE C 1 133 ? 17.472 -16.416 34.673 1.00 12.14 273 PHE C O 1
ATOM 3489 N N . ASN C 1 134 ? 15.588 -17.360 35.450 1.00 11.34 274 ASN C N 1
ATOM 3490 C CA . ASN C 1 134 ? 15.245 -17.825 34.122 1.00 11.96 274 ASN C CA 1
ATOM 3491 C C . ASN C 1 134 ? 14.853 -16.663 33.205 1.00 10.91 274 ASN C C 1
ATOM 3492 O O . ASN C 1 134 ? 15.134 -16.703 32.015 1.00 9.61 274 ASN C O 1
ATOM 3497 N N . PHE C 1 135 ? 14.203 -15.649 33.769 1.00 10.11 275 PHE C N 1
ATOM 3498 C CA . PHE C 1 135 ? 13.839 -14.457 32.991 1.00 10.06 275 PHE C CA 1
ATOM 3499 C C . PHE C 1 135 ? 15.088 -13.661 32.609 1.00 9.29 275 PHE C C 1
ATOM 3500 O O . PHE C 1 135 ? 15.157 -13.109 31.524 1.00 9.61 275 PHE C O 1
ATOM 3508 N N . MET C 1 136 ? 16.088 -13.604 33.481 1.00 9.39 276 MET C N 1
ATOM 3509 C CA . MET C 1 136 ? 17.372 -12.991 33.082 1.00 9.80 276 MET C CA 1
ATOM 3510 C C . MET C 1 136 ? 18.055 -13.776 31.954 1.00 10.46 276 MET C C 1
ATOM 3511 O O . MET C 1 136 ? 18.600 -13.179 31.010 1.00 11.09 276 MET C O 1
ATOM 3516 N N . GLY C 1 137 ? 17.986 -15.104 32.026 1.00 10.23 277 GLY C N 1
ATOM 3517 C CA . GLY C 1 137 ? 18.449 -15.958 30.934 1.00 10.10 277 GLY C CA 1
ATOM 3518 C C . GLY C 1 137 ? 17.779 -15.604 29.625 1.00 10.11 277 GLY C C 1
ATOM 3519 O O . GLY C 1 137 ? 18.416 -15.525 28.569 1.00 10.57 277 GLY C O 1
ATOM 3520 N N . GLN C 1 138 ? 16.468 -15.399 29.694 1.00 9.13 278 GLN C N 1
ATOM 3521 C CA . GLN C 1 138 ? 15.687 -15.057 28.519 1.00 8.85 278 GLN C CA 1
ATOM 3522 C C . GLN C 1 138 ? 16.022 -13.662 27.996 1.00 7.96 278 GLN C C 1
ATOM 3523 O O . GLN C 1 138 ? 16.056 -13.465 26.772 1.00 9.13 278 GLN C O 1
ATOM 3529 N N . LEU C 1 139 ? 16.313 -12.730 28.896 1.00 7.51 279 LEU C N 1
ATOM 3530 C CA . LEU C 1 139 ? 16.801 -11.382 28.503 1.00 7.66 279 LEU C CA 1
ATOM 3531 C C . LEU C 1 139 ? 18.164 -11.442 27.820 1.00 8.36 279 LEU C C 1
ATOM 3532 O O . LEU C 1 139 ? 18.369 -10.773 26.812 1.00 7.50 279 LEU C O 1
ATOM 3537 N N . LEU C 1 140 ? 19.047 -12.304 28.324 1.00 8.94 280 LEU C N 1
ATOM 3538 C CA . LEU C 1 140 ? 20.330 -12.587 27.669 1.00 9.72 280 LEU C CA 1
ATOM 3539 C C . LEU C 1 140 ? 20.149 -13.121 26.252 1.00 10.31 280 LEU C C 1
ATOM 3540 O O . LEU C 1 140 ? 20.835 -12.684 25.311 1.00 10.56 280 LEU C O 1
ATOM 3545 N N . ASP C 1 141 ? 19.204 -14.040 26.083 1.00 11.23 281 ASP C N 1
ATOM 3546 C CA . ASP C 1 141 ? 18.893 -14.592 24.762 1.00 12.24 281 ASP C CA 1
ATOM 3547 C C . ASP C 1 141 ? 18.269 -13.520 23.847 1.00 11.66 281 ASP C C 1
ATOM 3548 O O . ASP C 1 141 ? 18.601 -13.425 22.661 1.00 10.57 281 ASP C O 1
ATOM 3553 N N . PHE C 1 142 ? 17.393 -12.680 24.405 1.00 10.74 282 PHE C N 1
ATOM 3554 C CA . PHE C 1 142 ? 16.753 -11.620 23.638 1.00 10.65 282 PHE C CA 1
ATOM 3555 C C . PHE C 1 142 ? 17.818 -10.616 23.172 1.00 11.01 282 PHE C C 1
ATOM 3556 O O . PHE C 1 142 ? 17.775 -10.137 22.035 1.00 10.88 282 PHE C O 1
ATOM 3564 N N . GLU C 1 143 ? 18.800 -10.331 24.036 1.00 10.57 283 GLU C N 1
ATOM 3565 C CA . GLU C 1 143 ? 19.840 -9.403 23.675 1.00 10.81 283 GLU C CA 1
ATOM 3566 C C . GLU C 1 143 ? 20.578 -9.912 22.433 1.00 11.51 283 GLU C C 1
ATOM 3567 O O . GLU C 1 143 ? 20.908 -9.128 21.542 1.00 11.87 283 GLU C O 1
ATOM 3573 N N . ARG C 1 144 ? 20.787 -11.222 22.357 1.00 11.73 284 ARG C N 1
ATOM 3574 C CA . ARG C 1 144 ? 21.470 -11.817 21.201 1.00 14.20 284 ARG C CA 1
ATOM 3575 C C . ARG C 1 144 ? 20.705 -11.620 19.905 1.00 14.54 284 ARG C C 1
ATOM 3576 O O . ARG C 1 144 ? 21.308 -11.384 18.862 1.00 15.05 284 ARG C O 1
ATOM 3584 N N A THR C 1 145 ? 19.379 -11.705 19.976 0.50 14.79 285 THR C N 1
ATOM 3585 N N B THR C 1 145 ? 19.382 -11.695 19.982 0.50 15.00 285 THR C N 1
ATOM 3586 C CA A THR C 1 145 ? 18.533 -11.519 18.799 0.50 15.24 285 THR C CA 1
ATOM 3587 C CA B THR C 1 145 ? 18.525 -11.536 18.814 0.50 15.67 285 THR C CA 1
ATOM 3588 C C A THR C 1 145 ? 18.626 -10.091 18.307 0.50 15.79 285 THR C C 1
ATOM 3589 C C B THR C 1 145 ? 18.529 -10.094 18.322 0.50 16.03 285 THR C C 1
ATOM 3590 O O A THR C 1 145 ? 18.643 -9.846 17.104 0.50 15.89 285 THR C O 1
ATOM 3591 O O B THR C 1 145 ? 18.374 -9.842 17.130 0.50 16.16 285 THR C O 1
ATOM 3598 N N . LEU C 1 146 ? 18.703 -9.141 19.236 1.00 16.42 286 LEU C N 1
ATOM 3599 C CA . LEU C 1 146 ? 18.723 -7.730 18.863 1.00 17.51 286 LEU C CA 1
ATOM 3600 C C . LEU C 1 146 ? 20.044 -7.344 18.207 1.00 19.57 286 LEU C C 1
ATOM 3601 O O . LEU C 1 146 ? 20.077 -6.463 17.356 1.00 20.84 286 LEU C O 1
ATOM 3606 N N . GLY C 1 147 ? 21.123 -8.007 18.609 1.00 21.97 287 GLY C N 1
ATOM 3607 C CA . GLY C 1 147 ? 22.459 -7.737 18.079 1.00 23.57 287 GLY C CA 1
ATOM 3608 C C . GLY C 1 147 ? 23.293 -6.930 19.060 1.00 24.81 287 GLY C C 1
ATOM 3609 O O . GLY C 1 147 ? 23.553 -5.740 18.846 1.00 27.08 287 GLY C O 1
ATOM 3610 N N . PHE D 1 5 ? 27.151 10.189 45.046 1.00 24.21 145 PHE D N 1
ATOM 3611 C CA . PHE D 1 5 ? 26.965 9.654 43.672 1.00 22.85 145 PHE D CA 1
ATOM 3612 C C . PHE D 1 5 ? 26.385 10.742 42.796 1.00 21.31 145 PHE D C 1
ATOM 3613 O O . PHE D 1 5 ? 25.458 11.429 43.206 1.00 22.70 145 PHE D O 1
ATOM 3615 N N . PRO D 1 6 ? 26.907 10.899 41.569 1.00 18.23 146 PRO D N 1
ATOM 3616 C CA . PRO D 1 6 ? 26.076 11.653 40.658 1.00 15.60 146 PRO D CA 1
ATOM 3617 C C . PRO D 1 6 ? 24.945 10.757 40.165 1.00 13.31 146 PRO D C 1
ATOM 3618 O O . PRO D 1 6 ? 25.130 9.544 40.004 1.00 12.75 146 PRO D O 1
ATOM 3622 N N A VAL D 1 7 ? 23.782 11.348 39.916 0.50 12.02 147 VAL D N 1
ATOM 3623 N N B VAL D 1 7 ? 23.796 11.372 39.922 0.50 11.72 147 VAL D N 1
ATOM 3624 C CA A VAL D 1 7 ? 22.610 10.573 39.510 0.50 11.20 147 VAL D CA 1
ATOM 3625 C CA B VAL D 1 7 ? 22.604 10.674 39.465 0.50 10.70 147 VAL D CA 1
ATOM 3626 C C A VAL D 1 7 ? 22.635 10.311 38.001 0.50 10.73 147 VAL D C 1
ATOM 3627 C C B VAL D 1 7 ? 22.803 10.276 37.995 0.50 10.31 147 VAL D C 1
ATOM 3628 O O A VAL D 1 7 ? 22.852 11.228 37.203 0.50 11.01 147 VAL D O 1
ATOM 3629 O O B VAL D 1 7 ? 23.377 11.047 37.228 0.50 9.95 147 VAL D O 1
ATOM 3636 N N . GLN D 1 8 ? 22.408 9.052 37.628 1.00 9.37 148 GLN D N 1
ATOM 3637 C CA . GLN D 1 8 ? 22.370 8.639 36.233 1.00 8.97 148 GLN D CA 1
ATOM 3638 C C . GLN D 1 8 ? 20.988 8.963 35.692 1.00 9.74 148 GLN D C 1
ATOM 3639 O O . GLN D 1 8 ? 19.998 8.393 36.137 1.00 11.46 148 GLN D O 1
ATOM 3645 N N . ILE D 1 9 ? 20.925 9.890 34.754 1.00 9.56 149 ILE D N 1
ATOM 3646 C CA . ILE D 1 9 ? 19.654 10.363 34.197 1.00 9.10 149 ILE D CA 1
ATOM 3647 C C . ILE D 1 9 ? 19.205 9.468 33.045 1.00 9.22 149 ILE D C 1
ATOM 3648 O O . ILE D 1 9 ? 18.026 9.078 32.954 1.00 8.27 149 ILE D O 1
ATOM 3653 N N . LEU D 1 10 ? 20.156 9.197 32.159 1.00 8.64 150 LEU D N 1
ATOM 3654 C CA . LEU D 1 10 ? 20.041 8.220 31.060 1.00 8.62 150 LEU D CA 1
ATOM 3655 C C . LEU D 1 10 ? 21.338 7.424 31.068 1.00 8.88 150 LEU D C 1
ATOM 3656 O O . LEU D 1 10 ? 22.332 7.853 31.677 1.00 8.61 150 LEU D O 1
ATOM 3661 N N . PRO D 1 11 ? 21.370 6.297 30.354 1.00 8.20 151 PRO D N 1
ATOM 3662 C CA . PRO D 1 11 ? 22.656 5.640 30.235 1.00 8.66 151 PRO D CA 1
ATOM 3663 C C . PRO D 1 11 ? 23.696 6.628 29.691 1.00 8.01 151 PRO D C 1
ATOM 3664 O O . PRO D 1 11 ? 23.429 7.390 28.737 1.00 9.09 151 PRO D O 1
ATOM 3668 N N . TYR D 1 12 ? 24.829 6.667 30.378 1.00 7.60 152 TYR D N 1
ATOM 3669 C CA . TYR D 1 12 ? 25.978 7.502 30.037 1.00 7.16 152 TYR D CA 1
ATOM 3670 C C . TYR D 1 12 ? 25.810 8.971 30.378 1.00 6.85 152 TYR D C 1
ATOM 3671 O O . TYR D 1 12 ? 26.722 9.717 30.126 1.00 7.65 152 TYR D O 1
ATOM 3680 N N . LEU D 1 13 ? 24.691 9.357 31.002 1.00 6.62 153 LEU D N 1
ATOM 3681 C CA . LEU D 1 13 ? 24.428 10.753 31.350 1.00 6.58 153 LEU D CA 1
ATOM 3682 C C . LEU D 1 13 ? 24.248 10.901 32.858 1.00 6.92 153 LEU D C 1
ATOM 3683 O O . LEU D 1 13 ? 23.306 10.362 33.438 1.00 7.54 153 LEU D O 1
ATOM 3688 N N . TYR D 1 14 ? 25.144 11.672 33.494 1.00 6.61 154 TYR D N 1
ATOM 3689 C CA . TYR D 1 14 ? 25.141 11.873 34.929 1.00 7.33 154 TYR D CA 1
ATOM 3690 C C . TYR D 1 14 ? 24.965 13.358 35.227 1.00 7.04 154 TYR D C 1
ATOM 3691 O O . TYR D 1 14 ? 25.434 14.207 34.462 1.00 8.49 154 TYR D O 1
ATOM 3700 N N . LEU D 1 15 ? 24.250 13.631 36.310 1.00 7.63 155 LEU D N 1
ATOM 3701 C CA . LEU D 1 15 ? 23.943 14.974 36.784 1.00 8.31 155 LEU D CA 1
ATOM 3702 C C . LEU D 1 15 ? 24.510 15.135 38.183 1.00 8.68 155 LEU D C 1
ATOM 3703 O O . LEU D 1 15 ? 24.256 14.284 39.065 1.00 8.92 155 LEU D O 1
ATOM 3708 N N . GLY D 1 16 ? 25.273 16.203 38.405 1.00 8.50 156 GLY D N 1
ATOM 3709 C CA . GLY D 1 16 ? 25.903 16.392 39.694 1.00 9.47 156 GLY D CA 1
ATOM 3710 C C . GLY D 1 16 ? 26.392 17.768 40.064 1.00 9.17 156 GLY D C 1
ATOM 3711 O O . GLY D 1 16 ? 26.124 18.755 39.380 1.00 9.23 156 GLY D O 1
ATOM 3712 N N . CYS D 1 17 ? 27.121 17.792 41.166 1.00 10.09 157 CYS D N 1
ATOM 3713 C CA . CYS D 1 17 ? 27.563 19.022 41.798 1.00 10.62 157 CYS D CA 1
ATOM 3714 C C . CYS D 1 17 ? 29.070 19.117 41.663 1.00 10.39 157 CYS D C 1
ATOM 3715 O O . CYS D 1 17 ? 29.721 18.228 41.083 1.00 9.08 157 CYS D O 1
ATOM 3718 N N . ALA D 1 18 ? 29.638 20.198 42.201 1.00 10.26 158 ALA D N 1
ATOM 3719 C CA . ALA D 1 18 ? 31.074 20.420 42.053 1.00 9.98 158 ALA D CA 1
ATOM 3720 C C . ALA D 1 18 ? 31.876 19.299 42.720 1.00 10.27 158 ALA D C 1
ATOM 3721 O O . ALA D 1 18 ? 32.924 18.926 42.219 1.00 9.67 158 ALA D O 1
ATOM 3723 N N . LYS D 1 19 ? 31.394 18.747 43.840 1.00 11.22 159 LYS D N 1
ATOM 3724 C CA . LYS D 1 19 ? 32.146 17.681 44.517 1.00 11.81 159 LYS D CA 1
ATOM 3725 C C . LYS D 1 19 ? 32.195 16.413 43.676 1.00 11.23 159 LYS D C 1
ATOM 3726 O O . LYS D 1 19 ? 33.183 15.693 43.700 1.00 9.99 159 LYS D O 1
ATOM 3732 N N . ASP D 1 20 ? 31.137 16.154 42.910 1.00 10.65 160 ASP D N 1
ATOM 3733 C CA . ASP D 1 20 ? 31.187 15.061 41.939 1.00 10.10 160 ASP D CA 1
ATOM 3734 C C . ASP D 1 20 ? 32.278 15.299 40.891 1.00 9.94 160 ASP D C 1
ATOM 3735 O O . ASP D 1 20 ? 32.996 14.361 40.529 1.00 10.79 160 ASP D O 1
ATOM 3740 N N . SER D 1 21 ? 32.416 16.544 40.424 1.00 9.00 161 SER D N 1
ATOM 3741 C CA . SER D 1 21 ? 33.400 16.874 39.378 1.00 9.60 161 SER D CA 1
ATOM 3742 C C . SER D 1 21 ? 34.847 16.738 39.837 1.00 9.56 161 SER D C 1
ATOM 3743 O O . SER D 1 21 ? 35.747 16.663 39.006 1.00 10.92 161 SER D O 1
ATOM 3746 N N . THR D 1 22 ? 35.064 16.763 41.146 1.00 9.38 162 THR D N 1
ATOM 3747 C CA . THR D 1 22 ? 36.406 16.668 41.694 1.00 9.98 162 THR D CA 1
ATOM 3748 C C . THR D 1 22 ? 36.677 15.367 42.411 1.00 10.09 162 THR D C 1
ATOM 3749 O O . THR D 1 22 ? 37.654 15.282 43.173 1.00 10.05 162 THR D O 1
ATOM 3753 N N . ASN D 1 23 ? 35.843 14.356 42.134 1.00 9.93 163 ASN D N 1
ATOM 3754 C CA . ASN D 1 23 ? 35.942 13.050 42.794 1.00 10.56 163 ASN D CA 1
ATOM 3755 C C . ASN D 1 23 ? 36.431 12.018 41.785 1.00 9.71 163 ASN D C 1
ATOM 3756 O O . ASN D 1 23 ? 35.633 11.372 41.116 1.00 9.74 163 ASN D O 1
ATOM 3761 N N A LEU D 1 24 ? 37.748 11.879 41.674 0.50 9.71 164 LEU D N 1
ATOM 3762 N N B LEU D 1 24 ? 37.745 11.874 41.686 0.50 9.60 164 LEU D N 1
ATOM 3763 C CA A LEU D 1 24 ? 38.347 11.039 40.630 0.50 9.68 164 LEU D CA 1
ATOM 3764 C CA B LEU D 1 24 ? 38.353 11.059 40.634 0.50 9.45 164 LEU D CA 1
ATOM 3765 C C A LEU D 1 24 ? 37.871 9.596 40.714 0.50 9.34 164 LEU D C 1
ATOM 3766 C C B LEU D 1 24 ? 37.916 9.592 40.716 0.50 9.25 164 LEU D C 1
ATOM 3767 O O A LEU D 1 24 ? 37.609 8.963 39.697 0.50 9.64 164 LEU D O 1
ATOM 3768 O O B LEU D 1 24 ? 37.718 8.939 39.698 0.50 9.54 164 LEU D O 1
ATOM 3777 N N . ASP D 1 25 ? 37.774 9.096 41.936 1.00 9.95 165 ASP D N 1
ATOM 3778 C CA . ASP D 1 25 ? 37.351 7.713 42.206 1.00 10.69 165 ASP D CA 1
ATOM 3779 C C . ASP D 1 25 ? 35.977 7.448 41.589 1.00 10.45 165 ASP D C 1
ATOM 3780 O O . ASP D 1 25 ? 35.788 6.465 40.854 1.00 10.48 165 ASP D O 1
ATOM 3785 N N A VAL D 1 26 ? 35.040 8.348 41.864 0.50 10.10 166 VAL D N 1
ATOM 3786 N N B VAL D 1 26 ? 35.019 8.331 41.855 0.50 10.27 166 VAL D N 1
ATOM 3787 C CA A VAL D 1 26 ? 33.657 8.175 41.423 0.50 9.87 166 VAL D CA 1
ATOM 3788 C CA B VAL D 1 26 ? 33.649 8.092 41.383 0.50 10.16 166 VAL D CA 1
ATOM 3789 C C A VAL D 1 26 ? 33.522 8.343 39.913 0.50 9.19 166 VAL D C 1
ATOM 3790 C C B VAL D 1 26 ? 33.509 8.335 39.887 0.50 9.37 166 VAL D C 1
ATOM 3791 O O A VAL D 1 26 ? 32.800 7.577 39.266 0.50 9.46 166 VAL D O 1
ATOM 3792 O O B VAL D 1 26 ? 32.763 7.613 39.216 0.50 9.65 166 VAL D O 1
ATOM 3799 N N . LEU D 1 27 ? 34.237 9.312 39.351 1.00 8.88 167 LEU D N 1
ATOM 3800 C CA . LEU D 1 27 ? 34.257 9.517 37.908 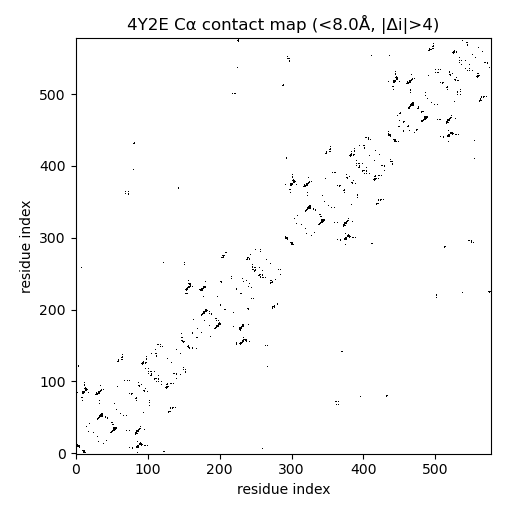1.00 8.67 167 LEU D CA 1
ATOM 3801 C C . LEU D 1 27 ? 34.742 8.236 37.237 1.00 8.26 167 LEU D C 1
ATOM 3802 O O . LEU D 1 27 ? 34.128 7.749 36.296 1.00 9.12 167 LEU D O 1
ATOM 3807 N N . GLY D 1 28 ? 35.830 7.667 37.733 1.00 8.45 168 GLY D N 1
ATOM 3808 C CA . GLY D 1 28 ? 36.374 6.447 37.129 1.00 9.09 168 GLY D CA 1
ATOM 3809 C C . GLY D 1 28 ? 35.497 5.230 37.341 1.00 9.21 168 GLY D C 1
ATOM 3810 O O . GLY D 1 28 ? 35.455 4.338 36.496 1.00 10.23 168 GLY D O 1
ATOM 3811 N N . LYS D 1 29 ? 34.818 5.187 38.474 1.00 10.02 169 LYS D N 1
ATOM 3812 C CA . LYS D 1 29 ? 33.945 4.070 38.830 1.00 10.55 169 LYS D CA 1
ATOM 3813 C C . LYS D 1 29 ? 32.843 3.901 37.796 1.00 10.83 169 LYS D C 1
ATOM 3814 O O . LYS D 1 29 ? 32.533 2.780 37.370 1.00 11.24 169 LYS D O 1
ATOM 3820 N N . TYR D 1 30 ? 32.280 5.032 37.368 1.00 10.55 170 TYR D N 1
ATOM 3821 C CA . TYR D 1 30 ? 31.146 5.033 36.467 1.00 11.20 170 TYR D CA 1
ATOM 3822 C C . TYR D 1 30 ? 31.499 5.271 34.992 1.00 10.35 170 TYR D C 1
ATOM 3823 O O . TYR D 1 30 ? 30.618 5.400 34.133 1.00 10.02 170 TYR D O 1
ATOM 3832 N N . GLY D 1 31 ? 32.789 5.316 34.681 1.00 9.61 171 GLY D N 1
ATOM 3833 C CA . GLY D 1 31 ? 33.234 5.426 33.307 1.00 8.83 171 GLY D CA 1
ATOM 3834 C C . GLY D 1 31 ? 33.027 6.812 32.727 1.00 8.91 171 GLY D C 1
ATOM 3835 O O . GLY D 1 31 ? 32.918 6.975 31.506 1.00 9.13 171 GLY D O 1
ATOM 3836 N N . ILE D 1 32 ? 33.014 7.809 33.599 1.00 7.92 172 ILE D N 1
ATOM 3837 C CA . ILE D 1 32 ? 32.826 9.184 33.146 1.00 8.33 172 ILE D CA 1
ATOM 3838 C C . ILE D 1 32 ? 34.174 9.748 32.704 1.00 8.72 172 ILE D C 1
ATOM 3839 O O . ILE D 1 32 ? 35.089 9.889 33.548 1.00 8.98 172 ILE D O 1
ATOM 3844 N N . LYS D 1 33 ? 34.281 10.099 31.422 1.00 8.95 173 LYS D N 1
ATOM 3845 C CA . LYS D 1 33 ? 35.460 10.790 30.880 1.00 9.89 173 LYS D CA 1
ATOM 3846 C C . LYS D 1 33 ? 35.169 12.178 30.271 1.00 9.42 173 LYS D C 1
ATOM 3847 O O . LYS D 1 33 ? 36.124 12.881 29.941 1.00 11.27 173 LYS D O 1
ATOM 3853 N N . TYR D 1 34 ? 33.893 12.540 30.100 1.00 7.53 174 TYR D N 1
ATOM 3854 C CA . TYR D 1 34 ? 33.498 13.849 29.546 1.00 7.69 174 TYR D CA 1
ATOM 3855 C C . TYR D 1 34 ? 32.870 14.616 30.684 1.00 7.12 174 TYR D C 1
ATOM 3856 O O . TYR D 1 34 ? 32.047 14.057 31.393 1.00 7.54 174 TYR D O 1
ATOM 3865 N N . ILE D 1 35 ? 33.275 15.871 30.872 1.00 7.72 175 ILE D N 1
ATOM 3866 C CA . ILE D 1 35 ? 32.739 16.705 31.942 1.00 7.89 175 ILE D CA 1
ATOM 3867 C C . ILE D 1 35 ? 32.287 18.039 31.345 1.00 6.97 175 ILE D C 1
ATOM 3868 O O . ILE D 1 35 ? 33.068 18.734 30.700 1.00 8.21 175 ILE D O 1
ATOM 3873 N N . LEU D 1 36 ? 31.003 18.339 31.528 1.00 7.17 176 LEU D N 1
ATOM 3874 C CA . LEU D 1 36 ? 30.403 19.616 31.127 1.00 7.35 176 LEU D CA 1
ATOM 3875 C C . LEU D 1 36 ? 30.226 20.482 32.372 1.00 7.29 176 LEU D C 1
ATOM 3876 O O . LEU D 1 36 ? 29.368 20.224 33.232 1.00 5.69 176 LEU D O 1
ATOM 3881 N N . ASN D 1 37 ? 31.090 21.497 32.462 1.00 7.95 177 ASN D N 1
ATOM 3882 C CA . ASN D 1 37 ? 31.206 22.370 33.612 1.00 7.91 177 ASN D CA 1
ATOM 3883 C C . ASN D 1 37 ? 30.405 23.641 33.371 1.00 8.21 177 ASN D C 1
ATOM 3884 O O . ASN D 1 37 ? 30.855 24.548 32.664 1.00 8.09 177 ASN D O 1
ATOM 3889 N N . VAL D 1 38 ? 29.187 23.658 33.891 1.00 7.59 178 VAL D N 1
ATOM 3890 C CA . VAL D 1 38 ? 28.242 24.762 33.692 1.00 7.88 178 VAL D CA 1
ATOM 3891 C C . VAL D 1 38 ? 28.398 25.794 34.815 1.00 8.13 178 VAL D C 1
ATOM 3892 O O . VAL D 1 38 ? 27.495 26.020 35.627 1.00 8.09 178 VAL D O 1
ATOM 3896 N N . THR D 1 39 ? 29.614 26.338 34.869 1.00 7.38 179 THR D N 1
ATOM 3897 C CA . THR D 1 39 ? 29.979 27.446 35.716 1.00 7.68 179 THR D CA 1
ATOM 3898 C C . THR D 1 39 ? 31.006 28.317 35.010 1.00 7.99 179 THR D C 1
ATOM 3899 O O . THR D 1 39 ? 31.693 27.866 34.096 1.00 8.99 179 THR D O 1
ATOM 3903 N N . PRO D 1 40 ? 31.151 29.571 35.451 1.00 9.84 180 PRO D N 1
ATOM 3904 C CA . PRO D 1 40 ? 32.156 30.428 34.856 1.00 10.64 180 PRO D CA 1
ATOM 3905 C C . PRO D 1 40 ? 33.452 30.429 35.647 1.00 11.48 180 PRO D C 1
ATOM 3906 O O . PRO D 1 40 ? 34.435 31.011 35.194 1.00 11.34 180 PRO D O 1
ATOM 3910 N N . ASN D 1 41 ? 33.439 29.813 36.821 1.00 11.92 181 ASN D N 1
ATOM 3911 C CA . ASN D 1 41 ? 34.473 30.035 37.839 1.00 12.90 181 ASN D CA 1
ATOM 3912 C C . ASN D 1 41 ? 35.029 28.794 38.534 1.00 12.94 181 ASN D C 1
ATOM 3913 O O . ASN D 1 41 ? 35.968 28.914 39.305 1.00 14.28 181 ASN D O 1
ATOM 3918 N N . LEU D 1 42 ? 34.478 27.604 38.289 1.00 12.09 182 LEU D N 1
ATOM 3919 C CA . LEU D 1 42 ? 35.060 26.374 38.854 1.00 12.13 182 LEU D CA 1
ATOM 3920 C C . LEU D 1 42 ? 36.059 25.796 37.858 1.00 11.37 182 LEU D C 1
ATOM 3921 O O . LEU D 1 42 ? 35.834 25.841 36.663 1.00 10.44 182 LEU D O 1
ATOM 3926 N N . PRO D 1 43 ? 37.183 25.254 38.350 1.00 11.60 183 PRO D N 1
ATOM 3927 C CA . PRO D 1 43 ? 38.180 24.745 37.409 1.00 11.15 183 PRO D CA 1
ATOM 3928 C C . PRO D 1 43 ? 37.755 23.471 36.683 1.00 11.16 183 PRO D C 1
ATOM 3929 O O . PRO D 1 43 ? 36.958 22.701 37.189 1.00 10.87 183 PRO D O 1
ATOM 3933 N N . ASN D 1 44 ? 38.335 23.269 35.509 1.00 11.86 184 ASN D N 1
ATOM 3934 C CA . ASN D 1 44 ? 38.272 21.979 34.848 1.00 11.64 184 ASN D CA 1
ATOM 3935 C C . ASN D 1 44 ? 39.378 21.145 35.509 1.00 12.09 184 ASN D C 1
ATOM 3936 O O . ASN D 1 44 ? 40.495 21.056 34.994 1.00 12.00 184 ASN D O 1
ATOM 3941 N N . ALA D 1 45 ? 39.080 20.591 36.687 1.00 10.55 185 ALA D N 1
ATOM 3942 C CA . ALA D 1 45 ? 40.140 20.085 37.588 1.00 11.55 185 ALA D CA 1
ATOM 3943 C C . ALA D 1 45 ? 41.108 19.066 36.983 1.00 11.59 185 ALA D C 1
ATOM 3944 O O . ALA D 1 45 ? 42.319 19.144 37.221 1.00 12.23 185 ALA D O 1
ATOM 3946 N N . PHE D 1 46 ? 40.584 18.134 36.189 1.00 11.36 186 PHE D N 1
ATOM 3947 C CA . PHE D 1 46 ? 41.361 17.009 35.686 1.00 11.24 186 PHE D CA 1
ATOM 3948 C C . PHE D 1 46 ? 41.595 17.055 34.181 1.00 11.20 186 PHE D C 1
ATOM 3949 O O . PHE D 1 46 ? 41.783 16.008 33.519 1.00 10.78 186 PHE D O 1
ATOM 3957 N N A GLU D 1 47 ? 41.608 18.277 33.647 0.50 11.77 187 GLU D N 1
ATOM 3958 N N B GLU D 1 47 ? 41.584 18.256 33.617 0.50 11.77 187 GLU D N 1
ATOM 3959 C CA A GLU D 1 47 ? 41.708 18.513 32.211 0.50 12.65 187 GLU D CA 1
ATOM 3960 C CA B GLU D 1 47 ? 41.690 18.410 32.173 0.50 12.66 187 GLU D CA 1
ATOM 3961 C C A GLU D 1 47 ? 43.059 18.105 31.618 0.50 13.09 187 GLU D C 1
ATOM 3962 C C B GLU D 1 47 ? 43.049 17.980 31.621 0.50 13.09 187 GLU D C 1
ATOM 3963 O O A GLU D 1 47 ? 43.156 17.914 30.409 0.50 13.20 187 GLU D O 1
ATOM 3964 O O B GLU D 1 47 ? 43.142 17.629 30.449 0.50 13.16 187 GLU D O 1
ATOM 3975 N N . HIS D 1 48 ? 44.092 17.976 32.449 1.00 14.04 188 HIS D N 1
ATOM 3976 C CA . HIS D 1 48 ? 45.454 17.636 31.961 1.00 15.69 188 HIS D CA 1
ATOM 3977 C C . HIS D 1 48 ? 46.022 16.317 32.473 1.00 15.81 188 HIS D C 1
ATOM 3978 O O . HIS D 1 48 ? 46.236 16.137 33.670 1.00 15.40 188 HIS D O 1
ATOM 3985 N N . GLY D 1 49 ? 46.222 15.382 31.537 1.00 16.31 189 GLY D N 1
ATOM 3986 C CA . GLY D 1 49 ? 46.895 14.107 31.782 1.00 16.14 189 GLY D CA 1
ATOM 3987 C C . GLY D 1 49 ? 46.031 12.960 32.279 1.00 16.81 189 GLY D C 1
ATOM 3988 O O . GLY D 1 49 ? 46.566 11.877 32.603 1.00 16.99 189 GLY D O 1
ATOM 3989 N N . GLY D 1 50 ? 44.715 13.178 32.343 1.00 15.74 190 GLY D N 1
ATOM 3990 C CA . GLY D 1 50 ? 43.804 12.224 32.976 1.00 15.56 190 GLY D CA 1
ATOM 3991 C C . GLY D 1 50 ? 42.806 11.572 32.038 1.00 15.22 190 GLY D C 1
ATOM 3992 O O . GLY D 1 50 ? 41.872 10.914 32.505 1.00 15.94 190 GLY D O 1
ATOM 3993 N N . GLU D 1 51 ? 42.997 11.759 30.732 1.00 13.54 191 GLU D N 1
ATOM 3994 C CA . GLU D 1 51 ? 42.112 11.201 29.694 1.00 13.43 191 GLU D CA 1
ATOM 3995 C C . GLU D 1 51 ? 40.708 11.797 29.668 1.00 13.07 191 GLU D C 1
ATOM 3996 O O . GLU D 1 51 ? 39.799 11.222 29.051 1.00 12.72 191 GLU D O 1
ATOM 4002 N N . PHE D 1 52 ? 40.534 12.954 30.303 1.00 11.66 192 PHE D N 1
ATOM 4003 C CA . PHE D 1 52 ? 39.237 13.594 30.334 1.00 11.31 192 PHE D CA 1
ATOM 4004 C C . PHE D 1 52 ? 39.078 14.576 29.181 1.00 10.49 192 PHE D C 1
ATOM 4005 O O . PHE D 1 52 ? 40.057 15.102 28.628 1.00 11.10 192 PHE D O 1
ATOM 4013 N N . THR D 1 53 ? 37.823 14.785 28.804 1.00 9.35 193 THR D N 1
ATOM 4014 C CA . THR D 1 53 ? 37.452 15.825 27.868 1.00 9.07 193 THR D CA 1
ATOM 4015 C C . THR D 1 53 ? 36.480 16.781 28.550 1.00 8.68 193 THR D C 1
ATOM 4016 O O . THR D 1 53 ? 35.436 16.359 29.047 1.00 8.14 193 THR D O 1
ATOM 4020 N N . TYR D 1 54 ? 36.822 18.069 28.555 1.00 8.08 194 TYR D N 1
ATOM 4021 C CA . TYR D 1 54 ? 36.002 19.075 29.232 1.00 8.66 194 TYR D CA 1
ATOM 4022 C C . TYR D 1 54 ? 35.385 20.061 28.260 1.00 8.47 194 TYR D C 1
ATOM 4023 O O . TYR D 1 54 ? 35.932 20.344 27.194 1.00 8.46 194 TYR D O 1
ATOM 4032 N N . LYS D 1 55 ? 34.247 20.581 28.652 1.00 8.45 195 LYS D N 1
ATOM 4033 C CA . LYS D 1 55 ? 33.672 21.787 28.053 1.00 9.12 195 LYS D CA 1
ATOM 4034 C C . LYS D 1 55 ? 33.066 22.619 29.180 1.00 10.02 195 LYS D C 1
ATOM 4035 O O . LYS D 1 55 ? 32.432 22.076 30.100 1.00 9.63 195 LYS D O 1
ATOM 4041 N N . GLN D 1 56 ? 33.297 23.939 29.125 1.00 10.55 196 GLN D N 1
ATOM 4042 C CA . GLN D 1 56 ? 32.811 24.863 30.122 1.00 10.56 196 GLN D CA 1
ATOM 4043 C C . GLN D 1 56 ? 31.767 25.767 29.503 1.00 10.97 196 GLN D C 1
ATOM 4044 O O . GLN D 1 56 ? 31.964 26.314 28.407 1.00 11.71 196 GLN D O 1
ATOM 4050 N N . ILE D 1 57 ? 30.651 25.900 30.204 1.00 10.59 197 ILE D N 1
ATOM 4051 C CA . ILE D 1 57 ? 29.559 26.803 29.834 1.00 9.99 197 ILE D CA 1
ATOM 4052 C C . ILE D 1 57 ? 29.549 27.884 30.913 1.00 9.82 197 ILE D C 1
ATOM 4053 O O . ILE D 1 57 ? 29.059 27.651 32.018 1.00 9.81 197 ILE D O 1
ATOM 4058 N N . PRO D 1 58 ? 30.116 29.067 30.606 1.00 10.21 198 PRO D N 1
ATOM 4059 C CA . PRO D 1 58 ? 30.453 30.042 31.654 1.00 10.23 198 PRO D CA 1
ATOM 4060 C C . PRO D 1 58 ? 29.254 30.933 32.074 1.00 10.47 198 PRO D C 1
ATOM 4061 O O . PRO D 1 58 ? 29.170 32.124 31.756 1.00 10.26 198 PRO D O 1
ATOM 4065 N N . ILE D 1 59 ? 28.342 30.314 32.812 1.00 10.13 199 ILE D N 1
ATOM 4066 C CA . ILE D 1 59 ? 27.078 30.914 33.267 1.00 9.93 199 ILE D CA 1
ATOM 4067 C C . ILE D 1 59 ? 26.927 30.806 34.799 1.00 9.74 199 ILE D C 1
ATOM 4068 O O . ILE D 1 59 ? 27.142 29.745 35.385 1.00 9.71 199 ILE D O 1
ATOM 4073 N N . SER D 1 60 ? 26.592 31.903 35.475 1.00 9.59 200 SER D N 1
ATOM 4074 C CA . SER D 1 60 ? 26.386 31.873 36.937 1.00 9.84 200 SER D CA 1
ATOM 4075 C C . SER D 1 60 ? 24.942 31.480 37.195 1.00 9.33 200 SER D C 1
ATOM 4076 O O . SER D 1 60 ? 24.116 31.568 36.301 1.00 10.00 200 SER D O 1
ATOM 4079 N N . ASP D 1 61 ? 24.642 31.012 38.399 1.00 9.78 201 ASP D N 1
ATOM 4080 C CA . ASP D 1 61 ? 23.276 30.653 38.757 1.00 11.25 201 ASP D CA 1
ATOM 4081 C C . ASP D 1 61 ? 22.570 31.925 39.205 1.00 11.99 201 ASP D C 1
ATOM 4082 O O . ASP D 1 61 ? 22.398 32.171 40.402 1.00 12.58 201 ASP D O 1
ATOM 4087 N N . HIS D 1 62 ? 22.152 32.721 38.238 1.00 12.17 202 HIS D N 1
ATOM 4088 C CA . HIS D 1 62 ? 21.686 34.049 38.532 1.00 11.48 202 HIS D CA 1
ATOM 4089 C C . HIS D 1 62 ? 20.683 34.501 37.501 1.00 11.54 202 HIS D C 1
ATOM 4090 O O . HIS D 1 62 ? 20.759 34.118 36.315 1.00 11.14 202 HIS D O 1
ATOM 4097 N N . TRP D 1 63 ? 19.763 35.358 37.956 1.00 12.01 203 TRP D N 1
ATOM 4098 C CA . TRP D 1 63 ? 18.644 35.822 37.137 1.00 12.38 203 TRP D CA 1
ATOM 4099 C C . TRP D 1 63 ? 19.022 36.613 35.910 1.00 12.71 203 TRP D C 1
ATOM 4100 O O . TRP D 1 63 ? 18.2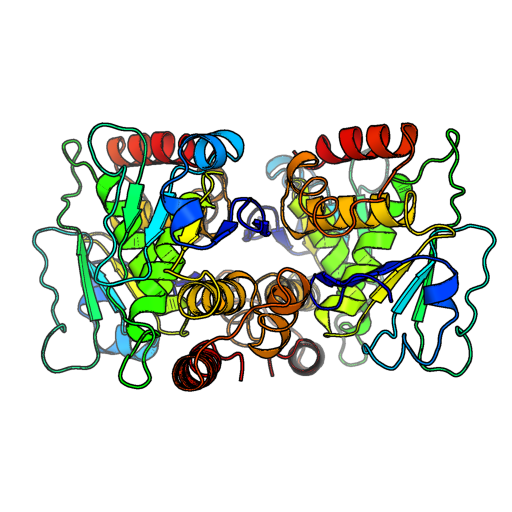15 36.734 34.979 1.00 13.74 203 TRP D O 1
ATOM 4111 N N . SER D 1 64 ? 20.237 37.173 35.883 1.00 12.25 204 SER D N 1
ATOM 4112 C CA . SER D 1 64 ? 20.713 37.931 34.736 1.00 12.00 204 SER D CA 1
ATOM 4113 C C . SER D 1 64 ? 21.183 37.085 33.560 1.00 12.16 204 SER D C 1
ATOM 4114 O O . SER D 1 64 ? 21.483 37.641 32.504 1.00 12.61 204 SER D O 1
ATOM 4117 N N . GLN D 1 65 ? 21.312 35.767 33.744 1.00 11.47 205 GLN D N 1
ATOM 4118 C CA . GLN D 1 65 ? 22.089 34.934 32.822 1.00 11.22 205 GLN D CA 1
ATOM 4119 C C . GLN D 1 65 ? 21.223 34.250 31.763 1.00 11.92 205 GLN D C 1
ATOM 4120 O O . GLN D 1 65 ? 20.136 33.749 32.068 1.00 12.39 205 GLN D O 1
ATOM 4126 N N . ASN D 1 66 ? 21.745 34.223 30.540 1.00 11.38 206 ASN D N 1
ATOM 4127 C CA . ASN D 1 66 ? 21.137 33.556 29.380 1.00 11.70 206 ASN D CA 1
ATOM 4128 C C . ASN D 1 66 ? 21.858 32.234 29.157 1.00 10.53 206 ASN D C 1
ATOM 4129 O O . ASN D 1 66 ? 22.884 32.158 28.465 1.00 9.88 206 ASN D O 1
ATOM 4134 N N . LEU D 1 67 ? 21.298 31.181 29.743 1.00 10.14 207 LEU D N 1
ATOM 4135 C CA . LEU D 1 67 ? 21.848 29.831 29.608 1.00 9.33 207 LEU D CA 1
ATOM 4136 C C . LEU D 1 67 ? 21.404 29.187 28.299 1.00 9.94 207 LEU D C 1
ATOM 4137 O O . LEU D 1 67 ? 22.143 28.399 27.703 1.00 10.21 207 LEU D O 1
ATOM 4142 N N . SER D 1 68 ? 20.216 29.541 27.807 1.00 10.40 208 SER D N 1
ATOM 4143 C CA . SER D 1 68 ? 19.692 28.840 26.620 1.00 10.68 208 SER D CA 1
ATOM 4144 C C . SER D 1 68 ? 20.501 29.088 25.338 1.00 10.74 208 SER D C 1
ATOM 4145 O O . SER D 1 68 ? 20.488 28.251 24.423 1.00 10.26 208 SER D O 1
ATOM 4148 N N . GLN D 1 69 ? 21.225 30.210 25.264 1.00 10.33 209 GLN D N 1
ATOM 4149 C CA . GLN D 1 69 ? 22.120 30.454 24.126 1.00 10.96 209 GLN D CA 1
ATOM 4150 C C . GLN D 1 69 ? 23.162 29.358 23.975 1.00 10.60 209 GLN D C 1
ATOM 4151 O O . GLN D 1 69 ? 23.679 29.126 22.876 1.00 11.11 209 GLN D O 1
ATOM 4157 N N . PHE D 1 70 ? 23.448 28.664 25.073 1.00 10.19 210 PHE D N 1
ATOM 4158 C CA . PHE D 1 70 ? 24.458 27.613 25.112 1.00 10.11 210 PHE D CA 1
ATOM 4159 C C . PHE D 1 70 ? 23.858 26.211 24.928 1.00 9.78 210 PHE D C 1
ATOM 4160 O O . PHE D 1 70 ? 24.583 25.231 24.901 1.00 10.18 210 PHE D O 1
ATOM 4168 N N . PHE D 1 71 ? 22.541 26.096 24.759 1.00 9.57 211 PHE D N 1
ATOM 4169 C CA . PHE D 1 71 ? 21.961 24.745 24.666 1.00 9.99 211 PHE D CA 1
ATOM 4170 C C . PHE D 1 71 ? 22.519 23.947 23.486 1.00 10.02 211 PHE D C 1
ATOM 4171 O O . PHE D 1 71 ? 22.840 22.772 23.662 1.00 8.99 211 PHE D O 1
ATOM 4179 N N . PRO D 1 72 ? 22.627 24.551 22.285 1.00 11.43 212 PRO D N 1
ATOM 4180 C CA . PRO D 1 72 ? 23.155 23.740 21.177 1.00 11.75 212 PRO D CA 1
ATOM 4181 C C . PRO D 1 72 ? 24.537 23.175 21.436 1.00 12.47 212 PRO D C 1
ATOM 4182 O O . PRO D 1 72 ? 24.754 21.973 21.267 1.00 12.47 212 PRO D O 1
ATOM 4186 N N . GLU D 1 73 ? 25.432 24.019 21.910 1.00 12.80 213 GLU D N 1
ATOM 4187 C CA . GLU D 1 73 ? 26.791 23.595 22.246 1.00 12.88 213 GLU D CA 1
ATOM 4188 C C . GLU D 1 73 ? 26.795 22.507 23.328 1.00 11.80 213 GLU D C 1
ATOM 4189 O O . GLU D 1 73 ? 27.510 21.512 23.196 1.00 12.62 213 GLU D O 1
ATOM 4195 N N . ALA D 1 74 ? 26.039 22.711 24.405 1.00 10.43 214 ALA D N 1
ATOM 4196 C CA . ALA D 1 74 ? 25.981 21.745 25.530 1.00 10.10 214 ALA D CA 1
ATOM 4197 C C . ALA D 1 74 ? 25.412 20.411 25.101 1.00 9.39 214 ALA D C 1
ATOM 4198 O O . ALA D 1 74 ? 25.954 19.362 25.418 1.00 8.05 214 ALA D O 1
ATOM 4200 N N . ILE D 1 75 ? 24.295 20.481 24.375 1.00 9.04 215 ILE D N 1
ATOM 4201 C CA . ILE D 1 75 ? 23.596 19.288 23.919 1.00 9.04 215 ILE D CA 1
ATOM 4202 C C . ILE D 1 75 ? 24.474 18.446 22.997 1.00 8.68 215 ILE D C 1
ATOM 4203 O O . ILE D 1 75 ? 24.542 17.238 23.145 1.00 7.64 215 ILE D O 1
ATOM 4208 N N . SER D 1 76 ? 25.176 19.092 22.061 1.00 9.50 216 SER D N 1
ATOM 4209 C CA . SER D 1 76 ? 26.067 18.381 21.159 1.00 9.77 216 SER D CA 1
ATOM 4210 C C . SER D 1 76 ? 27.250 17.711 21.884 1.00 9.24 216 SER D C 1
ATOM 4211 O O . SER D 1 76 ? 27.696 16.627 21.521 1.00 8.80 216 SER D O 1
ATOM 4214 N N . PHE D 1 77 ? 27.760 18.369 22.912 1.00 8.30 217 PHE D N 1
ATOM 4215 C CA . PHE D 1 77 ? 28.858 17.822 23.717 1.00 7.30 217 PHE D CA 1
ATOM 4216 C C . PHE D 1 77 ? 28.408 16.563 24.502 1.00 7.38 217 PHE D C 1
ATOM 4217 O O . PHE D 1 77 ? 29.108 15.550 24.548 1.00 6.83 217 PHE D O 1
ATOM 4225 N N . ILE D 1 78 ? 27.233 16.639 25.106 1.00 7.72 218 ILE D N 1
ATOM 4226 C CA . ILE D 1 78 ? 26.626 15.466 25.775 1.00 8.33 218 ILE D CA 1
ATOM 4227 C C . ILE D 1 78 ? 26.462 14.310 24.784 1.00 8.93 218 ILE D C 1
ATOM 4228 O O . ILE D 1 78 ? 26.814 13.156 25.046 1.00 8.12 218 ILE D O 1
ATOM 4233 N N . ASP D 1 79 ? 25.954 14.634 23.606 1.00 10.23 219 ASP D N 1
ATOM 4234 C CA . ASP D 1 79 ? 25.705 13.606 22.613 1.00 11.31 219 ASP D CA 1
ATOM 4235 C C . ASP D 1 79 ? 26.974 12.982 22.081 1.00 10.48 219 ASP D C 1
ATOM 4236 O O . ASP D 1 79 ? 26.987 11.774 21.779 1.00 10.84 219 ASP D O 1
ATOM 4241 N N . GLU D 1 80 ? 28.042 13.784 21.983 1.00 10.07 220 GLU D N 1
ATOM 4242 C CA . GLU D 1 80 ? 29.348 13.265 21.617 1.00 10.32 220 GLU D CA 1
ATOM 4243 C C . GLU D 1 80 ? 29.765 12.136 22.563 1.00 10.36 220 GLU D C 1
ATOM 4244 O O . GLU D 1 80 ? 30.171 11.065 22.126 1.00 9.77 220 GLU D O 1
ATOM 4250 N N . ALA D 1 81 ? 29.635 12.380 23.859 1.00 8.73 221 ALA D N 1
ATOM 4251 C CA . ALA D 1 81 ? 30.002 11.377 24.839 1.00 9.04 221 ALA D CA 1
ATOM 4252 C C . ALA D 1 81 ? 29.087 10.157 24.764 1.00 9.29 221 ALA D C 1
ATOM 4253 O O . ALA D 1 81 ? 29.549 9.021 24.616 1.00 9.66 221 ALA D O 1
ATOM 4255 N N . ARG D 1 82 ? 27.782 10.378 24.835 1.00 9.47 222 ARG D N 1
ATOM 4256 C CA . ARG D 1 82 ? 26.833 9.260 24.884 1.00 9.70 222 ARG D CA 1
ATOM 4257 C C . ARG D 1 82 ? 26.889 8.381 23.642 1.00 11.07 222 ARG D C 1
ATOM 4258 O O . ARG D 1 82 ? 26.747 7.154 23.750 1.00 11.25 222 ARG D O 1
ATOM 4266 N N . SER D 1 83 ? 27.145 8.998 22.483 1.00 11.82 223 SER D N 1
ATOM 4267 C CA . SER D 1 83 ? 27.139 8.268 21.222 1.00 13.48 223 SER D CA 1
ATOM 4268 C C . SER D 1 83 ? 28.272 7.259 21.154 1.00 13.95 223 SER D C 1
ATOM 4269 O O . SER D 1 83 ? 28.158 6.266 20.431 1.00 15.21 223 SER D O 1
ATOM 4272 N N . LYS D 1 84 ? 29.344 7.470 21.922 1.00 13.86 224 LYS D N 1
ATOM 4273 C CA . LYS D 1 84 ? 30.424 6.488 21.963 1.00 14.51 224 LYS D CA 1
ATOM 4274 C C . LYS D 1 84 ? 30.471 5.704 23.260 1.00 13.48 224 LYS D C 1
ATOM 4275 O O . LYS D 1 84 ? 31.475 5.065 23.604 1.00 13.46 224 LYS D O 1
ATOM 4281 N N . LYS D 1 85 ? 29.353 5.728 23.960 1.00 12.05 225 LYS D N 1
ATOM 4282 C CA . LYS D 1 85 ? 29.194 4.972 25.194 1.00 11.86 225 LYS D CA 1
ATOM 4283 C C . LYS D 1 85 ? 30.245 5.317 26.238 1.00 10.26 225 LYS D C 1
ATOM 4284 O O . LYS D 1 85 ? 30.764 4.451 26.950 1.00 9.08 225 LYS D O 1
ATOM 4290 N N A CYS D 1 86 ? 30.485 6.613 26.358 0.80 10.02 226 CYS D N 1
ATOM 4291 N N B CYS D 1 86 ? 30.553 6.614 26.308 0.20 9.88 226 CYS D N 1
ATOM 4292 C CA A CYS D 1 86 ? 31.385 7.186 27.336 0.80 10.24 226 CYS D CA 1
ATOM 4293 C CA B CYS D 1 86 ? 31.388 7.205 27.351 0.20 9.63 226 CYS D CA 1
ATOM 4294 C C A CYS D 1 86 ? 30.533 8.043 28.257 0.80 9.16 226 CYS D C 1
ATOM 4295 C C B CYS D 1 86 ? 30.479 7.995 28.266 0.20 9.18 226 CYS D C 1
ATOM 4296 O O A CYS D 1 86 ? 29.703 8.806 27.789 0.80 7.97 226 CYS D O 1
ATOM 4297 O O B CYS D 1 86 ? 29.573 8.681 27.795 0.20 8.84 226 CYS D O 1
ATOM 4302 N N . GLY D 1 87 ? 30.717 7.912 29.571 1.00 8.84 227 GLY D N 1
ATOM 4303 C CA . GLY D 1 87 ? 29.959 8.701 30.517 1.00 8.62 227 GLY D CA 1
ATOM 4304 C C . GLY D 1 87 ? 30.293 10.181 30.428 1.00 8.38 227 GLY D C 1
ATOM 4305 O O . GLY D 1 87 ? 31.467 10.553 30.265 1.00 7.31 227 GLY D O 1
ATOM 4306 N N . VAL D 1 88 ? 29.254 11.011 30.554 1.00 6.75 228 VAL D N 1
ATOM 4307 C CA . VAL D 1 88 ? 29.420 12.460 30.713 1.00 6.73 228 VAL D CA 1
ATOM 4308 C C . VAL D 1 88 ? 28.735 12.936 31.993 1.00 6.77 228 VAL D C 1
ATOM 4309 O O . VAL D 1 88 ? 27.583 12.553 32.295 1.00 7.66 228 VAL D O 1
ATOM 4313 N N . LEU D 1 89 ? 29.453 13.770 32.755 1.00 6.70 229 LEU D N 1
ATOM 4314 C CA . LEU D 1 89 ? 28.907 14.440 33.918 1.00 6.70 229 LEU D CA 1
ATOM 4315 C C 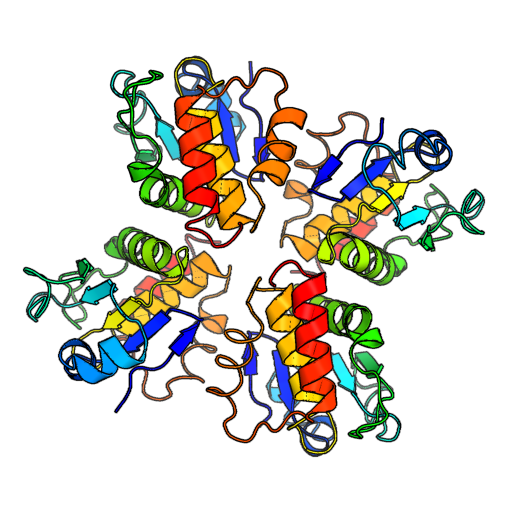. LEU D 1 89 ? 28.564 15.882 33.567 1.00 6.97 229 LEU D C 1
ATOM 4316 O O . LEU D 1 89 ? 29.445 16.652 33.195 1.00 8.96 229 LEU D O 1
ATOM 4321 N N . VAL D 1 90 ? 27.297 16.230 33.671 1.00 6.51 230 VAL D N 1
ATOM 4322 C CA . VAL D 1 90 ? 26.860 17.629 33.622 1.00 6.12 230 VAL D CA 1
ATOM 4323 C C . VAL D 1 90 ? 26.798 18.121 35.061 1.00 6.86 230 VAL D C 1
ATOM 4324 O O . VAL D 1 90 ? 26.023 17.578 35.882 1.00 7.26 230 VAL D O 1
ATOM 4328 N N . HIS D 1 91 ? 27.615 19.130 35.371 1.00 6.51 231 HIS D N 1
ATOM 4329 C CA . HIS D 1 91 ? 27.670 19.632 36.730 1.00 6.77 231 HIS D CA 1
ATOM 4330 C C . HIS D 1 91 ? 27.633 21.158 36.818 1.00 6.93 231 HIS D C 1
ATOM 4331 O O . HIS D 1 91 ? 27.915 21.888 35.861 1.00 6.80 231 HIS D O 1
ATOM 4338 N N . SER D 1 92 ? 27.232 21.611 37.992 1.00 7.82 232 SER D N 1
ATOM 4339 C CA . SER D 1 92 ? 27.266 23.014 38.352 1.00 8.49 232 SER D CA 1
ATOM 4340 C C . SER D 1 92 ? 27.943 23.091 39.741 1.00 9.15 232 SER D C 1
ATOM 4341 O O . SER D 1 92 ? 28.791 22.257 40.054 1.00 9.47 232 SER D O 1
ATOM 4344 N N . LEU D 1 93 ? 27.597 24.059 40.579 1.00 8.79 233 LEU D N 1
ATOM 4345 C CA . LEU D 1 93 ? 28.157 24.074 41.946 1.00 9.24 233 LEU D CA 1
ATOM 4346 C C . LEU D 1 93 ? 27.333 23.178 42.870 1.00 9.26 233 LEU D C 1
ATOM 4347 O O . LEU D 1 93 ? 27.850 22.248 43.515 1.00 8.71 233 LEU D O 1
ATOM 4352 N N . ALA D 1 94 ? 26.034 23.443 42.927 1.00 9.68 234 ALA D N 1
ATOM 4353 C CA . ALA D 1 94 ? 25.135 22.707 43.812 1.00 10.04 234 ALA D CA 1
ATOM 4354 C C . ALA D 1 94 ? 24.453 21.481 43.166 1.00 10.03 234 ALA D C 1
ATOM 4355 O O . ALA D 1 94 ? 23.891 20.653 43.871 1.00 11.60 234 ALA D O 1
ATOM 4357 N N . GLY D 1 95 ? 24.482 21.384 41.840 1.00 10.69 235 GLY D N 1
ATOM 4358 C CA . GLY D 1 95 ? 23.839 20.283 41.118 1.00 9.80 235 GLY D CA 1
ATOM 4359 C C . GLY D 1 95 ? 22.318 20.362 41.079 1.00 9.88 235 GLY D C 1
ATOM 4360 O O . GLY D 1 95 ? 21.666 19.341 40.912 1.00 10.18 235 GLY D O 1
ATOM 4361 N N . ILE D 1 96 ? 21.757 21.571 41.196 1.00 9.54 236 ILE D N 1
ATOM 4362 C CA . ILE D 1 96 ? 20.299 21.730 41.336 1.00 10.02 236 ILE D CA 1
ATOM 4363 C C . ILE D 1 96 ? 19.651 22.693 40.366 1.00 9.54 236 ILE D C 1
ATOM 4364 O O . ILE D 1 96 ? 18.428 22.649 40.221 1.00 9.78 236 ILE D O 1
ATOM 4369 N N . SER D 1 97 ? 20.442 23.555 39.697 1.00 9.00 237 SER D N 1
ATOM 4370 C CA . SER D 1 97 ? 19.873 24.590 38.844 1.00 8.49 237 SER D CA 1
ATOM 4371 C C . SER D 1 97 ? 20.498 24.629 37.449 1.00 8.51 237 SER D C 1
ATOM 4372 O O . SER D 1 97 ? 19.852 24.201 36.486 1.00 8.40 237 SER D O 1
ATOM 4375 N N . ARG D 1 98 ? 21.716 25.132 37.293 1.00 7.82 238 ARG D N 1
ATOM 4376 C CA . ARG D 1 98 ? 22.267 25.262 35.930 1.00 7.55 238 ARG D CA 1
ATOM 4377 C C . ARG D 1 98 ? 22.425 23.902 35.243 1.00 7.76 238 ARG D C 1
ATOM 4378 O O . ARG D 1 98 ? 22.079 23.754 34.080 1.00 6.85 238 ARG D O 1
ATOM 4386 N N . SER D 1 99 ? 22.984 22.940 35.955 1.00 7.51 239 SER D N 1
ATOM 4387 C CA . SER D 1 99 ? 23.195 21.597 35.383 1.00 7.79 239 SER D CA 1
ATOM 4388 C C . SER D 1 99 ? 21.857 20.901 35.079 1.00 7.44 239 SER D C 1
ATOM 4389 O O . SER D 1 99 ? 21.710 20.203 34.063 1.00 6.89 239 SER D O 1
ATOM 4392 N N . VAL D 1 100 ? 20.882 21.110 35.944 1.00 6.43 240 VAL D N 1
ATOM 4393 C CA . VAL D 1 100 ? 19.541 20.562 35.764 1.00 6.85 240 VAL D CA 1
ATOM 4394 C C . VAL D 1 100 ? 18.896 21.141 34.509 1.00 7.15 240 VAL D C 1
ATOM 4395 O O . VAL D 1 100 ? 18.271 20.415 33.735 1.00 7.77 240 VAL D O 1
ATOM 4399 N N . THR D 1 101 ? 19.087 22.441 34.292 1.00 7.05 241 THR D N 1
ATOM 4400 C CA . THR D 1 101 ? 18.496 23.108 33.145 1.00 6.82 241 THR D CA 1
ATOM 4401 C C . THR D 1 101 ? 19.028 22.540 31.824 1.00 7.69 241 THR D C 1
ATOM 4402 O O . THR D 1 101 ? 18.275 22.268 30.914 1.00 7.59 241 THR D O 1
ATOM 4406 N N . VAL D 1 102 ? 20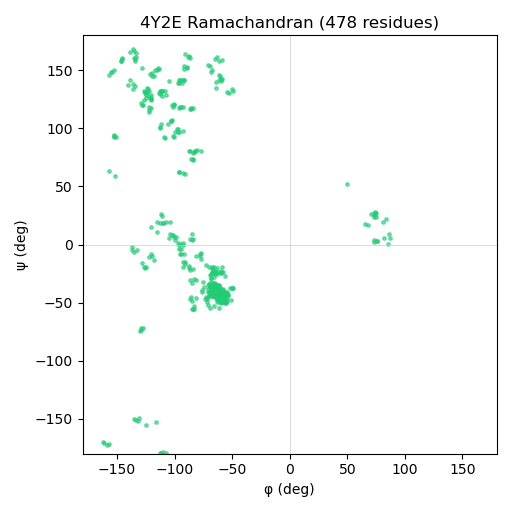.339 22.380 31.749 1.00 8.10 242 VAL D N 1
ATOM 4407 C CA . VAL D 1 102 ? 20.980 21.818 30.568 1.00 8.31 242 VAL D CA 1
ATOM 4408 C C . VAL D 1 102 ? 20.517 20.395 30.346 1.00 7.31 242 VAL D C 1
ATOM 4409 O O . VAL D 1 102 ? 20.280 19.992 29.223 1.00 7.89 242 VAL D O 1
ATOM 4413 N N . THR D 1 103 ? 20.411 19.630 31.422 1.00 7.55 243 THR D N 1
ATOM 4414 C CA . THR D 1 103 ? 19.988 18.237 31.333 1.00 7.58 243 THR D CA 1
ATOM 4415 C C . THR D 1 103 ? 18.549 18.145 30.787 1.00 7.04 243 THR D C 1
ATOM 4416 O O . THR D 1 103 ? 18.271 17.347 29.895 1.00 8.38 243 THR D O 1
ATOM 4420 N N . VAL D 1 104 ? 17.651 18.973 31.322 1.00 7.31 244 VAL D N 1
ATOM 4421 C CA . VAL D 1 104 ? 16.252 19.025 30.851 1.00 7.89 244 VAL D CA 1
ATOM 4422 C C . VAL D 1 104 ? 16.207 19.395 29.380 1.00 7.87 244 VAL D C 1
ATOM 4423 O O . VAL D 1 104 ? 15.475 18.755 28.603 1.00 8.32 244 VAL D O 1
ATOM 4427 N N . ALA D 1 105 ? 16.982 20.412 28.972 1.00 7.66 245 ALA D N 1
ATOM 4428 C CA . ALA D 1 105 ? 17.064 20.810 27.566 1.00 7.38 245 ALA D CA 1
ATOM 4429 C C . ALA D 1 105 ? 17.512 19.656 26.681 1.00 7.83 245 ALA D C 1
ATOM 4430 O O . ALA D 1 105 ? 16.942 19.426 25.599 1.00 7.41 245 ALA D O 1
ATOM 4432 N N . TYR D 1 106 ? 18.522 18.907 27.144 1.00 6.86 246 TYR D N 1
ATOM 4433 C CA . TYR D 1 106 ? 19.001 17.747 26.403 1.00 7.51 246 TYR D CA 1
ATOM 4434 C C . TYR D 1 106 ? 17.892 16.716 26.206 1.00 8.12 246 TYR D C 1
ATOM 4435 O O . TYR D 1 106 ? 17.668 16.246 25.091 1.00 7.76 246 TYR D O 1
ATOM 4444 N N . LEU D 1 107 ? 17.172 16.393 27.279 1.00 7.96 247 LEU D N 1
ATOM 4445 C CA . LEU D 1 107 ? 16.064 15.442 27.206 1.00 9.39 247 LEU D CA 1
ATOM 4446 C C . LEU D 1 107 ? 14.982 15.905 26.237 1.00 9.34 247 LEU D C 1
ATOM 4447 O O . LEU D 1 107 ? 14.486 15.111 25.427 1.00 8.88 247 LEU D O 1
ATOM 4452 N N . MET D 1 108 ? 14.676 17.196 26.254 1.00 8.90 248 MET D N 1
ATOM 4453 C CA . MET D 1 108 ? 13.634 17.739 25.377 1.00 9.12 248 MET D CA 1
ATOM 4454 C C . MET D 1 108 ? 13.992 17.492 23.914 1.00 10.42 248 MET D C 1
ATOM 4455 O O . MET D 1 108 ? 13.178 16.972 23.135 1.00 11.10 248 MET D O 1
ATOM 4460 N N . GLN D 1 109 ? 15.217 17.860 23.549 1.00 11.09 249 GLN D N 1
ATOM 4461 C CA . GLN D 1 109 ? 15.678 17.745 22.176 1.00 12.62 249 GLN D CA 1
ATOM 4462 C C . GLN D 1 109 ? 15.914 16.289 21.758 1.00 13.25 249 GLN D C 1
ATOM 4463 O O . GLN D 1 109 ? 15.511 15.871 20.663 1.00 12.73 249 GLN D O 1
ATOM 4469 N N . LYS D 1 110 ? 16.603 15.531 22.604 1.00 14.02 250 LYS D N 1
ATOM 4470 C CA . LYS D 1 110 ? 17.076 14.203 22.202 1.00 16.01 250 LYS D CA 1
ATOM 4471 C C . LYS D 1 110 ? 15.942 13.186 22.212 1.00 16.67 250 LYS D C 1
ATOM 4472 O O . LYS D 1 110 ? 15.847 12.344 21.313 1.00 17.14 250 LYS D O 1
ATOM 4478 N N . MET D 1 111 ? 15.082 13.247 23.223 1.00 16.94 251 MET D N 1
ATOM 4479 C CA . MET D 1 111 ? 13.970 12.302 23.334 1.00 16.98 251 MET D CA 1
ATOM 4480 C C . MET D 1 111 ? 12.626 12.845 22.856 1.00 16.24 251 MET D C 1
ATOM 4481 O O . MET D 1 111 ? 11.605 12.184 23.036 1.00 15.86 251 MET D O 1
ATOM 4486 N N A ASN D 1 112 ? 12.645 14.060 22.304 0.50 15.37 252 ASN D N 1
ATOM 4487 N N B ASN D 1 112 ? 12.637 14.001 22.183 0.50 15.67 252 ASN D N 1
ATOM 4488 C CA A ASN D 1 112 ? 11.459 14.724 21.774 0.50 15.12 252 ASN D CA 1
ATOM 4489 C CA B ASN D 1 112 ? 11.411 14.702 21.768 0.50 15.69 252 ASN D CA 1
ATOM 4490 C C A ASN D 1 112 ? 10.350 14.875 22.806 0.50 14.27 252 ASN D C 1
ATOM 4491 C C B ASN D 1 112 ? 10.372 14.718 22.875 0.50 14.54 252 ASN D C 1
ATOM 4492 O O A ASN D 1 112 ? 9.175 14.650 22.514 0.50 14.27 252 ASN D O 1
ATOM 4493 O O B ASN D 1 112 ? 9.277 14.172 22.731 0.50 14.47 252 ASN D O 1
ATOM 4502 N N . LEU D 1 113 ? 10.754 15.316 23.997 1.00 13.03 253 LEU D N 1
ATOM 4503 C CA . LEU D 1 113 ? 9.874 15.453 25.134 1.00 12.51 253 LEU D CA 1
ATOM 4504 C C . LEU D 1 113 ? 9.470 16.901 25.307 1.00 11.77 253 LEU D C 1
ATOM 4505 O O . LEU D 1 113 ? 10.276 17.813 25.126 1.00 11.76 253 LEU D O 1
ATOM 4510 N N . SER D 1 114 ? 8.226 17.108 25.727 1.00 10.73 254 SER D N 1
ATOM 4511 C CA . SER D 1 114 ? 7.804 18.414 26.193 1.00 10.48 254 SER D CA 1
ATOM 4512 C C . SER D 1 114 ? 8.618 18.821 27.414 1.00 9.85 254 SER D C 1
ATOM 4513 O O . SER D 1 114 ? 9.185 17.966 28.117 1.00 9.20 254 SER D O 1
ATOM 4516 N N . LEU D 1 115 ? 8.694 20.121 27.685 1.00 10.03 255 LEU D N 1
ATOM 4517 C CA . LEU D 1 115 ? 9.312 20.569 28.946 1.00 10.27 255 LEU D CA 1
ATOM 4518 C C . LEU D 1 115 ? 8.699 19.839 30.138 1.00 10.22 255 LEU D C 1
ATOM 4519 O O . LEU D 1 115 ? 9.406 19.340 31.002 1.00 10.49 255 LEU D O 1
ATOM 4524 N N . ASN D 1 116 ? 7.369 19.775 30.189 1.00 9.97 256 ASN D N 1
ATOM 4525 C CA . ASN D 1 116 ? 6.705 19.152 31.319 1.00 10.50 256 ASN D CA 1
ATOM 4526 C C . ASN D 1 116 ? 7.071 17.687 31.519 1.00 9.79 256 ASN D C 1
ATOM 4527 O O . ASN D 1 116 ? 7.291 17.263 32.649 1.00 8.58 256 ASN D O 1
ATOM 4532 N N . ASP D 1 117 ? 7.175 16.923 30.431 1.00 9.44 257 ASP D N 1
ATOM 4533 C CA . ASP D 1 117 ? 7.544 15.514 30.558 1.00 8.95 257 ASP D CA 1
ATOM 4534 C C . ASP D 1 117 ? 9.023 15.354 30.954 1.00 9.28 257 ASP D C 1
ATOM 4535 O O . ASP D 1 117 ? 9.347 14.551 31.826 1.00 8.21 257 ASP D O 1
ATOM 4540 N N . ALA D 1 118 ? 9.906 16.119 30.301 1.00 9.70 258 ALA D N 1
ATOM 4541 C CA . ALA D 1 118 ? 11.327 16.161 30.661 1.00 9.61 258 ALA D CA 1
ATOM 4542 C C . ALA D 1 118 ? 11.562 16.551 32.118 1.00 9.68 258 ALA D C 1
ATOM 4543 O O . ALA D 1 118 ? 12.355 15.895 32.817 1.00 9.81 258 ALA D O 1
ATOM 4545 N N A TYR D 1 119 ? 10.878 17.601 32.584 0.50 9.62 259 TYR D N 1
ATOM 4546 N N B TYR D 1 119 ? 10.874 17.595 32.592 0.50 10.03 259 TYR D N 1
ATOM 4547 C CA A TYR D 1 119 ? 11.006 18.078 33.972 0.50 9.49 259 TYR D CA 1
ATOM 4548 C CA B TYR D 1 119 ? 11.024 18.044 33.985 0.50 10.25 259 TYR D CA 1
ATOM 4549 C C A TYR D 1 119 ? 10.534 17.017 34.977 0.50 9.53 259 TYR D C 1
ATOM 4550 C C B TYR D 1 119 ? 10.549 16.985 34.973 0.50 9.95 259 TYR D C 1
ATOM 4551 O O A TYR D 1 119 ? 11.233 16.732 35.949 0.50 10.02 259 TYR D O 1
ATOM 4552 O O B TYR D 1 119 ? 11.248 16.677 35.939 0.50 10.38 259 TYR D O 1
ATOM 4569 N N . ASP D 1 120 ? 9.365 16.432 34.710 1.00 10.04 260 ASP D N 1
ATOM 4570 C CA . ASP D 1 120 ? 8.799 15.324 35.495 1.00 10.73 260 ASP D CA 1
ATOM 4571 C C . ASP D 1 120 ? 9.829 14.170 35.630 1.00 10.20 260 ASP D C 1
ATOM 4572 O O . ASP D 1 120 ? 10.105 13.684 36.728 1.00 10.29 260 ASP D O 1
ATOM 4577 N N . PHE D 1 121 ? 10.423 13.784 34.504 1.00 10.79 261 PHE D N 1
ATOM 4578 C CA . PHE D 1 121 ? 11.363 12.680 34.441 1.00 10.50 261 PHE D CA 1
ATOM 4579 C C . PHE D 1 121 ? 12.550 12.956 35.363 1.00 10.04 261 PHE D C 1
ATOM 4580 O O . PHE D 1 121 ? 12.964 12.084 36.121 1.00 10.43 261 PHE D O 1
ATOM 4588 N N . VAL D 1 122 ? 13.087 14.174 35.313 1.00 10.18 262 VAL D N 1
ATOM 4589 C CA . VAL D 1 122 ? 14.263 14.524 36.127 1.00 9.54 262 VAL D CA 1
ATOM 4590 C C . VAL D 1 122 ? 13.897 14.692 37.610 1.00 10.59 262 VAL D C 1
ATOM 4591 O O . VAL D 1 122 ? 14.626 14.199 38.482 1.00 10.52 262 VAL D O 1
ATOM 4595 N N A LYS D 1 123 ? 12.782 15.378 37.876 0.50 11.16 263 LYS D N 1
ATOM 4596 N N B LYS D 1 123 ? 12.778 15.365 37.883 0.50 11.04 263 LYS D N 1
ATOM 4597 C CA A LYS D 1 123 ? 12.309 15.598 39.236 0.50 11.93 263 LYS D CA 1
ATOM 4598 C CA B LYS D 1 123 ? 12.342 15.595 39.252 0.50 11.72 263 LYS D CA 1
ATOM 4599 C C A LYS D 1 123 ? 12.172 14.271 39.984 0.50 12.14 263 LYS D C 1
ATOM 4600 C C B LYS D 1 123 ? 12.111 14.286 40.011 0.50 12.02 263 LYS D C 1
ATOM 4601 O O A LYS D 1 123 ? 12.592 14.153 41.130 0.50 12.41 263 LYS D O 1
ATOM 4602 O O B LYS D 1 123 ? 12.378 14.204 41.204 0.50 12.16 263 LYS D O 1
ATOM 4613 N N . ARG D 1 124 ? 11.597 13.276 39.322 1.00 11.86 264 ARG D N 1
ATOM 4614 C CA . ARG D 1 124 ? 11.402 11.953 39.928 1.00 12.54 264 ARG D CA 1
ATOM 4615 C C . ARG D 1 124 ? 12.716 11.229 40.259 1.00 13.74 264 ARG D C 1
ATOM 4616 O O . ARG D 1 124 ? 12.761 10.419 41.196 1.00 13.96 264 ARG D O 1
ATOM 4624 N N . LYS D 1 125 ? 13.774 11.523 39.507 1.00 14.15 265 LYS D N 1
ATOM 4625 C CA . LYS D 1 125 ? 15.116 10.959 39.741 1.00 15.88 265 LYS D CA 1
ATOM 4626 C C . LYS D 1 125 ? 15.935 11.759 40.730 1.00 16.23 265 LYS D C 1
ATOM 4627 O O . LYS D 1 125 ? 16.928 11.245 41.269 1.00 16.38 265 LYS D O 1
ATOM 4633 N N . LYS D 1 126 ? 15.560 13.020 40.930 1.00 16.37 266 LYS D N 1
ATOM 4634 C CA . LYS D 1 126 ? 16.316 13.933 41.785 1.00 17.28 266 LYS D CA 1
ATOM 4635 C C . LYS D 1 126 ? 15.354 14.982 42.350 1.00 18.23 266 LYS D C 1
ATOM 4636 O O . LYS D 1 126 ? 15.060 16.008 41.717 1.00 17.68 266 LYS D O 1
ATOM 4642 N N . SER D 1 127 ? 14.833 14.698 43.544 1.00 19.09 267 SER D N 1
ATOM 4643 C CA . SER D 1 127 ? 13.682 15.420 44.050 1.00 19.80 267 SER D CA 1
ATOM 4644 C C . SER D 1 127 ? 14.041 16.857 44.393 1.00 20.00 267 SER D C 1
ATOM 4645 O O . SER D 1 127 ? 13.173 17.720 44.376 1.00 20.87 267 SER D O 1
ATOM 4648 N N . ASN D 1 128 ? 15.310 17.089 44.704 1.00 19.65 268 ASN D N 1
ATOM 4649 C CA . ASN D 1 128 ? 15.798 18.407 45.142 1.00 20.57 268 ASN D CA 1
ATOM 4650 C C . ASN D 1 128 ? 16.168 19.387 44.028 1.00 18.91 268 ASN D C 1
ATOM 4651 O O . ASN D 1 128 ? 16.735 20.449 44.318 1.00 19.44 268 ASN D O 1
ATOM 4656 N N . ILE D 1 129 ? 15.854 19.065 42.773 1.00 17.21 269 ILE D N 1
ATOM 4657 C CA . ILE D 1 129 ? 16.151 20.005 41.692 1.00 15.56 269 ILE D CA 1
ATOM 4658 C C . ILE D 1 129 ? 15.405 21.327 41.944 1.00 15.53 269 ILE D C 1
ATOM 4659 O O . ILE D 1 129 ? 14.258 21.328 42.433 1.00 14.54 269 ILE D O 1
ATOM 4664 N N A SER D 1 130 ? 16.075 22.439 41.646 0.50 15.01 270 SER D N 1
ATOM 4665 N N B SER D 1 130 ? 16.075 22.432 41.605 0.50 14.99 270 SER D N 1
ATOM 4666 C CA A SER D 1 130 ? 15.517 23.774 41.853 0.50 14.60 270 SER D CA 1
ATOM 4667 C CA B SER D 1 130 ? 15.580 23.788 41.853 0.50 14.56 270 SER D CA 1
ATOM 4668 C C A SER D 1 130 ? 16.052 24.741 40.792 0.50 13.87 270 SER D C 1
ATOM 4669 C C B SER D 1 130 ? 16.072 24.750 40.777 0.50 13.83 270 SER D C 1
ATOM 4670 O O A SER D 1 130 ? 16.746 25.697 41.126 0.50 14.09 270 SER D O 1
ATOM 4671 O O B SER D 1 130 ? 16.757 25.719 41.091 0.50 14.03 270 SER D O 1
ATOM 4676 N N . PRO D 1 131 ? 15.709 24.506 39.514 1.00 12.91 271 PRO D N 1
ATOM 4677 C CA . PRO D 1 131 ? 16.181 25.381 38.455 1.00 12.60 271 PRO D CA 1
ATOM 4678 C C . PRO D 1 131 ? 15.622 26.795 38.607 1.00 11.98 271 PRO D C 1
ATOM 4679 O O . PRO D 1 131 ? 14.424 26.971 38.861 1.00 11.09 271 PRO D O 1
ATOM 4683 N N . ASN D 1 132 ? 16.516 27.770 38.479 1.00 10.88 272 ASN D N 1
ATOM 4684 C CA . ASN D 1 132 ? 16.184 29.159 38.707 1.00 10.48 272 ASN D CA 1
ATOM 4685 C C . ASN D 1 132 ? 15.079 29.583 37.746 1.00 9.85 272 ASN D C 1
ATOM 4686 O O . ASN D 1 132 ? 15.017 29.133 36.576 1.00 9.70 272 ASN D O 1
ATOM 4691 N N . PHE D 1 133 ? 14.178 30.420 38.259 1.00 9.70 273 PHE D N 1
ATOM 4692 C CA . PHE D 1 133 ? 12.982 30.839 37.500 1.00 9.73 273 PHE D CA 1
ATOM 4693 C C . PHE D 1 133 ? 13.316 31.345 36.100 1.00 10.01 273 PHE D C 1
ATOM 4694 O O . PHE D 1 133 ? 12.566 31.071 35.180 1.00 10.79 273 PHE D O 1
ATOM 4702 N N . ASN D 1 134 ? 14.430 32.067 35.925 1.00 9.66 274 ASN D N 1
ATOM 4703 C CA . ASN D 1 134 ? 14.785 32.599 34.607 1.00 9.94 274 ASN D CA 1
ATOM 4704 C C . ASN D 1 134 ? 15.180 31.481 33.625 1.00 9.36 274 ASN D C 1
ATOM 4705 O O . ASN D 1 134 ? 14.859 31.547 32.435 1.00 9.16 274 ASN D O 1
ATOM 4710 N N . PHE D 1 135 ? 15.857 30.467 34.142 1.00 9.22 275 PHE D N 1
ATOM 4711 C CA . PHE D 1 135 ? 16.211 29.296 33.355 1.00 8.51 275 PHE D CA 1
ATOM 4712 C C . PHE D 1 135 ? 14.954 28.521 32.956 1.00 8.52 275 PHE D C 1
ATOM 4713 O O . PHE D 1 135 ? 14.903 27.964 31.861 1.00 8.74 275 PHE D O 1
ATOM 4721 N N . MET D 1 136 ? 13.958 28.451 33.833 1.00 8.36 276 MET D N 1
ATOM 4722 C CA . MET D 1 136 ? 12.716 27.767 33.442 1.00 8.63 276 MET D CA 1
ATOM 4723 C C . MET D 1 136 ? 12.006 28.571 32.378 1.00 8.48 276 MET D C 1
ATOM 4724 O O . MET D 1 136 ? 11.462 27.992 31.438 1.00 9.26 276 MET D O 1
ATOM 4729 N N . GLY D 1 137 ? 12.069 29.895 32.471 1.00 9.02 277 GLY D N 1
ATOM 4730 C CA . GLY D 1 137 ? 11.546 30.749 31.399 1.00 9.11 277 GLY D CA 1
ATOM 4731 C C . GLY D 1 137 ? 12.234 30.494 30.071 1.00 8.91 277 GLY D C 1
ATOM 4732 O O . GLY D 1 137 ? 11.608 30.464 29.016 1.00 9.01 277 GLY D O 1
ATOM 4733 N N . GLN D 1 138 ? 13.548 30.294 30.129 1.00 8.49 278 GLN D N 1
ATOM 4734 C CA . GLN D 1 138 ? 14.321 29.997 28.917 1.00 8.11 278 GLN D CA 1
ATOM 4735 C C . GLN D 1 138 ? 14.012 28.605 28.334 1.00 7.83 278 GLN D C 1
ATOM 4736 O O . GLN D 1 138 ? 14.012 28.420 27.103 1.00 8.36 278 GLN D O 1
ATOM 4742 N N . LEU D 1 139 ? 13.781 27.622 29.200 1.00 7.24 279 LEU D N 1
ATOM 4743 C CA . LEU D 1 139 ? 13.342 26.296 28.765 1.00 7.48 279 LEU D CA 1
ATOM 4744 C C . LEU D 1 139 ? 11.977 26.365 28.068 1.00 7.75 279 LEU D C 1
ATOM 4745 O O . LEU D 1 139 ? 11.755 25.663 27.089 1.00 7.45 279 LEU D O 1
ATOM 4750 N N . LEU D 1 140 ? 11.070 27.191 28.575 1.00 8.51 280 LEU D N 1
ATOM 4751 C CA . LEU D 1 140 ? 9.784 27.423 27.893 1.00 9.04 280 LEU D CA 1
ATOM 4752 C C . LEU D 1 140 ? 9.986 27.971 26.479 1.00 9.61 280 LEU D C 1
ATOM 4753 O O . LEU D 1 140 ? 9.325 27.540 25.510 1.00 10.54 280 LEU D O 1
ATOM 4758 N N . ASP D 1 141 ? 10.885 28.930 26.341 1.00 10.10 281 ASP D N 1
ATOM 4759 C CA . ASP D 1 141 ? 11.238 29.479 25.020 1.00 11.63 281 ASP D CA 1
ATOM 4760 C C . ASP D 1 141 ? 11.835 28.405 24.104 1.00 11.16 281 ASP D C 1
ATOM 4761 O O . ASP D 1 141 ? 11.522 28.355 22.911 1.00 10.37 281 ASP D O 1
ATOM 4766 N N . PHE D 1 142 ? 12.740 27.594 24.656 1.00 10.16 282 PHE D N 1
ATOM 4767 C CA . PHE D 1 142 ? 13.414 26.540 23.934 1.00 10.47 282 PHE D CA 1
ATOM 4768 C C . PHE D 1 142 ? 12.397 25.504 23.443 1.00 11.37 282 PHE D C 1
ATOM 4769 O O . PHE D 1 142 ? 12.505 25.011 22.326 1.00 11.52 282 PHE D O 1
ATOM 4777 N N . GLU D 1 143 ? 11.428 25.174 24.293 1.00 11.25 283 GLU D N 1
ATOM 4778 C CA . GLU D 1 143 ? 10.332 24.291 23.908 1.00 12.13 283 GLU D CA 1
ATOM 4779 C C . GLU D 1 143 ? 9.636 24.800 22.633 1.00 13.20 283 GLU D C 1
ATOM 4780 O O . GLU D 1 143 ? 9.360 24.028 21.722 1.00 12.84 283 GLU D O 1
ATOM 4786 N N . ARG D 1 144 ? 9.387 26.102 22.563 1.00 14.55 284 ARG D N 1
ATOM 4787 C CA . ARG D 1 144 ? 8.779 26.698 21.373 1.00 16.38 284 ARG D CA 1
ATOM 4788 C C . ARG D 1 144 ? 9.678 26.525 20.151 1.00 16.45 284 ARG D C 1
ATOM 4789 O O . ARG D 1 144 ? 9.211 26.152 19.074 1.00 17.12 284 ARG D O 1
ATOM 4797 N N . THR D 1 145 ? 10.980 26.739 20.319 1.00 16.79 285 THR D N 1
ATOM 4798 C CA . THR D 1 145 ? 11.881 26.662 19.169 1.00 17.47 285 THR D CA 1
ATOM 4799 C C . THR D 1 145 ? 11.994 25.228 18.641 1.00 18.05 285 THR D C 1
ATOM 4800 O O . THR D 1 145 ? 12.211 25.018 17.457 1.00 17.47 285 THR D O 1
ATOM 4804 N N . LEU D 1 146 ? 11.845 24.238 19.517 1.00 18.00 286 LEU D N 1
ATOM 4805 C CA . LEU D 1 146 ? 11.881 22.834 19.089 1.00 19.28 286 LEU D CA 1
ATOM 4806 C C . LEU D 1 146 ? 10.590 22.363 18.407 1.00 20.86 286 LEU D C 1
ATOM 4807 O O . LEU D 1 146 ? 10.550 21.273 17.848 1.00 20.25 286 LEU D O 1
ATOM 4812 N N . GLY D 1 147 ? 9.530 23.151 18.502 1.00 23.36 287 GLY D N 1
ATOM 4813 C CA . GLY D 1 147 ? 8.230 22.751 17.966 1.00 25.95 287 GLY D CA 1
ATOM 4814 C C . GLY D 1 147 ? 7.477 21.820 18.901 1.00 28.01 287 GLY D C 1
ATOM 4815 O O . GLY D 1 147 ? 6.551 21.117 18.483 1.00 29.09 287 GLY D O 1
ATOM 4816 N N . LEU D 1 148 ? 7.868 21.814 20.172 1.00 30.04 288 LEU D N 1
ATOM 4817 C CA . LEU D 1 148 ? 7.204 21.007 21.192 1.00 31.73 288 LEU D CA 1
ATOM 4818 C C . LEU D 1 148 ? 6.140 21.856 21.910 1.00 32.96 288 LEU D C 1
ATOM 4819 O O . LEU D 1 148 ? 5.394 21.361 22.763 1.00 33.69 288 LEU D O 1
ATOM 4824 N N . SER D 1 149 ? 6.095 23.134 21.538 1.00 34.57 289 SER D N 1
ATOM 4825 C CA . SER D 1 149 ? 5.134 24.104 22.029 1.00 35.49 289 SER D CA 1
ATOM 4826 C C . SER D 1 149 ? 4.475 24.699 20.789 1.00 36.02 289 SER D C 1
ATOM 4827 O O . SER D 1 149 ? 5.162 24.963 19.788 1.00 36.90 289 SER D O 1
#

B-factor: mean 13.91, std 7.31, range [5.4, 52.25]

Radius of gyration: 24.49 Å; Cα contacts (8 Å, |Δi|>4): 1165; chains: 4; bounding box: 64×64×58 Å

Organism: Homo sapiens (NCBI:txid9606)

Solvent-accessible surface area: 23549 Å² total; per-residue (Å²): 138,54,3,39,8,0,2,2,50,0,11,0,3,34,18,166,14,8,75,52,100,109,17,0,51,146,58,30,1,82,12,0,0,0,0,0,61,116,36,102,30,46,43,66,155,92,59,99,28,56,24,60,64,0,70,7,39,65,72,165,66,45,72,0,30,110,43,0,44,69,0,8,19,13,0,17,40,0,37,20,70,128,18,2,0,0,0,1,3,106,58,1,50,4,17,0,0,0,0,0,1,0,0,0,0,30,73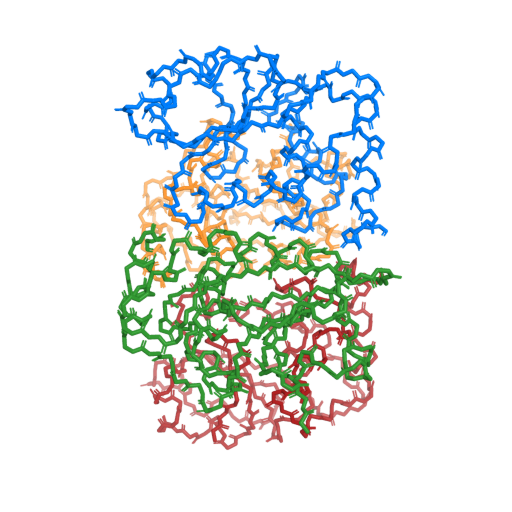,48,66,16,32,5,116,27,0,63,47,2,0,84,94,36,30,95,83,11,62,20,42,149,20,0,50,30,27,1,84,73,21,17,138,73,17,39,46,89,101,4,40,12,0,2,2,51,0,10,0,1,34,17,163,21,6,72,56,98,111,28,1,56,142,62,34,2,96,13,0,0,0,0,0,61,117,37,99,35,50,41,69,169,90,35,144,35,54,23,56,64,0,69,7,37,66,71,167,64,43,70,0,32,109,38,2,63,73,0,9,27,12,0,15,54,0,33,28,91,107,16,2,0,0,0,1,2,108,54,0,48,4,18,0,0,0,0,0,1,0,0,0,2,15,60,46,102,24,48,5,115,27,0,63,46,2,0,75,94,39,31,94,87,6,60,19,44,152,18,0,50,30,30,1,82,76,25,52,168,75,20,83,134,56,2,41,7,0,2,2,49,0,11,1,3,33,16,164,11,6,72,54,99,110,20,0,50,144,58,34,2,82,12,0,0,0,0,0,63,116,36,100,31,46,43,65,155,94,57,99,31,53,23,57,62,0,68,8,38,64,74,166,62,44,69,0,32,112,40,2,62,68,0,10,29,11,0,15,55,0,32,27,91,106,16,2,0,0,0,1,2,106,54,0,49,4,18,0,0,0,0,0,0,0,0,0,2,13,68,48,96,24,47,5,114,26,0,64,47,1,0,76,92,35,30,88,87,6,57,18,45,153,18,0,50,29,30,0,83,76,24,51,170,73,20,87,111,2,39,8,0,2,3,48,0,10,2,3,33,17,163,19,7,69,57,98,110,27,0,57,143,62,34,3,98,11,0,0,0,0,0,61,115,36,97,34,47,40,70,167,90,34,148,35,55,24,59,63,0,69,7,39,66,70,165,66,44,71,0,30,110,42,0,40,66,0,9,21,13,0,17,38,0,36,23,68,121,18,2,0,0,0,0,3,104,59,0,48,3,18,0,0,0,0,0,1,0,0,0,0,25,64,47,65,17,34,4,115,26,0,66,48,1,0,72,96,35,38,90,89,7,59,19,42,148,19,0,48,30,28,1,83,73,21,18,138,75,15,39,57,85

Foldseek 3Di:
DAFFDLDQLETFEAVVNQPDPVRCVVNQAQEEEEAAQDRDNVPCPPDRHHYDYNHFDLDLVTDLLVCLVVLLVSSCVQVVVSGHYYQYYHGRAASSLLSQLLNCCQVVVDASVVSNVSVCVRPVRHDHDPNSVVSSVVSCVVSVVD/DFFPLDQLETFEAVVCQVDPVVCVVRQAQEEEEAAQDDDNVPCPDPNHHYDYNHFDLDLPTDLLVCLVVLLVSSCVQVVVRGHYYQYYHGRAASSLLSQLSNCCVVVVDASVVSNVSVCVRPVRHDHDPNSVVSSVVSNVVSD/DAFFALDQQETFEAVVNQPDPVRCVVNQAQEEEEAAQDRDNVPCPDDRHHYDYNHFDLDLVTDLLVCLVVLLVSSCVQVVVSGHYYQYYHGRAASSLLSQLSNCCVVVVDASVVSNVSVCVRPVRHDHDPNSVVSSVVSNVVSD/DFFPLDQQETFEAVVCQVDLVVCVVNQAQEEEEAAQDRDNVPCPPNNHHYDYNHFDLDLVTDLLVCLVVLLVSSCVQVVVSGHYYQYYHGRAASSLLSQLSNCCQVVVDASVVSNVSVCVRPVRHDHDPNSVVSSVVSCVVSVVD